Protein AF-0000000079001948 (afdb_homodimer)

Nearest PDB structures (foldseek):
  1efa-assembly1_B  TM=8.395E-01  e=2.812E-21  Escherichia coli
  3bbl-assembly1_A  TM=8.390E-01  e=3.264E-20  Chloroflexus aggregans DSM 9485
  2pe5-assembly2_C-2  TM=8.260E-01  e=2.646E-19  Escherichia coli
  7cdx-assembly1_B  TM=8.648E-01  e=1.180E-18  Agrobacterium tumefaciens A6
  3gv0-assembly1_A  TM=8.186E-01  e=1.689E-18  Agrobacterium fabrum str. C58

InterPro domains:
  IPR000843 LacI-type HTH domain [PF00356] (3-47)
  IPR000843 LacI-type HTH domain [PS50932] (1-55)
  IPR000843 LacI-type HTH domain [SM00354] (1-70)
  IPR000843 LacI-type HTH domain [cd01392] (4-54)
  IPR001761 Periplasmic binding protein/LacI sugar binding domain [PF00532] (60-313)
  IPR010982 Lambda repressor-like, DNA-binding domain superfamily [G3DSA:1.10.260.40] (1-59)
  IPR010982 Lambda repressor-like, DNA-binding domain superfamily [SSF47413] (2-57)
  IPR028082 Periplasmic binding protein-like I [SSF53822] (61-316)

Secondary structure (DSSP, 8-state):
-HHHHHHHHHT--HHHHHHHHTT-TTS-HHHHHHHHHHHHHTT----HHHHHHHHT---EEEEEEESSS-GGG-HHHHHHHHHHHHHHHTTT-EEEEEEE-TT-SS-HHHHHHHTT--SEEEE-S-BTT-HHHHHHHHTT--EEEES----SS--EEEEE-HHHHHHHHHHHHHHTT---EEEEEESS-BHHHHHHHHHHHHHHHHTT---TTEEEE-SSHHHHHHHHHHHHTSSS--SEEEESSHHHHHHHHHHHHHTT-SSSTTPPEEEEET-S-TT-S--S--EEEE---SSSHHHHHHHHHHHHHTT--GGG-EEEEPPEEE-TT------/-HHHHHHHHHT--HHHHHHHHTT-TTS-HHHHHHHHHHHHHHT----HHHHHHHHT---EEEEEEESSS-GGG-HHHHHHHHHHHHHHHTTT-EEEEEEE-TTSSS-HHHHHHHTT--SEEEE-S-BTT-HHHHHHHHTT--EEEES----SS--EEEEE-HHHHHHHHHHHHHHTT---EEEEEESS-BHHHHHHHHHHHHHHHHTT---TTEEEE-SSHHHHHHHHHHHHTSSS--SEEEESSHHHHHHHHHHHHHTT-SSSTTPPEEEEET-S-TT-S--S--EEEE---SSSHHHHHHHHHHHHHTT--GGG-EEEEPPEEE-TT------

Foldseek 3Di:
DPLVVLCVVLVHDSVLLLCLLLPPPVHDPVSSVSSVVVCVVVVNRRPVVSSCVVVVALLEEEEEDEPVVPCVVPPLVVLLVVLQQVQSVVVPHHYHYAYAYPPDPDGPVVVCVVVVNHLEYEYEQAFQARVVVAVCVVVVGAYEYADDHDDPDFFFYEYAQLLQLLLVVLLVLVVLPWQQEAEEAEQDGGRSRVSNLNSNVVSNVVVPGDHPRYDHFHQALCGLQVSLVVQVPDPDHGLEYEYSAQRSQLNVCVNCVVVVQQDDPNHRAYEHECFHDPPRPRPFWHKYWHDPSNPPSSVLVSVLSVCSSVPPDRNVNYYYHYIDIDHTDRRHRDD/DLLVVLCVVLVHDSVLLLCLLLPPPVHDPVSSVSSVVSCVVVVNRRPVVVSCVVVVALLEEEEEDEPVVPCVVPPLVVLLVVLQQVQSVVVPRHYHYAYAYPPDPDGPVVVCVVVVNHLEYEYEQAFQARVVVAVCVVVVGAYEYADDHDDPDFFFYEYAQLLQLLLVVLLVLVVLPWQQEAEEAEQDGGRSRVSNLNSNVVSNVVVPGDHPRYDHFHQALCGLQVSLVVQVPDPDHGLEYEYSAQRSQLNVLVNCVVVVQQDDPNHRAYEHECFHDPPRPRPFWHKYWHDPSNPPSSVLVSVLSVCSSVPPDRNVNYYYHYIDIDHTDRRHRDD

Organism: Cronobacter sakazakii (strain ATCC BAA-894) (NCBI:txid290339)

Structure (mmCIF, N/CA/C/O backbone):
data_AF-0000000079001948-model_v1
#
loop_
_entity.id
_entity.type
_entity.pdbx_description
1 polymer 'HTH lacI-type domain-containing protein'
#
loop_
_atom_site.group_PDB
_atom_site.id
_atom_site.type_symbol
_atom_site.label_atom_id
_atom_site.label_alt_id
_atom_site.label_comp_id
_atom_site.label_asym_id
_atom_site.label_entity_id
_atom_site.label_seq_id
_atom_site.pdbx_PDB_ins_code
_atom_site.Cartn_x
_atom_site.Cartn_y
_atom_site.Cartn_z
_atom_site.occupancy
_atom_site.B_iso_or_equiv
_atom_site.auth_seq_id
_atom_site.auth_comp_id
_atom_site.auth_asym_id
_atom_site.auth_atom_id
_atom_site.pdbx_PDB_model_num
ATOM 1 N N . MET A 1 1 ? 10.414 38.906 9.984 1 47.03 1 MET A N 1
ATOM 2 C CA . MET A 1 1 ? 11.227 39.969 9.422 1 47.03 1 MET A CA 1
ATOM 3 C C . MET A 1 1 ? 10.523 40.625 8.234 1 47.03 1 MET A C 1
ATOM 5 O O . MET A 1 1 ? 10.555 41.844 8.07 1 47.03 1 MET A O 1
ATOM 9 N N . SER A 1 2 ? 9.664 39.812 7.578 1 64.12 2 SER A N 1
ATOM 10 C CA . SER A 1 2 ? 9.281 40.281 6.246 1 64.12 2 SER A CA 1
ATOM 11 C C . SER A 1 2 ? 8.07 41.188 6.305 1 64.12 2 SER A C 1
ATOM 13 O O . SER A 1 2 ? 8.062 42.25 5.656 1 64.12 2 SER A O 1
ATOM 15 N N . LEU A 1 3 ? 7.312 41 7.289 1 71.19 3 LEU A N 1
ATOM 16 C CA . LEU A 1 3 ? 6.152 41.906 7.332 1 71.19 3 LEU A CA 1
ATOM 17 C C . LEU A 1 3 ? 6.559 43.312 7.711 1 71.19 3 LEU A C 1
ATOM 19 O O . LEU A 1 3 ? 6.055 44.281 7.145 1 71.19 3 LEU A O 1
ATOM 23 N N . LYS A 1 4 ? 7.477 43.375 8.641 1 76.62 4 LYS A N 1
ATOM 24 C CA . LYS A 1 4 ? 7.977 44.656 9.109 1 76.62 4 LYS A CA 1
ATOM 25 C C . LYS A 1 4 ? 8.672 45.438 7.988 1 76.62 4 LYS A C 1
ATOM 27 O O . LYS A 1 4 ? 8.516 46.656 7.871 1 76.62 4 LYS A O 1
ATOM 32 N N . ALA A 1 5 ? 9.398 44.625 7.238 1 79.25 5 ALA A N 1
ATOM 33 C CA . ALA A 1 5 ? 10.109 45.25 6.137 1 79.25 5 ALA A CA 1
ATOM 34 C C . ALA A 1 5 ? 9.133 45.812 5.109 1 79.25 5 ALA A C 1
ATOM 36 O O . ALA A 1 5 ? 9.336 46.938 4.582 1 79.25 5 ALA A O 1
ATOM 37 N N . ILE A 1 6 ? 8.141 45.062 4.859 1 81.81 6 ILE A N 1
ATOM 38 C CA . ILE A 1 6 ? 7.105 45.5 3.926 1 81.81 6 ILE A CA 1
ATOM 39 C C . ILE A 1 6 ? 6.391 46.719 4.484 1 81.81 6 ILE A C 1
ATOM 41 O O . ILE A 1 6 ? 6.156 47.688 3.762 1 81.81 6 ILE A O 1
ATOM 45 N N . ALA A 1 7 ? 6.184 46.688 5.703 1 83.94 7 ALA A N 1
ATOM 46 C CA . ALA A 1 7 ? 5.52 47.781 6.383 1 83.94 7 ALA A CA 1
ATOM 47 C C . ALA A 1 7 ? 6.363 49.062 6.32 1 83.94 7 ALA A C 1
ATOM 49 O O . ALA A 1 7 ? 5.855 50.156 6.008 1 83.94 7 ALA A O 1
ATOM 50 N N . ALA A 1 8 ? 7.562 48.844 6.602 1 83.94 8 ALA A N 1
ATOM 51 C CA . ALA A 1 8 ? 8.492 49.969 6.582 1 83.94 8 ALA A CA 1
ATOM 52 C C . ALA A 1 8 ? 8.594 50.594 5.188 1 83.94 8 ALA A C 1
ATOM 54 O O . ALA A 1 8 ? 8.602 51.812 5.035 1 83.94 8 ALA A O 1
ATOM 55 N N . GLN A 1 9 ? 8.617 49.719 4.238 1 84.19 9 GLN A N 1
ATOM 56 C CA . GLN A 1 9 ? 8.773 50.156 2.857 1 84.19 9 GLN A CA 1
ATOM 57 C C . GLN A 1 9 ? 7.527 50.906 2.385 1 84.19 9 GLN A C 1
ATOM 59 O O . GLN A 1 9 ? 7.629 51.875 1.622 1 84.19 9 GLN A O 1
ATOM 64 N N . LEU A 1 10 ? 6.43 50.469 2.785 1 86.25 10 LEU A N 1
ATOM 65 C CA . LEU A 1 10 ? 5.172 51 2.279 1 86.25 10 LEU A CA 1
ATOM 66 C C . LEU A 1 10 ? 4.641 52.094 3.199 1 86.25 10 LEU A C 1
ATOM 68 O O . LEU A 1 10 ? 3.633 52.75 2.889 1 86.25 10 LEU A O 1
ATOM 72 N N . GLY A 1 11 ? 5.395 52.312 4.363 1 87.75 11 GLY A N 1
ATOM 73 C CA . GLY A 1 11 ? 4.938 53.312 5.328 1 87.75 11 GLY A CA 1
ATOM 74 C C . GLY A 1 11 ? 3.635 52.938 6.004 1 87.75 11 GLY A C 1
ATOM 75 O O . GLY A 1 11 ? 2.781 53.781 6.246 1 87.75 11 GLY A O 1
ATOM 76 N N . LEU A 1 12 ? 3.428 51.719 6.047 1 84.44 12 LEU A N 1
ATOM 77 C CA . LEU A 1 12 ? 2.234 51.156 6.684 1 84.44 12 LEU A CA 1
ATOM 78 C C . LEU A 1 12 ? 2.58 50.5 8.008 1 84.44 12 LEU A C 1
ATOM 80 O O . LEU A 1 12 ? 3.742 50.156 8.258 1 84.44 12 LEU A O 1
ATOM 84 N N . SER A 1 13 ? 1.631 50.438 8.875 1 79.81 13 SER A N 1
ATOM 85 C CA . SER A 1 13 ? 1.842 49.656 10.086 1 79.81 13 SER A CA 1
ATOM 86 C C . SER A 1 13 ? 1.964 48.156 9.773 1 79.81 13 SER A C 1
ATOM 88 O O . SER A 1 13 ? 1.43 47.688 8.773 1 79.81 13 SER A O 1
ATOM 90 N N . VAL A 1 14 ? 2.703 47.469 10.609 1 78.88 14 VAL A N 1
ATOM 91 C CA . VAL A 1 14 ? 2.844 46 10.453 1 78.88 14 VAL A CA 1
ATOM 92 C C . VAL A 1 14 ? 1.467 45.344 10.484 1 78.88 14 VAL A C 1
ATOM 94 O O . VAL A 1 14 ? 1.203 44.406 9.734 1 78.88 14 VAL A O 1
ATOM 97 N N . THR A 1 15 ? 0.616 46 11.219 1 73.19 15 THR A N 1
ATOM 98 C CA . THR A 1 15 ? -0.751 45.5 11.336 1 73.19 15 THR A CA 1
ATOM 99 C C . THR A 1 15 ? -1.502 45.688 10.016 1 73.19 15 THR A C 1
ATOM 101 O O . THR A 1 15 ? -2.201 44.75 9.578 1 73.19 15 THR A O 1
ATOM 104 N N . THR A 1 16 ? -1.369 46.781 9.453 1 78.69 16 THR A N 1
ATOM 105 C CA . THR A 1 16 ? -2.045 47.062 8.188 1 78.69 16 THR A CA 1
ATOM 106 C C . THR A 1 16 ? -1.526 46.156 7.086 1 78.69 16 THR A C 1
ATOM 108 O O . THR A 1 16 ? -2.309 45.625 6.289 1 78.69 16 THR A O 1
ATOM 111 N N . VAL A 1 17 ? -0.225 45.906 7.102 1 78.62 17 VAL A N 1
ATOM 112 C CA . VAL A 1 17 ? 0.387 45.031 6.113 1 78.62 17 VAL A CA 1
ATOM 113 C C . VAL A 1 17 ? -0.095 43.594 6.332 1 78.62 17 VAL A C 1
ATOM 115 O O . VAL A 1 17 ? -0.453 42.906 5.375 1 78.62 17 VAL A O 1
ATOM 118 N N . SER A 1 18 ? -0.116 43.281 7.504 1 72 18 SER A N 1
ATOM 119 C CA . SER A 1 18 ? -0.599 41.938 7.855 1 72 18 SER A CA 1
ATOM 120 C C . SER A 1 18 ? -2.053 41.75 7.438 1 72 18 SER A C 1
ATOM 122 O O . SER A 1 18 ? -2.404 40.75 6.836 1 72 18 SER A O 1
ATOM 124 N N . ARG A 1 19 ? -2.789 42.781 7.699 1 70.94 19 ARG A N 1
ATOM 125 C CA . ARG A 1 19 ? -4.207 42.75 7.367 1 70.94 19 ARG A CA 1
ATOM 126 C C . ARG A 1 19 ? -4.418 42.781 5.859 1 70.94 19 ARG A C 1
ATOM 128 O O . ARG A 1 19 ? -5.285 42.062 5.336 1 70.94 19 ARG A O 1
ATOM 135 N N . ALA A 1 20 ? -3.637 43.438 5.203 1 75.44 20 ALA A N 1
ATOM 136 C CA . ALA A 1 20 ? -3.721 43.531 3.746 1 75.44 20 ALA A CA 1
ATOM 137 C C . ALA A 1 20 ? -3.35 42.219 3.084 1 75.44 20 ALA A C 1
ATOM 139 O O . ALA A 1 20 ? -4.016 41.781 2.141 1 75.44 20 ALA A O 1
ATOM 140 N N . LEU A 1 21 ? -2.334 41.625 3.668 1 72.38 21 LEU A N 1
ATOM 141 C CA . LEU A 1 21 ? -1.812 40.375 3.07 1 72.38 21 LEU A CA 1
ATOM 142 C C . LEU A 1 21 ? -2.689 39.188 3.428 1 72.38 21 LEU A C 1
ATOM 144 O O . LEU A 1 21 ? -2.717 38.188 2.701 1 72.38 21 LEU A O 1
ATOM 148 N N . ASN A 1 22 ? -3.404 39.5 4.449 1 64.31 22 ASN A N 1
ATOM 149 C CA . ASN A 1 22 ? -4.211 38.406 4.953 1 64.31 22 ASN A CA 1
ATOM 150 C C . ASN A 1 22 ? -5.688 38.562 4.605 1 64.31 22 ASN A C 1
ATOM 152 O O . ASN A 1 22 ? -6.547 37.906 5.188 1 64.31 22 ASN A O 1
ATOM 156 N N . GLY A 1 23 ? -5.957 39.438 3.76 1 62.16 23 GLY A N 1
ATOM 157 C CA . GLY A 1 23 ? -7.242 39.594 3.102 1 62.16 23 GLY A CA 1
ATOM 158 C C . GLY A 1 23 ? -8.289 40.25 3.984 1 62.16 23 GLY A C 1
ATOM 159 O O . GLY A 1 23 ? -9.492 40.062 3.783 1 62.16 23 GLY A O 1
ATOM 160 N N . TYR A 1 24 ? -7.938 40.938 4.953 1 61.34 24 TYR A N 1
ATOM 161 C CA . TYR A 1 24 ? -8.914 41.656 5.777 1 61.34 24 TYR A CA 1
ATOM 162 C C . TYR A 1 24 ? -9.609 42.75 4.988 1 61.34 24 TYR A C 1
ATOM 164 O O . TYR A 1 24 ? -8.969 43.438 4.199 1 61.34 24 TYR A O 1
ATOM 172 N N . ASP A 1 25 ? -10.805 42.688 5.141 1 63.34 25 ASP A N 1
ATOM 173 C CA . ASP A 1 25 ? -11.641 43.594 4.367 1 63.34 25 ASP A CA 1
ATOM 174 C C . ASP A 1 25 ? -11.453 45.062 4.828 1 63.34 25 ASP A C 1
ATOM 176 O O . ASP A 1 25 ? -11.938 45.969 4.176 1 63.34 25 ASP A O 1
ATOM 180 N N . ASP A 1 26 ? -10.805 45.312 5.816 1 70.94 26 ASP A N 1
ATOM 181 C CA . ASP A 1 26 ? -10.727 46.656 6.34 1 70.94 26 ASP A CA 1
ATOM 182 C C . ASP A 1 26 ? -9.523 47.406 5.762 1 70.94 26 ASP A C 1
ATOM 184 O O . ASP A 1 26 ? -9.211 48.5 6.191 1 70.94 26 ASP A O 1
ATOM 188 N N . VAL A 1 27 ? -8.977 46.688 4.863 1 77.56 27 VAL A N 1
ATOM 189 C CA . VAL A 1 27 ? -7.871 47.344 4.168 1 77.56 27 VAL A CA 1
ATOM 190 C C . VAL A 1 27 ? -8.305 47.719 2.752 1 77.56 27 VAL A C 1
ATOM 192 O O . VAL A 1 27 ? -8.953 46.938 2.061 1 77.56 27 VAL A O 1
ATOM 195 N N . SER A 1 28 ? -8.117 49.031 2.408 1 80.38 28 SER A N 1
ATOM 196 C CA . SER A 1 28 ? -8.531 49.5 1.094 1 80.38 28 SER A CA 1
ATOM 197 C C . SER A 1 28 ? -7.891 48.688 -0.022 1 80.38 28 SER A C 1
ATOM 199 O O . SER A 1 28 ? -6.812 48.125 0.16 1 80.38 28 SER A O 1
ATOM 201 N N . GLN A 1 29 ? -8.57 48.531 -1.124 1 80.12 29 GLN A N 1
ATOM 202 C CA . GLN A 1 29 ? -8.078 47.812 -2.281 1 80.12 29 GLN A CA 1
ATOM 203 C C . GLN A 1 29 ? -6.73 48.344 -2.748 1 80.12 29 GLN A C 1
ATOM 205 O O . GLN A 1 29 ? -5.863 47.562 -3.168 1 80.12 29 GLN A O 1
ATOM 210 N N . GLU A 1 30 ? -6.664 49.594 -2.643 1 82.38 30 GLU A N 1
ATOM 211 C CA . GLU A 1 30 ? -5.426 50.219 -3.066 1 82.38 30 GLU A CA 1
ATOM 212 C C . GLU A 1 30 ? -4.258 49.812 -2.176 1 82.38 30 GLU A C 1
ATOM 214 O O . GLU A 1 30 ? -3.188 49.438 -2.674 1 82.38 30 GLU A O 1
ATOM 219 N N . THR A 1 31 ? -4.457 49.812 -0.935 1 83.19 31 THR A N 1
ATOM 220 C CA . THR A 1 31 ? -3.426 49.438 0.026 1 83.19 31 THR A CA 1
ATOM 221 C C . THR A 1 31 ? -3.078 47.938 -0.103 1 83.19 31 THR A C 1
ATOM 223 O O . THR A 1 31 ? -1.904 47.562 -0.062 1 83.19 31 THR A O 1
ATOM 226 N N . ARG A 1 32 ? -4.047 47.125 -0.268 1 82.44 32 ARG A N 1
ATOM 227 C CA . ARG A 1 32 ? -3.852 45.688 -0.466 1 82.44 32 ARG A CA 1
ATOM 228 C C . ARG A 1 32 ? -2.971 45.438 -1.681 1 82.44 32 ARG A C 1
ATOM 230 O O . ARG A 1 32 ? -2.043 44.625 -1.613 1 82.44 32 ARG A O 1
ATOM 237 N N . ALA A 1 33 ? -3.312 46.156 -2.684 1 82.5 33 ALA A N 1
ATOM 238 C CA . ALA A 1 33 ? -2.547 45.969 -3.914 1 82.5 33 ALA A CA 1
ATOM 239 C C . ALA A 1 33 ? -1.085 46.375 -3.713 1 82.5 33 ALA A C 1
ATOM 241 O O . ALA A 1 33 ? -0.183 45.656 -4.191 1 82.5 33 ALA A O 1
ATOM 242 N N . ARG A 1 34 ? -0.872 47.469 -3.057 1 84.62 34 ARG A N 1
ATOM 243 C CA . ARG A 1 34 ? 0.483 47.938 -2.791 1 84.62 34 ARG A CA 1
ATOM 244 C C . ARG A 1 34 ? 1.251 46.938 -1.924 1 84.62 34 ARG A C 1
ATOM 246 O O . ARG A 1 34 ? 2.426 46.688 -2.176 1 84.62 34 ARG A O 1
ATOM 253 N N . VAL A 1 35 ? 0.549 46.438 -0.982 1 81.56 35 VAL A N 1
ATOM 254 C CA . VAL A 1 35 ? 1.165 45.5 -0.044 1 81.56 35 VAL A CA 1
ATOM 255 C C . VAL A 1 35 ? 1.487 44.188 -0.756 1 81.56 35 VAL A C 1
ATOM 257 O O . VAL A 1 35 ? 2.582 43.625 -0.599 1 81.56 35 VAL A O 1
ATOM 260 N N . GLU A 1 36 ? 0.526 43.781 -1.547 1 78.25 36 GLU A N 1
ATOM 261 C CA . GLU A 1 36 ? 0.722 42.531 -2.293 1 78.25 36 GLU A CA 1
ATOM 262 C C . GLU A 1 36 ? 1.86 42.656 -3.301 1 78.25 36 GLU A C 1
ATOM 264 O O . GLU A 1 36 ? 2.654 41.75 -3.477 1 78.25 36 GLU A O 1
ATOM 269 N N . ALA A 1 37 ? 1.916 43.75 -3.943 1 79.19 37 ALA A N 1
ATOM 270 C CA . ALA A 1 37 ? 2.982 44.031 -4.906 1 79.19 37 ALA A CA 1
ATOM 271 C C . ALA A 1 37 ? 4.348 44.031 -4.223 1 79.19 37 ALA A C 1
ATOM 273 O O . ALA A 1 37 ? 5.309 43.469 -4.734 1 79.19 37 ALA A O 1
ATOM 274 N N . GLU A 1 38 ? 4.398 44.656 -3.094 1 80.5 38 GLU A N 1
ATOM 275 C CA . GLU A 1 38 ? 5.664 44.719 -2.363 1 80.5 38 GLU A CA 1
ATOM 276 C C . GLU A 1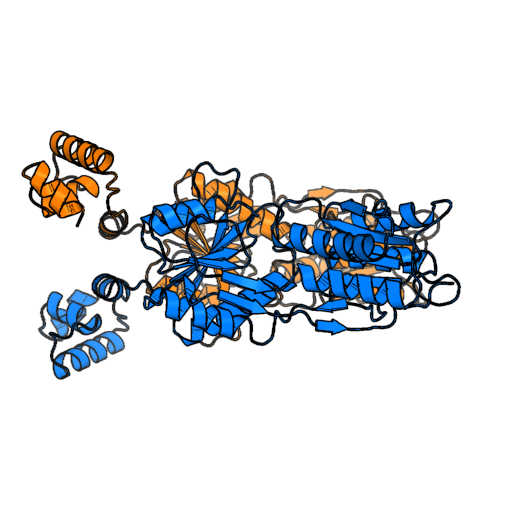 38 ? 6.031 43.344 -1.793 1 80.5 38 GLU A C 1
ATOM 278 O O . GLU A 1 38 ? 7.203 42.969 -1.797 1 80.5 38 GLU A O 1
ATOM 283 N N . ALA A 1 39 ? 5.031 42.656 -1.321 1 75.19 39 ALA A N 1
ATOM 284 C CA . ALA A 1 39 ? 5.246 41.312 -0.827 1 75.19 39 ALA A CA 1
ATOM 285 C C . ALA A 1 39 ? 5.797 40.406 -1.928 1 75.19 39 ALA A C 1
ATOM 287 O O . ALA A 1 39 ? 6.742 39.656 -1.702 1 75.19 39 ALA A O 1
ATOM 288 N N . ALA A 1 40 ? 5.164 40.562 -3.059 1 71.38 40 ALA A N 1
ATOM 289 C CA . ALA A 1 40 ? 5.617 39.812 -4.23 1 71.38 40 ALA A CA 1
ATOM 290 C C . ALA A 1 40 ? 7.047 40.188 -4.605 1 71.38 40 ALA A C 1
ATOM 292 O O . ALA A 1 40 ? 7.863 39.344 -4.922 1 71.38 40 ALA A O 1
ATOM 293 N N . ARG A 1 41 ? 7.289 41.469 -4.637 1 71.5 41 ARG A N 1
ATOM 294 C CA . ARG A 1 41 ? 8.609 42 -4.977 1 71.5 41 ARG A CA 1
ATOM 295 C C . ARG A 1 41 ? 9.672 41.438 -4.027 1 71.5 41 ARG A C 1
ATOM 297 O O . ARG A 1 41 ? 10.797 41.156 -4.449 1 71.5 41 ARG A O 1
ATOM 304 N N . ARG A 1 42 ? 9.219 41.281 -2.789 1 66.81 42 ARG A N 1
ATOM 305 C CA . ARG A 1 42 ? 10.164 40.812 -1.775 1 66.81 42 ARG A CA 1
ATOM 306 C C . ARG A 1 42 ? 10.086 39.312 -1.61 1 66.81 42 ARG A C 1
ATOM 308 O O . ARG A 1 42 ? 10.852 38.719 -0.834 1 66.81 42 ARG A O 1
ATOM 315 N N . GLY A 1 43 ? 9.156 38.844 -2.359 1 61.38 43 GLY A N 1
ATOM 316 C CA . GLY A 1 43 ? 8.953 37.406 -2.293 1 61.38 43 GLY A CA 1
ATOM 317 C C . GLY A 1 43 ? 8.266 36.969 -1.019 1 61.38 43 GLY A C 1
ATOM 318 O O . GLY A 1 43 ? 8.453 35.812 -0.566 1 61.38 43 GLY A O 1
ATOM 319 N N . TYR A 1 44 ? 7.711 38.094 -0.466 1 53.94 44 TYR A N 1
ATOM 320 C CA . TYR A 1 44 ? 7.008 37.781 0.779 1 53.94 44 TYR A CA 1
ATOM 321 C C . TYR A 1 44 ? 5.668 37.125 0.505 1 53.94 44 TYR A C 1
ATOM 323 O O . TYR A 1 44 ? 4.859 37.625 -0.278 1 53.94 44 TYR A O 1
ATOM 331 N N . ARG A 1 45 ? 5.504 36.062 0.845 1 51.16 45 ARG A N 1
ATOM 332 C CA . ARG A 1 45 ? 4.199 35.406 0.78 1 51.16 45 ARG A CA 1
ATOM 333 C C . ARG A 1 45 ? 3.473 35.5 2.117 1 51.16 45 ARG A C 1
ATOM 335 O O . ARG A 1 45 ? 4.02 35.125 3.154 1 51.16 45 ARG A O 1
ATOM 342 N N . PRO A 1 46 ? 2.445 36.312 2.127 1 45.97 46 PRO A N 1
ATOM 343 C CA . PRO A 1 46 ? 1.712 36.438 3.389 1 45.97 46 PRO A CA 1
ATOM 344 C C . PRO A 1 46 ? 1.56 35.094 4.121 1 45.97 46 PRO A C 1
ATOM 346 O O . PRO A 1 46 ? 1.521 34.062 3.486 1 45.97 46 PRO A O 1
ATOM 349 N N . ASN A 1 47 ? 2.035 35.188 5.352 1 42.97 47 ASN A N 1
ATOM 350 C CA . ASN A 1 47 ? 1.825 34 6.18 1 42.97 47 ASN A CA 1
ATOM 351 C C . ASN A 1 47 ? 0.388 33.5 6.082 1 42.97 47 ASN A C 1
ATOM 353 O O . ASN A 1 47 ? -0.545 34.188 6.496 1 42.97 47 ASN A O 1
ATOM 357 N N . THR A 1 48 ? 0.023 32.969 5.039 1 43.94 48 THR A N 1
ATOM 358 C CA . THR A 1 48 ? -1.286 32.375 4.828 1 43.94 48 THR A CA 1
ATOM 359 C C . THR A 1 48 ? -1.868 31.859 6.148 1 43.94 48 THR A C 1
ATOM 361 O O . THR A 1 48 ? -3.086 31.75 6.289 1 43.94 48 THR A O 1
ATOM 364 N N . PHE A 1 49 ? -1.01 31.625 7.148 1 41.72 49 PHE A N 1
ATOM 365 C CA . PHE A 1 49 ? -1.477 31.141 8.445 1 41.72 49 PHE A CA 1
ATOM 366 C C . PHE A 1 49 ? -2.289 32.219 9.164 1 41.72 49 PHE A C 1
ATOM 368 O O . PHE A 1 49 ? -3.338 31.922 9.742 1 41.72 49 PHE A O 1
ATOM 375 N N . ALA A 1 50 ? -1.809 33.469 9.172 1 43.41 50 ALA A N 1
ATOM 376 C CA . ALA A 1 50 ? -2.516 34.531 9.844 1 43.41 50 ALA A CA 1
ATOM 377 C C . ALA A 1 50 ? -3.879 34.781 9.203 1 43.41 50 ALA A C 1
ATOM 379 O O . ALA A 1 50 ? -4.863 35.031 9.906 1 43.41 50 ALA A O 1
ATOM 380 N N . ARG A 1 51 ? -3.873 34.719 7.988 1 42.72 51 ARG A N 1
ATOM 381 C CA . ARG A 1 51 ? -5.145 34.938 7.301 1 42.72 51 ARG A CA 1
ATOM 382 C C . ARG A 1 51 ? -6.109 33.781 7.598 1 42.72 51 ARG A C 1
ATOM 384 O O . ARG A 1 51 ? -7.297 34.031 7.836 1 42.72 51 ARG A O 1
ATOM 391 N N . ARG A 1 52 ? -5.57 32.531 7.477 1 45.28 52 ARG A N 1
ATOM 392 C CA . ARG A 1 52 ? -6.387 31.359 7.727 1 45.28 52 ARG A CA 1
ATOM 393 C C . ARG A 1 52 ? -6.875 31.328 9.172 1 45.28 52 ARG A C 1
ATOM 395 O O . ARG A 1 52 ? -8.008 30.906 9.445 1 45.28 52 ARG A O 1
ATOM 402 N N . LEU A 1 53 ? -6.109 31.844 10.047 1 43.53 53 LEU A N 1
ATOM 403 C CA . LEU A 1 53 ? -6.527 32 11.438 1 43.53 53 LEU A CA 1
ATOM 404 C C . LEU A 1 53 ? -7.719 32.938 11.555 1 43.53 53 LEU A C 1
ATOM 406 O O . LEU A 1 53 ? -8.633 32.688 12.336 1 43.53 53 LEU A O 1
ATOM 410 N N . LYS A 1 54 ? -7.652 34 10.859 1 40.72 54 LYS A N 1
ATOM 411 C CA . LYS A 1 54 ? -8.773 34.938 10.945 1 40.72 54 LYS A CA 1
ATOM 412 C C . LYS A 1 54 ? -10.016 34.375 10.273 1 40.72 54 LYS A C 1
ATOM 414 O O . LYS A 1 54 ? -11.141 34.625 10.727 1 40.72 54 LYS A O 1
ATOM 419 N N . MET A 1 55 ? -9.781 33.75 9.164 1 44 55 MET A N 1
ATOM 420 C CA . MET A 1 55 ? -10.945 33.219 8.453 1 44 55 MET A CA 1
ATOM 421 C C . MET A 1 55 ? -11.359 31.859 9.008 1 44 55 MET A C 1
ATOM 423 O O . MET A 1 55 ? -12.383 31.297 8.602 1 44 55 MET A O 1
ATOM 427 N N . GLY A 1 56 ? -10.734 31.328 9.898 1 52.47 56 GLY A N 1
ATOM 428 C CA . GLY A 1 56 ? -11.078 30.125 10.625 1 52.47 56 GLY A CA 1
ATOM 429 C C . GLY A 1 56 ? -10.93 28.859 9.789 1 52.47 56 GLY A C 1
ATOM 430 O O . GLY A 1 56 ? -11.438 27.797 10.156 1 52.47 56 GLY A O 1
ATOM 431 N N . LYS A 1 57 ? -10.469 29.109 8.477 1 61.19 57 LYS A N 1
ATOM 432 C CA . LYS A 1 57 ? -10.383 27.922 7.621 1 61.19 57 LYS A CA 1
ATOM 433 C C . LYS A 1 57 ? -8.93 27.484 7.43 1 61.19 57 LYS A C 1
ATOM 435 O O . LYS A 1 57 ? -8.047 28.312 7.238 1 61.19 57 LYS A O 1
ATOM 440 N N . ILE A 1 58 ? -8.547 26.172 7.59 1 69.88 58 ILE A N 1
ATOM 441 C CA . ILE A 1 58 ? -7.219 25.578 7.516 1 69.88 58 ILE A CA 1
ATOM 442 C C . ILE A 1 58 ? -6.934 25.125 6.082 1 69.88 58 ILE A C 1
ATOM 444 O O . ILE A 1 58 ? -5.773 25.031 5.68 1 69.88 58 ILE A O 1
ATOM 448 N N . ASP A 1 59 ? -7.984 24.984 5.246 1 80.5 59 ASP A N 1
ATOM 449 C CA . ASP A 1 59 ? -7.906 24.453 3.883 1 80.5 59 ASP A CA 1
ATOM 450 C C . ASP A 1 59 ? -7.152 23.141 3.842 1 80.5 59 ASP A C 1
ATOM 452 O O . ASP A 1 59 ? -6.281 22.938 2.992 1 80.5 59 ASP A O 1
ATOM 456 N N . ALA A 1 60 ? -7.398 22.297 4.801 1 87.19 60 ALA A N 1
ATOM 457 C CA . ALA A 1 60 ? -6.84 20.938 4.875 1 87.19 60 ALA A CA 1
ATOM 458 C C . ALA A 1 60 ? -7.871 19.953 5.414 1 87.19 60 ALA A C 1
ATOM 460 O O . ALA A 1 60 ? -8.664 20.297 6.297 1 87.19 60 ALA A O 1
ATOM 461 N N . VAL A 1 61 ? -7.848 18.797 4.789 1 92.38 61 VAL A N 1
ATOM 462 C CA . VAL A 1 61 ? -8.688 17.688 5.223 1 92.38 61 VAL A CA 1
ATOM 463 C C . VAL A 1 61 ? -7.812 16.484 5.582 1 92.38 61 VAL A C 1
ATOM 465 O O . VAL A 1 61 ? -6.844 16.188 4.879 1 92.38 61 VAL A O 1
ATOM 468 N N . GLY A 1 62 ? -8.102 15.875 6.723 1 92.5 62 GLY A N 1
ATOM 469 C CA . GLY A 1 62 ? -7.391 14.672 7.117 1 92.5 62 GLY A CA 1
ATOM 470 C C . GLY A 1 62 ? -8.094 13.391 6.695 1 92.5 62 GLY A C 1
ATOM 471 O O . GLY A 1 62 ? -9.32 13.297 6.773 1 92.5 62 GLY A O 1
ATOM 472 N N . LEU A 1 63 ? -7.332 12.492 6.16 1 92.44 63 LEU A N 1
ATOM 473 C CA . LEU A 1 63 ? -7.832 11.148 5.922 1 92.44 63 LEU A CA 1
ATOM 474 C C . LEU A 1 63 ? -7.199 10.148 6.887 1 92.44 63 LEU A C 1
ATOM 476 O O . LEU A 1 63 ? -5.984 9.93 6.848 1 92.44 63 LEU A O 1
ATOM 480 N N . VAL A 1 64 ? -8.047 9.555 7.688 1 90.31 64 VAL A N 1
ATOM 481 C CA . VAL A 1 64 ? -7.613 8.625 8.727 1 90.31 64 VAL A CA 1
ATOM 482 C C . VAL A 1 64 ? -7.797 7.188 8.25 1 90.31 64 VAL A C 1
ATOM 484 O O . VAL A 1 64 ? -8.875 6.816 7.777 1 90.31 64 VAL A O 1
ATOM 487 N N . PHE A 1 65 ? -6.66 6.449 8.352 1 83.25 65 PHE A N 1
ATOM 488 C CA . PHE A 1 65 ? -6.742 5.035 8 1 83.25 65 PHE A CA 1
ATOM 489 C C . PHE A 1 65 ? -5.961 4.188 9 1 83.25 65 PHE A C 1
ATOM 491 O O . PHE A 1 65 ? -5 4.66 9.609 1 83.25 65 PHE A O 1
ATOM 498 N N . PRO A 1 66 ? -6.418 2.959 9.141 1 76.88 66 PRO A N 1
ATOM 499 C CA . PRO A 1 66 ? -5.723 2.096 10.102 1 76.88 66 PRO A CA 1
ATOM 500 C C . PRO A 1 66 ? -4.383 1.584 9.57 1 76.88 66 PRO A C 1
ATOM 502 O O . PRO A 1 66 ? -4.254 1.301 8.383 1 76.88 66 PRO A O 1
ATOM 505 N N . VAL A 1 67 ? -3.377 1.49 10.5 1 68.31 67 VAL A N 1
ATOM 506 C CA . VAL A 1 67 ? -2.064 0.964 10.141 1 68.31 67 VAL A CA 1
ATOM 507 C C . VAL A 1 67 ? -2.127 -0.56 10.047 1 68.31 67 VAL A C 1
ATOM 509 O O . VAL A 1 67 ? -1.379 -1.174 9.281 1 68.31 67 VAL A O 1
ATOM 512 N N . HIS A 1 68 ? -2.951 -1.233 10.781 1 62.66 68 HIS A N 1
ATOM 513 C CA . HIS A 1 68 ? -3.117 -2.684 10.797 1 62.66 68 HIS A CA 1
ATOM 514 C C . HIS A 1 68 ? -4.586 -3.07 10.672 1 62.66 68 HIS A C 1
ATOM 516 O O . HIS A 1 68 ? -5.434 -2.547 11.406 1 62.66 68 HIS A O 1
ATOM 522 N N . PRO A 1 69 ? -4.922 -4.023 9.859 1 57.03 69 PRO A N 1
ATOM 523 C CA . PRO A 1 69 ? -4.062 -4.48 8.766 1 57.03 69 PRO A CA 1
ATOM 524 C C . PRO A 1 69 ? -3.746 -3.375 7.762 1 57.03 69 PRO A C 1
ATOM 526 O O . PRO A 1 69 ? -4.523 -2.428 7.613 1 57.03 69 PRO A O 1
ATOM 529 N N . VAL A 1 70 ? -2.529 -3.379 7.352 1 54.12 70 VAL A N 1
ATOM 530 C CA . VAL A 1 70 ? -2.061 -2.32 6.461 1 54.12 70 VAL A CA 1
ATOM 531 C C . VAL A 1 70 ? -2.895 -2.314 5.184 1 54.12 70 VAL A C 1
ATOM 533 O O . VAL A 1 70 ? -2.811 -3.24 4.375 1 54.12 70 VAL A O 1
ATOM 536 N N . PRO A 1 71 ? -4.051 -1.483 5.133 1 50.88 71 PRO A N 1
ATOM 537 C CA . PRO A 1 71 ? -4.863 -1.433 3.912 1 50.88 71 PRO A CA 1
ATOM 538 C C . PRO A 1 71 ? -4.051 -1.029 2.684 1 50.88 71 PRO A C 1
ATOM 540 O O . PRO A 1 71 ? -4.477 -1.277 1.552 1 50.88 71 PRO A O 1
ATOM 543 N N . LEU A 1 72 ? -2.85 -0.427 2.898 1 48.88 72 LEU A N 1
ATOM 544 C CA . LEU A 1 72 ? -2.168 0.251 1.802 1 48.88 72 LEU A CA 1
ATOM 545 C C . LEU A 1 72 ? -1.662 -0.754 0.771 1 48.88 72 LEU A C 1
ATOM 547 O O . LEU A 1 72 ? -1.298 -0.376 -0.344 1 48.88 72 LEU A O 1
ATOM 551 N N . ASN A 1 73 ? -1.86 -1.938 1.15 1 52.66 73 ASN A N 1
ATOM 552 C CA . ASN A 1 73 ? -1.537 -2.936 0.136 1 52.66 73 ASN A CA 1
ATOM 553 C C . ASN A 1 73 ? -2.701 -3.154 -0.826 1 52.66 73 ASN A C 1
ATOM 555 O O . ASN A 1 73 ? -2.646 -4.039 -1.681 1 52.66 73 ASN A O 1
ATOM 559 N N . ASN A 1 74 ? -3.561 -2.162 -0.57 1 64.19 74 ASN A N 1
ATOM 560 C CA . ASN A 1 74 ? -4.711 -2.262 -1.46 1 64.19 74 ASN A CA 1
ATOM 561 C C . ASN A 1 74 ? -4.676 -1.188 -2.543 1 64.19 74 ASN A C 1
ATOM 563 O O . ASN A 1 74 ? -4.996 -0.025 -2.283 1 64.19 74 ASN A O 1
ATOM 567 N N . SER A 1 75 ? -4.23 -1.579 -3.713 1 66.38 75 SER A N 1
ATOM 568 C CA . SER A 1 75 ? -4.09 -0.679 -4.852 1 66.38 75 SER A CA 1
ATOM 569 C C . SER A 1 75 ? -5.375 0.105 -5.102 1 66.38 75 SER A C 1
ATOM 571 O O . SER A 1 75 ? -5.328 1.282 -5.461 1 66.38 75 SER A O 1
ATOM 573 N N . VAL A 1 76 ? -6.418 -0.46 -4.773 1 72 76 VAL A N 1
ATOM 574 C CA . VAL A 1 76 ? -7.711 0.176 -5.012 1 72 76 VAL A CA 1
ATOM 575 C C . VAL A 1 76 ? -7.895 1.351 -4.055 1 72 76 VAL A C 1
ATOM 577 O O . VAL A 1 76 ? -8.344 2.426 -4.457 1 72 76 VAL A O 1
ATOM 580 N N . PHE A 1 77 ? -7.449 1.248 -2.863 1 75.81 77 PHE A N 1
ATOM 581 C CA . PHE A 1 77 ? -7.566 2.301 -1.861 1 75.81 77 PHE A CA 1
ATOM 582 C C . PHE A 1 77 ? -6.66 3.479 -2.207 1 75.81 77 PHE A C 1
ATOM 584 O O . PHE A 1 77 ? -7.078 4.637 -2.121 1 75.81 77 PHE A O 1
ATOM 591 N N . MET A 1 78 ? -5.512 3.156 -2.613 1 75.62 78 MET A N 1
ATOM 592 C CA . MET A 1 78 ? -4.562 4.219 -2.932 1 75.62 78 MET A CA 1
ATOM 593 C C . MET A 1 78 ? -4.988 4.973 -4.188 1 75.62 78 MET A C 1
ATOM 595 O O . MET A 1 78 ? -4.766 6.18 -4.297 1 75.62 78 MET A O 1
ATOM 599 N N . GLU A 1 79 ? -5.609 4.25 -5.055 1 77 79 GLU A N 1
ATOM 600 C CA . GLU A 1 79 ? -6.168 4.914 -6.23 1 77 79 GLU A CA 1
ATOM 601 C C . GLU A 1 79 ? -7.254 5.914 -5.836 1 77 79 GLU A C 1
ATOM 603 O O . GLU A 1 79 ? -7.305 7.023 -6.367 1 77 79 GLU A O 1
ATOM 608 N N . MET A 1 80 ? -8.016 5.457 -4.938 1 83 80 MET A N 1
ATOM 609 C CA . MET A 1 80 ? -9.07 6.332 -4.449 1 83 80 MET A CA 1
ATOM 610 C C . MET A 1 80 ? -8.492 7.559 -3.758 1 83 80 MET A C 1
ATOM 612 O O . MET A 1 80 ? -8.938 8.68 -3.99 1 83 80 MET A O 1
ATOM 616 N N . VAL A 1 81 ? -7.492 7.352 -2.941 1 83.06 81 VAL A N 1
ATOM 617 C CA . VAL A 1 81 ? -6.836 8.438 -2.217 1 83.06 81 VAL A CA 1
ATOM 618 C C . VAL A 1 81 ? -6.234 9.43 -3.207 1 83.06 81 VAL A C 1
ATOM 620 O O . VAL A 1 81 ? -6.348 10.641 -3.021 1 83.06 81 VAL A O 1
ATOM 623 N N . GLY A 1 82 ? -5.652 8.867 -4.25 1 81.19 82 GLY A N 1
ATOM 624 C CA . GLY A 1 82 ? -5.102 9.727 -5.285 1 81.19 82 GLY A CA 1
ATOM 625 C C . GLY A 1 82 ? -6.145 10.617 -5.941 1 81.19 82 GLY A C 1
ATOM 626 O O . GLY A 1 82 ? -5.914 11.805 -6.152 1 81.19 82 GLY A O 1
ATOM 627 N N . GLU A 1 83 ? -7.242 10.062 -6.207 1 84.25 83 GLU A N 1
ATOM 628 C CA . GLU A 1 83 ? -8.336 10.797 -6.848 1 84.25 83 GLU A CA 1
ATOM 629 C C . GLU A 1 83 ? -8.898 11.859 -5.914 1 84.25 83 GLU A C 1
ATOM 631 O O . GLU A 1 83 ? -9.188 12.977 -6.344 1 84.25 83 GLU A O 1
ATOM 636 N N . ILE A 1 84 ? -9.039 11.5 -4.691 1 88.5 84 ILE A N 1
ATOM 637 C CA . ILE A 1 84 ? -9.547 12.445 -3.701 1 88.5 84 ILE A CA 1
ATOM 638 C C . ILE A 1 84 ? -8.594 13.625 -3.578 1 88.5 84 ILE A C 1
ATOM 640 O O . ILE A 1 84 ? -9.016 14.789 -3.578 1 88.5 84 ILE A O 1
ATOM 644 N N . SER A 1 85 ? -7.363 13.297 -3.463 1 85.94 85 SER A N 1
ATOM 645 C CA . SER A 1 85 ? -6.336 14.32 -3.338 1 85.94 85 SER A CA 1
ATOM 646 C C . SER A 1 85 ? -6.363 15.281 -4.527 1 85.94 85 SER A C 1
ATOM 648 O O . SER A 1 85 ? -6.344 16.5 -4.348 1 85.94 85 SER A O 1
ATOM 650 N N . ARG A 1 86 ? -6.477 14.734 -5.695 1 84.19 86 ARG A N 1
ATOM 651 C CA . ARG A 1 86 ? -6.488 15.523 -6.926 1 84.19 86 ARG A CA 1
ATOM 652 C C . ARG A 1 86 ? -7.691 16.453 -6.969 1 84.19 86 ARG A C 1
ATOM 654 O O . ARG A 1 86 ? -7.559 17.641 -7.301 1 84.19 86 ARG A O 1
ATOM 661 N N . GLU A 1 87 ? -8.758 15.953 -6.605 1 88.56 87 GLU A N 1
ATOM 662 C CA . GLU A 1 87 ? -9.984 16.734 -6.66 1 88.56 87 GLU A CA 1
ATOM 663 C C . GLU A 1 87 ? -9.984 17.828 -5.594 1 88.56 87 GLU A C 1
ATOM 665 O O . GLU A 1 87 ? -10.414 18.953 -5.855 1 88.56 87 GLU A O 1
ATOM 670 N N . LEU A 1 88 ? -9.523 17.531 -4.414 1 88.88 88 LEU A N 1
ATOM 671 C CA . LEU A 1 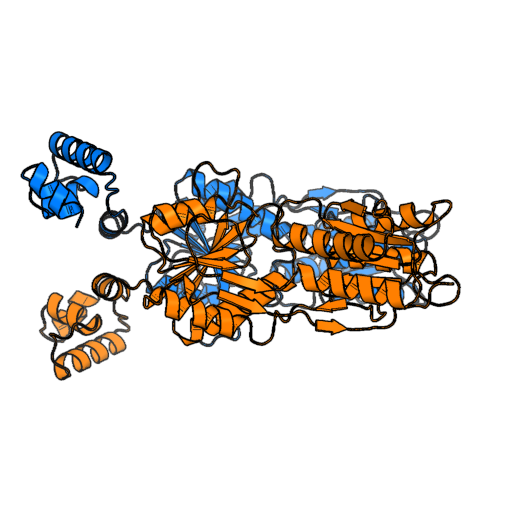88 ? -9.445 18.516 -3.344 1 88.88 88 LEU A CA 1
ATOM 672 C C . LEU A 1 88 ? -8.469 19.641 -3.701 1 88.88 88 LEU A C 1
ATOM 674 O O . LEU A 1 88 ? -8.703 20.797 -3.371 1 88.88 88 LEU A O 1
ATOM 678 N N . ALA A 1 89 ? -7.484 19.234 -4.34 1 82.88 89 ALA A N 1
ATOM 679 C CA . ALA A 1 89 ? -6.461 20.203 -4.727 1 82.88 89 ALA A CA 1
ATOM 680 C C . ALA A 1 89 ? -7.031 21.25 -5.676 1 82.88 89 ALA A C 1
ATOM 682 O O . ALA A 1 89 ? -6.613 22.422 -5.652 1 82.88 89 ALA A O 1
ATOM 683 N N . GLN A 1 90 ? -7.949 20.859 -6.488 1 83.88 90 GLN A N 1
ATOM 684 C CA . GLN A 1 90 ? -8.602 21.781 -7.406 1 83.88 90 GLN A CA 1
ATOM 685 C C . GLN A 1 90 ? -9.336 22.891 -6.648 1 83.88 90 GLN A C 1
ATOM 687 O O . GLN A 1 90 ? -9.57 23.969 -7.191 1 83.88 90 GLN A O 1
ATOM 692 N N . HIS A 1 91 ? -9.609 22.656 -5.398 1 83.25 91 HIS A N 1
ATOM 693 C CA . HIS A 1 91 ? -10.273 23.625 -4.547 1 83.25 91 HIS A CA 1
ATOM 694 C C . HIS A 1 91 ? -9.305 24.234 -3.529 1 83.25 91 HIS A C 1
ATOM 696 O O . HIS A 1 91 ? -9.727 24.812 -2.529 1 83.25 91 HIS A O 1
ATOM 702 N N . GLU A 1 92 ? -8.016 23.891 -3.729 1 79.75 92 GLU A N 1
ATOM 703 C CA . GLU A 1 92 ? -6.938 24.406 -2.893 1 79.75 92 GLU A CA 1
ATOM 704 C C . GLU A 1 92 ? -7.027 23.859 -1.472 1 79.75 92 GLU A C 1
ATOM 706 O O . GLU A 1 92 ? -6.785 24.594 -0.505 1 79.75 92 GLU A O 1
ATOM 711 N N . VAL A 1 93 ? -7.574 22.734 -1.373 1 85.25 93 VAL A N 1
ATOM 712 C CA . VAL A 1 93 ? -7.625 22.016 -0.103 1 85.25 93 VAL A CA 1
ATOM 713 C C . VAL A 1 93 ? -6.602 20.875 -0.109 1 85.25 93 VAL A C 1
ATOM 715 O O . VAL A 1 93 ? -6.555 20.078 -1.049 1 85.25 93 VAL A O 1
ATOM 718 N N . ASP A 1 94 ? -5.801 20.844 0.948 1 84.12 94 ASP A N 1
ATOM 719 C CA . ASP A 1 94 ? -4.781 19.797 1.043 1 84.12 94 ASP A CA 1
ATOM 720 C C . ASP A 1 94 ? -5.32 18.562 1.756 1 84.12 94 ASP A C 1
ATOM 722 O O . ASP A 1 94 ? -6.07 18.672 2.727 1 84.12 94 ASP A O 1
ATOM 726 N N . LEU A 1 95 ? -4.914 17.406 1.209 1 89.06 95 LEU A N 1
ATOM 727 C CA . LEU A 1 95 ? -5.246 16.156 1.872 1 89.06 95 LEU A CA 1
ATOM 728 C C . LEU A 1 95 ? -4.062 15.641 2.689 1 89.06 95 LEU A C 1
ATOM 730 O O . LEU A 1 95 ? -2.971 15.438 2.152 1 89.06 95 LEU A O 1
ATOM 734 N N . LEU A 1 96 ? -4.309 15.484 3.961 1 87.62 96 LEU A N 1
ATOM 735 C CA . LEU A 1 96 ? -3.303 14.945 4.871 1 87.62 96 LEU A CA 1
ATOM 736 C C . LEU A 1 96 ? -3.664 13.531 5.305 1 87.62 96 LEU A C 1
ATOM 738 O O . LEU A 1 96 ? -4.75 13.297 5.844 1 87.62 96 LEU A O 1
ATOM 742 N N . LEU A 1 97 ? -2.744 12.617 5.012 1 86.19 97 LEU A N 1
ATOM 743 C CA . LEU A 1 97 ? -2.998 11.25 5.434 1 86.19 97 LEU A CA 1
ATOM 744 C C . LEU A 1 97 ? -2.49 11.016 6.852 1 86.19 97 LEU A C 1
ATOM 746 O O . LEU A 1 97 ? -1.37 11.406 7.188 1 86.19 97 LEU A O 1
ATOM 750 N N . ILE A 1 98 ? -3.396 10.359 7.609 1 85.5 98 ILE A N 1
ATOM 751 C CA . ILE A 1 98 ? -3.121 10.133 9.023 1 85.5 98 ILE A CA 1
ATOM 752 C C . ILE A 1 98 ? -3.244 8.648 9.344 1 85.5 98 ILE A C 1
ATOM 754 O O . ILE A 1 98 ? -4.324 8.062 9.219 1 85.5 98 ILE A O 1
ATOM 758 N N . ALA A 1 99 ? -2.07 8.102 9.742 1 78.75 99 ALA A N 1
ATOM 759 C CA . ALA A 1 99 ? -2.098 6.703 10.156 1 78.75 99 ALA A CA 1
ATOM 760 C C . ALA A 1 99 ? -2.588 6.566 11.594 1 78.75 99 ALA A C 1
ATOM 762 O O . ALA A 1 99 ? -2.066 7.223 12.5 1 78.75 99 ALA A O 1
ATOM 763 N N . ASP A 1 100 ? -3.631 5.797 11.711 1 76.38 100 ASP A N 1
ATOM 764 C CA . ASP A 1 100 ? -4.199 5.578 13.039 1 76.38 100 ASP A CA 1
ATOM 765 C C . ASP A 1 100 ? -3.762 4.234 13.609 1 76.38 100 ASP A C 1
ATOM 767 O O . ASP A 1 100 ? -4.137 3.18 13.094 1 76.38 100 ASP A O 1
ATOM 771 N N . ASP A 1 101 ? -2.867 4.297 14.531 1 68.81 101 ASP A N 1
ATOM 772 C CA . ASP A 1 101 ? -2.416 3.082 15.211 1 68.81 101 ASP A CA 1
ATOM 773 C C . ASP A 1 101 ? -3.322 2.742 16.391 1 68.81 101 ASP A C 1
ATOM 775 O O . ASP A 1 101 ? -3.348 3.465 17.391 1 68.81 101 ASP A O 1
ATOM 779 N N . ASP A 1 102 ? -4.059 1.7 16.25 1 61.03 102 ASP A N 1
ATOM 780 C CA . ASP A 1 102 ? -5 1.286 17.281 1 61.03 102 ASP A CA 1
ATOM 781 C C . ASP A 1 102 ? -4.281 0.999 18.594 1 61.03 102 ASP A C 1
ATOM 783 O O . ASP A 1 102 ? -4.898 1.003 19.672 1 61.03 102 ASP A O 1
ATOM 787 N N . LEU A 1 103 ? -3.072 0.789 18.422 1 53.19 103 LEU A N 1
ATOM 788 C CA . LEU A 1 103 ? -2.311 0.418 19.609 1 53.19 103 LEU A CA 1
ATOM 789 C C . LEU A 1 103 ? -1.789 1.658 20.328 1 53.19 103 LEU A C 1
ATOM 791 O O . LEU A 1 103 ? -1.315 1.568 21.469 1 53.19 103 LEU A O 1
ATOM 795 N N . ALA A 1 104 ? -1.97 2.738 19.625 1 58.25 104 ALA A N 1
ATOM 796 C CA . ALA A 1 104 ? -1.422 3.941 20.25 1 58.25 104 ALA A CA 1
ATOM 797 C C . ALA A 1 104 ? -2.393 4.52 21.281 1 58.25 104 ALA A C 1
ATOM 799 O O . ALA A 1 104 ? 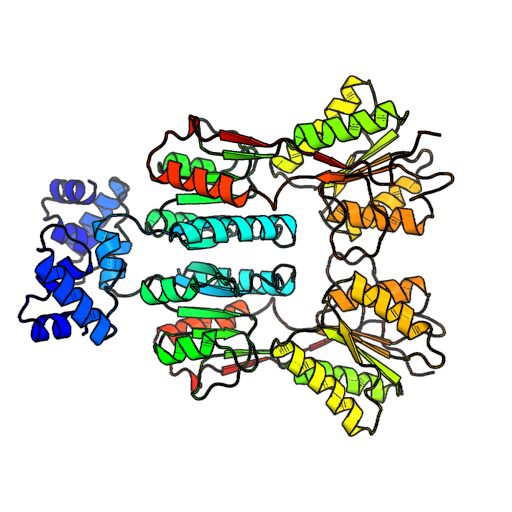-3.611 4.379 21.141 1 58.25 104 ALA A O 1
ATOM 800 N N . ASP A 1 105 ? -1.968 4.824 22.406 1 49.91 105 ASP A N 1
ATOM 801 C CA . ASP A 1 105 ? -2.766 5.418 23.484 1 49.91 105 ASP A CA 1
ATOM 802 C C . ASP A 1 105 ? -3.482 6.676 23 1 49.91 105 ASP A C 1
ATOM 804 O O . ASP A 1 105 ? -4.605 6.961 23.422 1 49.91 105 ASP A O 1
ATOM 808 N N . SER A 1 106 ? -2.83 7.406 22.297 1 55.44 106 SER A N 1
ATOM 809 C CA . SER A 1 106 ? -3.406 8.641 21.766 1 55.44 106 SER A CA 1
ATOM 810 C C . SER A 1 106 ? -3.561 8.57 20.25 1 55.44 106 SER A C 1
ATOM 812 O O . SER A 1 106 ? -2.66 8.109 19.547 1 55.44 106 SER A O 1
ATOM 814 N N . HIS A 1 107 ? -4.855 8.891 19.891 1 64.62 107 HIS A N 1
ATOM 815 C CA . HIS A 1 107 ? -5.129 8.852 18.469 1 64.62 107 HIS A CA 1
ATOM 816 C C . HIS A 1 107 ? -4.676 10.133 17.781 1 64.62 107 HIS A C 1
ATOM 818 O O . HIS A 1 107 ? -5.168 11.219 18.094 1 64.62 107 HIS A O 1
ATOM 824 N N . SER A 1 108 ? -3.73 9.945 16.875 1 72.12 108 SER A N 1
ATOM 825 C CA . SER A 1 108 ? -3.135 11.07 16.156 1 72.12 108 SER A CA 1
ATOM 826 C C . SER A 1 108 ? -4.203 11.969 15.547 1 72.12 108 SER A C 1
ATOM 828 O O . SER A 1 108 ? -4.082 13.195 15.57 1 72.12 108 SER A O 1
ATOM 830 N N . TYR A 1 109 ? -5.332 11.328 15.172 1 79.06 109 TYR A N 1
ATOM 831 C CA . TYR A 1 109 ? -6.332 12.141 14.484 1 79.06 109 TYR A CA 1
ATOM 832 C C . TYR A 1 109 ? -7.062 13.047 15.461 1 79.06 109 TYR A C 1
ATOM 834 O O . TYR A 1 109 ? -7.48 14.156 15.109 1 79.06 109 TYR A O 1
ATOM 842 N N . MET A 1 110 ? -7.148 12.648 16.703 1 80.5 110 MET A N 1
ATOM 843 C CA . MET A 1 110 ? -7.836 13.469 17.703 1 80.5 110 MET A CA 1
ATOM 844 C C . MET A 1 110 ? -6.996 14.688 18.078 1 80.5 110 MET A C 1
ATOM 846 O O . MET A 1 110 ? -7.535 15.758 18.359 1 80.5 110 MET A O 1
ATOM 850 N N . ARG A 1 111 ? -5.734 14.492 18.047 1 75.56 111 ARG A N 1
ATOM 851 C CA . ARG A 1 111 ? -4.859 15.641 18.266 1 75.56 111 ARG A CA 1
ATOM 852 C C . ARG A 1 111 ? -5.027 16.688 17.172 1 75.56 111 ARG A C 1
ATOM 854 O O . ARG A 1 111 ? -5.039 17.891 17.453 1 75.56 111 ARG A O 1
ATOM 861 N N . LEU A 1 112 ? -5.188 16.203 16 1 77.06 112 LEU A N 1
ATOM 862 C CA . LEU A 1 112 ? -5.402 17.125 14.875 1 77.06 112 LEU A CA 1
ATOM 863 C C . LEU A 1 112 ? -6.738 17.844 15.008 1 77.06 112 LEU A C 1
ATOM 865 O O . LEU A 1 112 ? -6.844 19.031 14.68 1 77.06 112 LEU A O 1
ATOM 869 N N . VAL A 1 113 ? -7.668 17.094 15.5 1 78.19 113 VAL A N 1
ATOM 870 C CA . VAL A 1 113 ? -9 17.656 15.719 1 78.19 113 VAL A CA 1
ATOM 871 C C . VAL A 1 113 ? -8.945 18.719 16.812 1 78.19 113 VAL A C 1
ATOM 873 O O . VAL A 1 113 ? -9.469 19.828 16.641 1 78.19 113 VAL A O 1
ATOM 876 N N . GLN A 1 114 ? -8.234 18.359 17.797 1 72.81 114 GLN A N 1
ATOM 877 C CA . GLN A 1 114 ? -8.164 19.25 18.953 1 72.81 114 GLN A CA 1
ATOM 878 C C . GLN A 1 114 ? -7.344 20.5 18.625 1 72.81 114 GLN A C 1
ATOM 880 O O . GLN A 1 114 ? -7.656 21.594 19.109 1 72.81 114 GLN A O 1
ATOM 885 N N . SER A 1 115 ? -6.418 20.297 17.797 1 69.06 115 SER A N 1
ATOM 886 C CA . SER A 1 115 ? -5.539 21.406 17.453 1 69.06 115 SER A CA 1
ATOM 887 C C . SER A 1 115 ? -6.055 22.156 16.219 1 69.06 115 SER A C 1
ATOM 889 O O . SER A 1 115 ? -5.438 23.125 15.773 1 69.06 115 SER A O 1
ATOM 891 N N . ARG A 1 116 ? -7.18 21.797 15.68 1 71.81 116 ARG A N 1
ATOM 892 C CA . ARG A 1 116 ? -7.84 22.391 14.523 1 71.81 116 ARG A CA 1
ATOM 893 C C . ARG A 1 116 ? -6.867 22.547 13.359 1 71.81 116 ARG A C 1
ATOM 895 O O . ARG A 1 116 ? -6.75 23.625 12.781 1 71.81 116 ARG A O 1
ATOM 902 N N . ARG A 1 117 ? -6.188 21.5 13.094 1 75.19 117 ARG A N 1
ATOM 903 C CA . ARG A 1 117 ? -5.223 21.484 11.992 1 75.19 117 ARG A CA 1
ATOM 904 C C . ARG A 1 117 ? -5.887 21.062 10.688 1 75.19 117 ARG A C 1
ATOM 906 O O . ARG A 1 117 ? -5.293 21.188 9.617 1 75.19 117 ARG A O 1
ATOM 913 N N . VAL A 1 118 ? -7.133 20.609 10.781 1 86.69 118 VAL A N 1
ATOM 914 C CA . VAL A 1 118 ? -7.91 20.219 9.602 1 86.69 118 VAL A CA 1
ATOM 915 C C . VAL A 1 118 ? -9.344 20.719 9.75 1 86.69 118 VAL A C 1
ATOM 917 O O . VAL A 1 118 ? -9.836 20.922 10.859 1 86.69 118 VAL A O 1
ATOM 920 N N . ASP A 1 119 ? -9.922 20.938 8.594 1 89.31 119 ASP A N 1
ATOM 921 C CA . ASP A 1 119 ? -11.297 21.422 8.578 1 89.31 119 ASP A CA 1
ATOM 922 C C . ASP A 1 119 ? -12.281 20.25 8.719 1 89.31 119 ASP A C 1
ATOM 924 O O . ASP A 1 119 ? -13.406 20.438 9.195 1 89.31 119 ASP A O 1
ATOM 928 N N . ALA A 1 120 ? -11.906 19.188 8.289 1 94.38 120 ALA A N 1
ATOM 929 C CA . ALA A 1 120 ? -12.727 17.969 8.344 1 94.38 120 ALA A CA 1
ATOM 930 C C . ALA A 1 120 ? -11.852 16.719 8.281 1 94.38 120 ALA A C 1
ATOM 932 O O . ALA A 1 120 ? -10.664 16.797 7.977 1 94.38 120 ALA A O 1
ATOM 933 N N . LEU A 1 121 ? -12.453 15.609 8.68 1 94.94 121 LEU A N 1
ATOM 934 C CA . LEU A 1 121 ? -11.781 14.328 8.562 1 94.94 121 LEU A CA 1
ATOM 935 C C . LEU A 1 121 ? -12.539 13.391 7.625 1 94.94 121 LEU A C 1
ATOM 937 O O . LEU A 1 121 ? -13.773 13.422 7.582 1 94.94 121 LEU A O 1
ATOM 941 N N . ILE A 1 122 ? -11.812 12.695 6.801 1 96.38 122 ILE A N 1
ATOM 942 C CA . ILE A 1 122 ? -12.305 11.508 6.109 1 96.38 122 ILE A CA 1
ATOM 943 C C . ILE A 1 122 ? -11.852 10.25 6.848 1 96.38 122 ILE A C 1
ATOM 945 O O . ILE A 1 122 ? -10.664 10.078 7.113 1 96.38 122 ILE A O 1
ATOM 949 N N . VAL A 1 123 ? -12.812 9.414 7.223 1 94.44 123 VAL A N 1
ATOM 950 C CA . VAL A 1 123 ? -12.461 8.219 7.984 1 94.44 123 VAL A CA 1
ATOM 951 C C . VAL A 1 123 ? -12.68 6.977 7.125 1 94.44 123 VAL A C 1
ATOM 953 O O . VAL A 1 123 ? -13.812 6.691 6.711 1 94.44 123 VAL A O 1
ATOM 956 N N . ALA A 1 124 ? -11.586 6.289 6.883 1 91.56 124 ALA A N 1
ATOM 957 C CA . ALA A 1 124 ? -11.641 5.117 6.012 1 91.56 124 ALA A CA 1
ATOM 958 C C . ALA A 1 124 ? -11.594 3.826 6.82 1 91.56 124 ALA A C 1
ATOM 960 O O . ALA A 1 124 ? -11.227 3.838 7.996 1 91.56 124 ALA A O 1
ATOM 961 N N . HIS A 1 125 ? -12.039 2.713 6.223 1 89.38 125 HIS A N 1
ATOM 962 C CA . HIS A 1 125 ? -12.023 1.379 6.812 1 89.38 125 HIS A CA 1
ATOM 963 C C . HIS A 1 125 ? -12.812 1.341 8.117 1 89.38 125 HIS A C 1
ATOM 965 O O . HIS A 1 125 ? -12.289 0.931 9.156 1 89.38 125 HIS A O 1
ATOM 971 N N . THR A 1 126 ? -14.031 1.687 7.938 1 92.31 126 THR A N 1
ATOM 972 C CA . THR A 1 126 ? -14.906 1.804 9.102 1 92.31 126 THR A CA 1
ATOM 973 C C . THR A 1 126 ? -15.312 0.424 9.609 1 92.31 126 THR A C 1
ATOM 975 O O . THR A 1 126 ? -15.281 -0.556 8.867 1 92.31 126 THR A O 1
ATOM 978 N N . LEU A 1 127 ? -15.586 0.401 10.898 1 91.94 127 LEU A N 1
ATOM 979 C CA . LEU A 1 127 ? -16.156 -0.77 11.562 1 91.94 127 LEU A CA 1
ATOM 980 C C . LEU A 1 127 ? -17.656 -0.641 11.695 1 91.94 127 LEU A C 1
ATOM 982 O O . LEU A 1 127 ? -18.219 0.447 11.523 1 91.94 127 LEU A O 1
ATOM 986 N N . ASP A 1 128 ? -18.281 -1.768 11.969 1 92.62 128 ASP A N 1
ATOM 987 C CA . ASP A 1 128 ? -19.734 -1.724 12.18 1 92.62 128 ASP A CA 1
ATOM 988 C C . ASP A 1 128 ? -20.094 -0.762 13.305 1 92.62 128 ASP A C 1
ATOM 990 O O . ASP A 1 128 ? -21.078 -0.019 13.203 1 92.62 128 ASP A O 1
ATOM 994 N N . ASN A 1 129 ? -19.375 -0.91 14.344 1 92.5 129 ASN A N 1
ATOM 995 C CA . ASN A 1 129 ? -19.406 0.037 15.453 1 92.5 129 ASN A CA 1
ATOM 996 C C . ASN A 1 129 ? -18.062 0.729 15.641 1 92.5 129 ASN A C 1
ATOM 998 O O . ASN A 1 129 ? -17.266 0.335 16.5 1 92.5 129 ASN A O 1
ATOM 1002 N N . ASP A 1 130 ? -17.906 1.836 14.883 1 92.12 130 ASP A N 1
ATOM 1003 C CA . ASP A 1 130 ? -16.578 2.443 14.797 1 92.12 130 ASP A CA 1
ATOM 1004 C C . ASP A 1 130 ? -16.375 3.475 15.898 1 92.12 130 ASP A C 1
ATOM 1006 O O . ASP A 1 130 ? -17.047 4.508 15.93 1 92.12 130 ASP A O 1
ATOM 1010 N N . PRO A 1 131 ? -15.453 3.223 16.766 1 90.12 131 PRO A N 1
ATOM 1011 C CA . PRO A 1 131 ? -15.234 4.156 17.875 1 90.12 131 PRO A CA 1
ATOM 1012 C C . PRO A 1 131 ? -14.727 5.52 17.422 1 90.12 131 PRO A C 1
ATOM 1014 O O . PRO A 1 131 ? -14.992 6.535 18.062 1 90.12 131 PRO A O 1
ATOM 1017 N N . ARG A 1 132 ? -14.039 5.602 16.312 1 91.62 132 ARG A N 1
ATOM 1018 C CA . ARG A 1 132 ? -13.547 6.879 15.805 1 91.62 132 ARG A CA 1
ATOM 1019 C C . ARG A 1 132 ? -14.703 7.805 15.438 1 91.62 132 ARG A C 1
ATOM 1021 O O . ARG A 1 132 ? -14.695 8.984 15.789 1 91.62 132 ARG A O 1
ATOM 1028 N N . LEU A 1 133 ? -15.664 7.191 14.789 1 94.81 133 LEU A N 1
ATOM 1029 C CA . LEU A 1 133 ? -16.812 7.977 14.359 1 94.81 133 LEU A CA 1
ATOM 1030 C C . LEU A 1 133 ? -17.641 8.445 15.555 1 94.81 133 LEU A C 1
ATOM 1032 O O . LEU A 1 133 ? -18.109 9.586 15.578 1 94.81 133 LEU A O 1
ATOM 1036 N N . GLN A 1 134 ? -17.766 7.594 16.5 1 92 134 GLN A N 1
ATOM 1037 C CA . GLN A 1 134 ? -18.484 7.945 17.719 1 92 134 GLN A CA 1
ATOM 1038 C C . GLN A 1 134 ? -17.828 9.117 18.438 1 92 134 GLN A C 1
ATOM 1040 O O . GLN A 1 134 ? -18.516 10.047 18.875 1 92 134 GLN A O 1
ATOM 1045 N N . GLN A 1 135 ? -16.531 9.062 18.5 1 88.88 135 GLN A N 1
ATOM 1046 C CA . GLN A 1 135 ? -15.773 10.125 19.141 1 88.88 135 GLN A CA 1
ATOM 1047 C C . GLN A 1 135 ? -15.922 11.445 18.406 1 88.88 135 GLN A C 1
ATOM 1049 O O . GLN A 1 135 ? -16.094 12.5 19.016 1 88.88 135 GLN A O 1
ATOM 1054 N N . LEU A 1 136 ? -15.875 11.359 17.125 1 91.44 136 LEU A N 1
ATOM 1055 C CA . LEU A 1 136 ? -15.984 12.57 16.297 1 91.44 136 LEU A CA 1
ATOM 1056 C C . LEU A 1 136 ? -17.375 13.18 16.422 1 91.44 136 LEU A C 1
ATOM 1058 O O . LEU A 1 136 ? -17.516 14.406 16.422 1 91.44 136 LEU A O 1
ATOM 1062 N N . GLN A 1 137 ? -18.406 12.367 16.547 1 90.75 137 GLN A N 1
ATOM 1063 C CA . GLN A 1 137 ? -19.75 12.867 16.781 1 90.75 137 GLN A CA 1
ATOM 1064 C C . GLN A 1 137 ? -19.859 13.562 18.125 1 90.75 137 GLN A C 1
ATOM 1066 O O . GLN A 1 137 ? -20.484 14.617 18.25 1 90.75 137 GLN A O 1
ATOM 1071 N N . THR A 1 138 ? -19.203 12.914 19.078 1 86.56 138 THR A N 1
ATOM 1072 C CA . THR A 1 138 ? -19.266 13.43 20.438 1 86.56 138 THR A CA 1
ATOM 1073 C C . THR A 1 138 ? -18.672 14.836 20.516 1 86.56 138 THR A C 1
ATOM 1075 O O . THR A 1 138 ? -19.219 15.711 21.188 1 86.56 138 THR A O 1
ATOM 1078 N N . VAL A 1 139 ? -17.625 15.102 19.797 1 84.88 139 VAL A N 1
ATOM 1079 C CA . VAL A 1 139 ? -16.953 16.406 19.875 1 84.88 139 VAL A CA 1
ATOM 1080 C C . VAL A 1 139 ? -17.469 17.312 18.766 1 84.88 139 VAL A C 1
ATOM 1082 O O . VAL A 1 139 ? -16.953 18.406 18.562 1 84.88 139 VAL A O 1
ATOM 1085 N N . ASN A 1 140 ? -18.469 16.859 18 1 87.88 140 ASN A N 1
ATOM 1086 C CA . ASN A 1 140 ? -19.141 17.609 16.938 1 87.88 140 ASN A CA 1
ATOM 1087 C C . ASN A 1 140 ? -18.141 18.125 15.898 1 87.88 140 ASN A C 1
ATOM 1089 O O . ASN A 1 140 ? -18.203 19.281 15.508 1 87.88 140 ASN A O 1
ATOM 1093 N N . PHE A 1 141 ? -17.219 17.297 15.555 1 90.31 141 PHE A N 1
ATOM 1094 C CA . PHE A 1 141 ? -16.266 17.641 14.508 1 90.31 141 PHE A CA 1
ATOM 1095 C C . PHE A 1 141 ? -16.719 17.078 13.164 1 90.31 141 PHE A C 1
ATOM 1097 O O . PHE A 1 141 ? -17.109 15.922 13.07 1 90.31 141 PHE A O 1
ATOM 1104 N N . PRO A 1 142 ? -16.672 17.875 12.047 1 94.5 142 PRO A N 1
ATOM 1105 C CA . PRO A 1 142 ? -17.125 17.422 10.734 1 94.5 142 PRO A CA 1
ATOM 1106 C C . PRO A 1 142 ? -16.312 16.25 10.203 1 94.5 142 PRO A C 1
ATOM 1108 O O . PRO A 1 142 ? -15.07 16.297 10.195 1 94.5 142 PRO A O 1
ATOM 1111 N N . PHE A 1 143 ? -17.016 15.188 9.75 1 96.56 143 PHE A N 1
ATOM 1112 C CA . PHE A 1 143 ? -16.328 14.055 9.156 1 96.56 143 PHE A CA 1
ATOM 1113 C C . PHE A 1 143 ? -17.188 13.391 8.094 1 96.56 143 PHE A C 1
ATOM 1115 O O . PHE A 1 143 ? -18.406 13.484 8.125 1 96.56 143 PHE A O 1
ATOM 1122 N N . LEU A 1 144 ? -16.531 12.844 7.109 1 98.12 144 LEU A N 1
ATOM 1123 C CA . LEU A 1 144 ? -17.109 11.961 6.102 1 98.12 144 LEU A CA 1
ATOM 1124 C C . LEU A 1 144 ? -16.578 10.539 6.254 1 98.12 144 LEU A C 1
ATOM 1126 O O . LEU A 1 144 ? -15.359 10.32 6.207 1 98.12 144 LEU A O 1
ATOM 1130 N N . ALA A 1 145 ? -17.469 9.594 6.473 1 97.44 145 ALA A N 1
ATOM 1131 C CA . ALA A 1 145 ? -17.047 8.195 6.566 1 97.44 145 ALA A CA 1
ATOM 1132 C C . ALA A 1 145 ? -16.984 7.547 5.184 1 97.44 145 ALA A C 1
ATOM 1134 O O . ALA A 1 145 ? -17.906 7.707 4.379 1 97.44 145 ALA A O 1
ATOM 1135 N N . LEU A 1 146 ? -15.898 6.949 4.902 1 94.81 146 LEU A N 1
ATOM 1136 C CA . LEU A 1 146 ? -15.859 6.004 3.793 1 94.81 146 LEU A CA 1
ATOM 1137 C C . LEU A 1 146 ? -16.281 4.613 4.25 1 94.81 146 LEU A C 1
ATOM 1139 O O . LEU A 1 146 ? -15.477 3.855 4.785 1 94.81 146 LEU A O 1
ATOM 1143 N N . GLY A 1 147 ? -17.469 4.309 3.988 1 94.81 147 GLY A N 1
ATOM 1144 C CA . GLY A 1 147 ? -18.156 3.166 4.574 1 94.81 147 GLY A CA 1
ATOM 1145 C C . GLY A 1 147 ? -19.297 3.559 5.5 1 94.81 147 GLY A C 1
ATOM 1146 O O . GLY A 1 147 ? -19.5 4.742 5.773 1 94.81 147 GLY A O 1
ATOM 1147 N N . ARG A 1 148 ? -20.062 2.535 5.934 1 95.62 148 ARG A N 1
ATOM 1148 C CA . ARG A 1 148 ? -21.203 2.766 6.805 1 95.62 148 ARG A CA 1
ATOM 1149 C C . ARG A 1 148 ? -21.031 2.064 8.148 1 95.62 148 ARG A C 1
ATOM 1151 O O . ARG A 1 148 ? -20.469 0.964 8.211 1 95.62 148 ARG A O 1
ATOM 1158 N N . SER A 1 149 ? -21.328 2.785 9.125 1 94.44 149 SER A N 1
ATOM 1159 C CA . SER A 1 149 ? -21.297 2.326 10.516 1 94.44 149 SER A CA 1
ATOM 1160 C C . SER A 1 149 ? -22.625 2.574 11.219 1 94.44 149 SER A C 1
ATOM 1162 O O . SER A 1 149 ? -23.484 3.299 10.703 1 94.44 149 SER A O 1
ATOM 1164 N N . ARG A 1 150 ? -22.812 1.87 12.352 1 91.88 150 ARG A N 1
ATOM 1165 C CA . ARG A 1 150 ? -23.984 2.119 13.188 1 91.88 150 ARG A CA 1
ATOM 1166 C C . ARG A 1 150 ? -23.703 3.209 14.219 1 91.88 150 ARG A C 1
ATOM 1168 O O . ARG A 1 150 ? -22.906 3.006 15.141 1 91.88 150 ARG A O 1
ATOM 1175 N N . LEU A 1 151 ? -24.219 4.324 13.938 1 91.31 151 LEU A N 1
ATOM 1176 C CA . LEU A 1 151 ? -24.078 5.438 14.867 1 91.31 151 LEU A CA 1
ATOM 1177 C C . LEU A 1 151 ? -25.438 5.926 15.344 1 91.31 151 LEU A C 1
ATOM 1179 O O . LEU A 1 151 ? -26.438 5.75 14.648 1 91.31 151 LEU A O 1
ATOM 1183 N N . PRO A 1 152 ? -25.469 6.547 16.516 1 88.06 152 PRO A N 1
ATOM 1184 C CA . PRO A 1 152 ? -26.75 7.031 17.062 1 88.06 152 PRO A CA 1
ATOM 1185 C C . PRO A 1 152 ? -27.312 8.203 16.266 1 88.06 152 PRO A C 1
ATOM 1187 O O . PRO A 1 152 ? -28.547 8.344 16.172 1 88.06 152 PRO A O 1
ATOM 1190 N N . GLN A 1 153 ? -26.5 9.023 15.773 1 90.38 153 GLN A N 1
ATOM 1191 C CA . GLN A 1 153 ? -26.922 10.195 15.016 1 90.38 153 GLN A CA 1
ATOM 1192 C C . GLN A 1 153 ? -26.547 10.07 13.547 1 90.38 153 GLN A C 1
ATOM 1194 O O . GLN A 1 153 ? -25.594 9.367 13.203 1 90.38 153 GLN A O 1
ATOM 1199 N N . PRO A 1 154 ? -27.344 10.836 12.789 1 93.94 154 PRO A N 1
ATOM 1200 C CA . PRO A 1 154 ? -26.969 10.836 11.375 1 93.94 154 PRO A CA 1
ATOM 1201 C C . PRO A 1 154 ? -25.578 11.414 11.133 1 93.94 154 PRO A C 1
ATOM 1203 O O . PRO A 1 154 ? -25.125 12.281 11.883 1 93.94 154 PRO A O 1
ATOM 1206 N N . TYR A 1 155 ? -24.891 10.93 10.102 1 96.5 155 TYR A N 1
ATOM 1207 C CA . TYR A 1 155 ? -23.562 11.391 9.727 1 96.5 155 TYR A CA 1
ATOM 1208 C C . TYR A 1 155 ? -23.344 11.281 8.219 1 96.5 155 TYR A C 1
ATOM 1210 O O . TYR A 1 155 ? -24.141 10.648 7.523 1 96.5 155 TYR A O 1
ATOM 1218 N N . ALA A 1 156 ? -22.406 11.977 7.699 1 98.06 156 ALA A N 1
ATOM 1219 C CA . ALA A 1 156 ? -22.062 11.938 6.281 1 98.06 156 ALA A CA 1
ATOM 1220 C C . ALA A 1 156 ? -21.266 10.68 5.941 1 98.06 156 ALA A C 1
ATOM 1222 O O . ALA A 1 156 ? -20.328 10.328 6.664 1 98.06 156 ALA A O 1
ATOM 1223 N N . TRP A 1 157 ? -21.656 9.961 4.824 1 98.06 157 TRP A N 1
ATOM 1224 C CA . TRP A 1 157 ? -20.891 8.781 4.422 1 98.06 157 TRP A CA 1
ATOM 1225 C C . TRP A 1 157 ? -21 8.547 2.922 1 98.06 157 TRP A C 1
ATOM 1227 O O . TRP A 1 157 ? -22 8.922 2.299 1 98.06 157 TRP A O 1
ATOM 1237 N N . PHE A 1 158 ? -19.953 8.125 2.377 1 97.06 158 PHE A N 1
ATOM 1238 C CA . PHE A 1 158 ? -19.891 7.539 1.044 1 97.06 158 PHE A CA 1
ATOM 1239 C C . PHE A 1 158 ? -19.547 6.055 1.125 1 97.06 158 PHE A C 1
ATOM 1241 O O . PHE A 1 158 ? -18.641 5.656 1.855 1 97.06 158 PHE A O 1
ATOM 1248 N N . ASP A 1 159 ? -20.328 5.188 0.387 1 96.19 159 ASP A N 1
ATOM 1249 C CA . ASP A 1 159 ? -20.047 3.754 0.413 1 96.19 159 ASP A CA 1
ATOM 1250 C C . ASP A 1 159 ? -20.422 3.1 -0.914 1 96.19 159 ASP A C 1
ATOM 1252 O O . ASP A 1 159 ? -21.141 3.691 -1.722 1 96.19 159 ASP A O 1
ATOM 1256 N N . PHE A 1 160 ? -19.844 1.989 -1.112 1 95 160 PHE A N 1
ATOM 1257 C CA . PHE A 1 160 ? -20.297 1.083 -2.158 1 95 160 PHE A CA 1
ATOM 1258 C C . PHE A 1 160 ? -21.266 0.045 -1.594 1 95 160 PHE A C 1
ATOM 1260 O O . PHE A 1 160 ? -21.156 -0.34 -0.428 1 95 160 PHE A O 1
ATOM 1267 N N . ASP A 1 161 ? -22.219 -0.379 -2.363 1 97.5 161 ASP A N 1
ATOM 1268 C CA . ASP A 1 161 ? -23.141 -1.416 -1.906 1 97.5 161 ASP A CA 1
ATOM 1269 C C . ASP A 1 161 ? -22.469 -2.789 -1.93 1 97.5 161 ASP A C 1
ATOM 1271 O O . ASP A 1 161 ? -22.719 -3.59 -2.834 1 97.5 161 ASP A O 1
ATOM 1275 N N . ASN A 1 162 ? -21.703 -3.025 -0.909 1 97 162 ASN A N 1
ATOM 1276 C CA . ASN A 1 162 ? -20.922 -4.25 -0.776 1 97 162 ASN A CA 1
ATOM 1277 C C . ASN A 1 162 ? -21.812 -5.48 -0.701 1 97 162 ASN A C 1
ATOM 1279 O O . ASN A 1 162 ? -21.5 -6.523 -1.281 1 97 162 ASN A O 1
ATOM 1283 N N . TYR A 1 163 ? -22.906 -5.344 -0.015 1 98.06 163 TYR A N 1
ATOM 1284 C CA . TYR A 1 163 ? -23.891 -6.422 0.084 1 98.06 163 TYR A CA 1
ATOM 1285 C C . TYR A 1 163 ? -24.422 -6.805 -1.293 1 98.06 163 TYR A C 1
ATOM 1287 O O . TYR A 1 163 ? -24.406 -7.977 -1.667 1 98.06 163 TYR A O 1
ATOM 1295 N N . ALA A 1 164 ? -24.781 -5.832 -2.055 1 98.31 164 ALA A N 1
ATOM 1296 C CA . ALA A 1 164 ? -25.328 -6.082 -3.387 1 98.31 164 ALA A CA 1
ATOM 1297 C C . ALA A 1 164 ? -24.297 -6.754 -4.285 1 98.31 164 ALA A C 1
ATOM 1299 O O . ALA A 1 164 ? -24.641 -7.598 -5.117 1 98.31 164 ALA A O 1
ATOM 1300 N N . GLY A 1 165 ? -23.047 -6.359 -4.094 1 98.12 165 GLY A N 1
ATOM 1301 C CA . GLY A 1 165 ? -21.984 -6.918 -4.91 1 98.12 165 GLY A CA 1
ATOM 1302 C C . GLY A 1 165 ? -21.891 -8.43 -4.82 1 98.12 165 GLY A C 1
ATOM 1303 O O . GLY A 1 165 ? -22 -9.125 -5.836 1 98.12 165 GLY A O 1
ATOM 1304 N N . THR A 1 166 ? -21.797 -8.922 -3.654 1 98.56 166 THR A N 1
ATOM 1305 C CA . THR A 1 166 ? -21.625 -10.359 -3.492 1 98.56 166 THR A CA 1
ATOM 1306 C C . THR A 1 166 ? -22.953 -11.094 -3.648 1 98.56 166 THR A C 1
ATOM 1308 O O . THR A 1 166 ? -22.984 -12.234 -4.113 1 98.56 166 THR A O 1
ATOM 1311 N N . HIS A 1 167 ? -24.062 -10.414 -3.27 1 98.75 167 HIS A N 1
ATOM 1312 C CA . HIS A 1 167 ? -25.375 -11.023 -3.461 1 98.75 167 HIS A CA 1
ATOM 1313 C C . HIS A 1 167 ? -25.641 -11.305 -4.934 1 98.75 167 HIS A C 1
ATOM 1315 O O . HIS A 1 167 ? -26 -12.43 -5.301 1 98.75 167 HIS A O 1
ATOM 1321 N N . GLN A 1 168 ? -25.391 -10.344 -5.754 1 98.06 168 GLN A N 1
ATOM 1322 C CA . GLN A 1 168 ? -25.625 -10.484 -7.188 1 98.06 168 GLN A CA 1
ATOM 1323 C C . GLN A 1 168 ? -24.672 -11.508 -7.805 1 98.06 168 GLN A C 1
ATOM 1325 O O . GLN A 1 168 ? -25.078 -12.297 -8.656 1 98.06 168 GLN A O 1
ATOM 1330 N N . ALA A 1 169 ? -23.438 -11.453 -7.383 1 98.62 169 ALA A N 1
ATOM 1331 C CA . ALA A 1 169 ? -22.469 -12.414 -7.883 1 98.62 169 ALA A CA 1
ATOM 1332 C C . ALA A 1 169 ? -22.891 -13.852 -7.578 1 98.62 169 ALA A C 1
ATOM 1334 O O . ALA A 1 169 ? -22.844 -14.719 -8.453 1 98.62 169 ALA A O 1
ATOM 1335 N N . THR A 1 170 ? -23.312 -14.055 -6.379 1 98.81 170 THR A N 1
ATOM 1336 C CA . THR A 1 170 ? -23.719 -15.383 -5.941 1 98.81 170 THR A CA 1
ATOM 1337 C C . THR A 1 170 ? -24.984 -15.82 -6.672 1 98.81 170 THR A C 1
ATOM 1339 O O . THR A 1 170 ? -25.094 -16.969 -7.109 1 98.81 170 THR A O 1
ATOM 1342 N N . GLU A 1 171 ? -25.906 -14.922 -6.852 1 98.69 171 GLU A N 1
ATOM 1343 C CA . GLU A 1 171 ? -27.141 -15.211 -7.59 1 98.69 171 GLU A CA 1
ATOM 1344 C C . GLU A 1 171 ? -26.828 -15.656 -9.016 1 98.69 171 GLU A C 1
ATOM 1346 O O . GLU A 1 171 ? -27.453 -16.578 -9.539 1 98.69 171 GLU A O 1
ATOM 1351 N N . ARG A 1 172 ? -25.891 -14.992 -9.602 1 98.38 172 ARG A N 1
ATOM 1352 C CA . ARG A 1 172 ? -25.5 -15.344 -10.961 1 98.38 172 ARG A CA 1
ATOM 1353 C C . ARG A 1 172 ? -24.969 -16.766 -11.023 1 98.38 172 ARG A C 1
ATOM 1355 O O . ARG A 1 172 ? -25.281 -17.516 -11.945 1 98.38 172 ARG A O 1
ATOM 1362 N N . LEU A 1 173 ? -24.172 -17.125 -10.047 1 98.69 173 LEU A N 1
ATOM 1363 C CA . LEU A 1 173 ? -23.609 -18.469 -9.984 1 98.69 173 LEU A CA 1
ATOM 1364 C C . LEU A 1 173 ? -24.719 -19.5 -9.789 1 98.69 173 LEU A C 1
ATOM 1366 O O . LEU A 1 173 ? -24.672 -20.578 -10.391 1 98.69 173 LEU A O 1
ATOM 1370 N N . ILE A 1 174 ? -25.703 -19.203 -8.977 1 98.69 174 ILE A N 1
ATOM 1371 C CA . ILE A 1 174 ? -26.828 -20.094 -8.727 1 98.69 174 ILE A CA 1
ATOM 1372 C C . ILE A 1 174 ? -27.641 -20.281 -10.008 1 98.69 174 ILE A C 1
ATOM 1374 O O . ILE A 1 174 ? -28.031 -21.406 -10.336 1 98.69 174 ILE A O 1
ATOM 1378 N N . ARG A 1 175 ? -27.797 -19.219 -10.742 1 98.06 175 ARG A N 1
ATOM 1379 C CA . ARG A 1 175 ? -28.547 -19.266 -12 1 98.06 175 ARG A CA 1
ATOM 1380 C C . ARG A 1 175 ? -27.812 -20.125 -13.031 1 98.06 175 ARG A C 1
ATOM 1382 O O . ARG A 1 175 ? -28.438 -20.719 -13.898 1 98.06 175 ARG A O 1
ATOM 1389 N N . LEU A 1 176 ? -26.531 -20.266 -12.922 1 98 176 LEU A N 1
ATOM 1390 C CA . LEU A 1 176 ? -25.719 -21.094 -13.82 1 98 176 LEU A CA 1
ATOM 1391 C C . LEU A 1 176 ? -25.766 -22.562 -13.398 1 98 176 LEU A C 1
ATOM 1393 O O . LEU A 1 176 ? -25.188 -23.422 -14.07 1 98 176 LEU A O 1
ATOM 1397 N N . GLY A 1 177 ? -26.375 -22.828 -12.242 1 98.19 177 GLY A N 1
ATOM 1398 C CA . GLY A 1 177 ? -26.594 -24.203 -11.828 1 98.19 177 GLY A CA 1
ATOM 1399 C C . GLY A 1 177 ? -25.734 -24.625 -10.656 1 98.19 177 GLY A C 1
ATOM 1400 O O . GLY A 1 177 ? -25.828 -25.766 -10.188 1 98.19 177 GLY A O 1
ATOM 1401 N N . HIS A 1 178 ? -24.906 -23.719 -10.109 1 98.5 178 HIS A N 1
ATOM 1402 C CA . HIS A 1 178 ? -24.031 -24.078 -9 1 98.5 178 HIS A CA 1
ATOM 1403 C C . HIS A 1 178 ? -24.812 -24.203 -7.699 1 98.5 178 HIS A C 1
ATOM 1405 O O . HIS A 1 178 ? -25.672 -23.375 -7.406 1 98.5 178 HIS A O 1
ATOM 1411 N N . ARG A 1 179 ? -24.469 -25.219 -6.961 1 98.06 179 ARG A N 1
ATOM 1412 C CA . ARG A 1 179 ? -25.125 -25.453 -5.684 1 98.06 179 ARG A CA 1
ATOM 1413 C C . ARG A 1 179 ? -24.125 -25.469 -4.539 1 98.06 179 ARG A C 1
ATOM 1415 O O . ARG A 1 179 ? -24.484 -25.234 -3.385 1 98.06 179 ARG A O 1
ATOM 1422 N N . ARG A 1 180 ? -22.891 -25.844 -4.855 1 98.19 180 ARG A N 1
ATOM 1423 C CA . ARG A 1 180 ? -21.781 -25.75 -3.906 1 98.19 180 ARG A CA 1
ATOM 1424 C C . ARG A 1 180 ? -20.891 -24.562 -4.223 1 98.19 180 ARG A C 1
ATOM 1426 O O . ARG A 1 180 ? -19.984 -24.656 -5.039 1 98.19 180 ARG A O 1
ATOM 1433 N N . ILE A 1 181 ? -21.219 -23.469 -3.559 1 98.69 181 ILE A N 1
ATOM 1434 C CA . ILE A 1 181 ? -20.531 -22.203 -3.814 1 98.69 181 ILE A CA 1
ATOM 1435 C C . ILE A 1 181 ? -19.766 -21.781 -2.57 1 98.69 181 ILE A C 1
ATOM 1437 O O . ILE A 1 181 ? -20.359 -21.484 -1.531 1 98.69 181 ILE A O 1
ATOM 1441 N N . ALA A 1 182 ? -18.438 -21.766 -2.66 1 98.88 182 ALA A N 1
ATOM 1442 C CA . ALA A 1 182 ? -17.594 -21.359 -1.54 1 98.88 182 ALA A CA 1
ATOM 1443 C C . ALA A 1 182 ? -17.328 -19.859 -1.585 1 98.88 182 ALA A C 1
ATOM 1445 O O . ALA A 1 182 ? -17.438 -19.234 -2.645 1 98.88 182 ALA A O 1
ATOM 1446 N N . MET A 1 183 ? -17.031 -19.297 -0.458 1 98.81 183 MET A N 1
ATOM 1447 C CA . MET A 1 183 ? -16.547 -17.922 -0.36 1 98.81 183 MET A CA 1
ATOM 1448 C C . MET A 1 183 ? -15.227 -17.875 0.407 1 98.81 183 MET A C 1
ATOM 1450 O O . MET A 1 183 ? -15.102 -18.469 1.477 1 98.81 183 MET A O 1
ATOM 1454 N N . LEU A 1 184 ? -14.266 -17.281 -0.237 1 98.69 184 LEU A N 1
ATOM 1455 C CA . LEU A 1 184 ? -13.07 -16.875 0.487 1 98.69 184 LEU A CA 1
ATOM 1456 C C . LEU A 1 184 ? -13.203 -15.43 0.973 1 98.69 184 LEU A C 1
ATOM 1458 O O . LEU A 1 184 ? -13.156 -14.492 0.172 1 98.69 184 LEU A O 1
ATOM 1462 N N . GLY A 1 185 ? -13.352 -15.25 2.279 1 97.06 185 GLY A N 1
ATOM 1463 C CA . GLY A 1 185 ? -13.562 -13.945 2.881 1 97.06 185 GLY A CA 1
ATOM 1464 C C . GLY A 1 185 ? -12.492 -13.57 3.891 1 97.06 185 GLY A C 1
ATOM 1465 O O . GLY A 1 185 ? -11.891 -14.445 4.52 1 97.06 185 GLY A O 1
ATOM 1466 N N . GLU A 1 186 ? -12.359 -12.281 4.035 1 93.25 186 GLU A N 1
ATOM 1467 C CA . GLU A 1 186 ? -11.398 -11.781 5.016 1 93.25 186 GLU A CA 1
ATOM 1468 C C . GLU A 1 186 ? -11.883 -12.031 6.441 1 93.25 186 GLU A C 1
ATOM 1470 O O . GLU A 1 186 ? -13.07 -11.875 6.727 1 93.25 186 GLU A O 1
ATOM 1475 N N . HIS A 1 187 ? -10.836 -12.344 7.203 1 90.19 187 HIS A N 1
ATOM 1476 C CA . HIS A 1 187 ? -11.133 -12.531 8.617 1 90.19 187 HIS A CA 1
ATOM 1477 C C . HIS A 1 187 ? -10.961 -11.227 9.398 1 90.19 187 HIS A C 1
ATOM 1479 O O . HIS A 1 187 ? -10.039 -11.094 10.195 1 90.19 187 HIS A O 1
ATOM 1485 N N . ASN A 1 188 ? -11.727 -10.234 9.188 1 84.38 188 ASN A N 1
ATOM 1486 C CA . ASN A 1 188 ? -11.711 -8.992 9.945 1 84.38 188 ASN A CA 1
ATOM 1487 C C . ASN A 1 188 ? -13.117 -8.422 10.109 1 84.38 188 ASN A C 1
ATOM 1489 O O . ASN A 1 188 ? -14.094 -9.008 9.633 1 84.38 188 ASN A O 1
ATOM 1493 N N . SER A 1 189 ? -13.164 -7.305 10.867 1 85.31 189 SER A N 1
ATOM 1494 C CA . SER A 1 189 ? -14.477 -6.812 11.273 1 85.31 189 SER A CA 1
ATOM 1495 C C . SER A 1 189 ? -14.805 -5.488 10.594 1 85.31 189 SER A C 1
ATOM 1497 O O . SER A 1 189 ? -15.625 -4.715 11.086 1 85.31 189 SER A O 1
ATOM 1499 N N . GLN A 1 190 ? -14.18 -5.258 9.531 1 90.25 190 GLN A N 1
ATOM 1500 C CA . GLN A 1 190 ? -14.539 -4.047 8.797 1 90.25 190 GLN A CA 1
ATOM 1501 C C . GLN A 1 190 ? -15.938 -4.16 8.195 1 90.25 190 GLN A C 1
ATOM 1503 O O . GLN A 1 190 ? -16.328 -5.23 7.738 1 90.25 190 GLN A O 1
ATOM 1508 N N . ALA A 1 191 ? -16.625 -3.076 8.125 1 93.62 191 ALA A N 1
ATOM 1509 C CA . ALA A 1 191 ? -18.031 -3.055 7.777 1 93.62 191 ALA A CA 1
ATOM 1510 C C . ALA A 1 191 ? -18.266 -3.607 6.371 1 93.62 191 ALA A C 1
ATOM 1512 O O . ALA A 1 191 ? -19.188 -4.395 6.148 1 93.62 191 ALA A O 1
ATOM 1513 N N . PHE A 1 192 ? -17.438 -3.203 5.441 1 93.31 192 PHE A N 1
ATOM 1514 C CA . PHE A 1 192 ? -17.656 -3.629 4.062 1 93.31 192 PHE A CA 1
ATOM 1515 C C . PHE A 1 192 ? -17.422 -5.129 3.92 1 93.31 192 PHE A C 1
ATOM 1517 O O . PHE A 1 192 ? -18.078 -5.781 3.1 1 93.31 192 PHE A O 1
ATOM 1524 N N . ILE A 1 193 ? -16.578 -5.73 4.738 1 94 193 ILE A N 1
ATOM 1525 C CA . ILE A 1 193 ? -16.312 -7.164 4.703 1 94 193 ILE A CA 1
ATOM 1526 C C . ILE A 1 193 ? -17.531 -7.93 5.215 1 94 193 ILE A C 1
ATOM 1528 O O . ILE A 1 193 ? -17.938 -8.938 4.625 1 94 193 ILE A O 1
ATOM 1532 N N . THR A 1 194 ? -18.062 -7.434 6.281 1 95.12 194 THR A N 1
ATOM 1533 C CA . THR A 1 194 ? -19.25 -8.047 6.836 1 95.12 194 THR A CA 1
ATOM 1534 C C . THR A 1 194 ? -20.406 -7.996 5.832 1 95.12 194 THR A C 1
ATOM 1536 O O . THR A 1 194 ? -21.125 -8.984 5.648 1 95.12 194 THR A O 1
ATOM 1539 N N . GLN A 1 195 ? -20.562 -6.902 5.215 1 97.12 195 GLN A N 1
ATOM 1540 C CA . GLN A 1 195 ? -21.625 -6.715 4.23 1 97.12 195 GLN A CA 1
ATOM 1541 C C . GLN A 1 195 ? -21.453 -7.668 3.051 1 97.12 195 GLN A C 1
ATOM 1543 O O . GLN A 1 195 ? -22.438 -8.258 2.58 1 97.12 195 GLN A O 1
ATOM 1548 N N . ARG A 1 196 ? -20.219 -7.812 2.584 1 97.75 196 ARG A N 1
ATOM 1549 C CA . ARG A 1 196 ? -19.953 -8.719 1.476 1 97.75 196 ARG A CA 1
ATOM 1550 C C . ARG A 1 196 ? -20.266 -10.164 1.867 1 97.75 196 ARG A C 1
ATOM 1552 O O . ARG A 1 196 ? -20.859 -10.906 1.09 1 97.75 196 ARG A O 1
ATOM 1559 N N . ARG A 1 197 ? -19.859 -10.516 3.039 1 98 197 ARG A N 1
ATOM 1560 C CA . ARG A 1 197 ? -20.156 -11.859 3.533 1 98 197 ARG A CA 1
ATOM 1561 C C . ARG A 1 197 ? -21.656 -12.094 3.617 1 98 197 ARG A C 1
ATOM 1563 O O . ARG A 1 197 ? -22.156 -13.156 3.23 1 98 197 ARG A O 1
ATOM 1570 N N . GLU A 1 198 ? -22.391 -11.109 4.117 1 97.81 198 GLU A N 1
ATOM 1571 C CA . GLU A 1 198 ? -23.844 -11.203 4.266 1 97.81 198 GLU A CA 1
ATOM 1572 C C . GLU A 1 198 ? -24.531 -11.336 2.912 1 97.81 198 GLU A C 1
ATOM 1574 O O . GLU A 1 198 ? -25.484 -12.094 2.77 1 97.81 198 GLU A O 1
ATOM 1579 N N . GLY A 1 199 ? -24.031 -10.578 1.965 1 98.69 199 GLY A N 1
ATOM 1580 C CA . GLY A 1 199 ? -24.578 -10.703 0.626 1 98.69 199 GLY A CA 1
ATOM 1581 C C . GLY A 1 199 ? -24.484 -12.109 0.066 1 98.69 199 GLY A C 1
ATOM 1582 O O . GLY A 1 199 ? -25.469 -12.625 -0.481 1 98.69 199 GLY A O 1
ATOM 1583 N N . TRP A 1 200 ? -23.359 -12.711 0.236 1 98.75 200 TRP A N 1
ATOM 1584 C CA . TRP A 1 200 ? -23.141 -14.086 -0.2 1 98.75 200 TRP A CA 1
ATOM 1585 C C . TRP A 1 200 ? -24.047 -15.055 0.559 1 98.75 200 TRP A C 1
ATOM 1587 O O . TRP A 1 200 ? -24.734 -15.875 -0.048 1 98.75 200 TRP A O 1
ATOM 1597 N N . ARG A 1 201 ? -24.078 -14.914 1.844 1 98.62 201 ARG A N 1
ATOM 1598 C CA . ARG A 1 201 ? -24.844 -15.805 2.705 1 98.62 201 ARG A CA 1
ATOM 1599 C C . ARG A 1 201 ? -26.344 -15.711 2.406 1 98.62 201 ARG A C 1
ATOM 1601 O O . ARG A 1 201 ? -27.031 -16.734 2.314 1 98.62 201 ARG A O 1
ATOM 1608 N N . ASP A 1 202 ? -26.812 -14.547 2.27 1 98.75 202 ASP A N 1
ATOM 1609 C CA . ASP A 1 202 ? -28.234 -14.344 2.07 1 98.75 202 ASP A CA 1
ATOM 1610 C C . ASP A 1 202 ? -28.688 -14.859 0.704 1 98.75 202 ASP A C 1
ATOM 1612 O O . ASP A 1 202 ? -29.797 -15.352 0.553 1 98.75 202 ASP A O 1
ATOM 1616 N N . ALA A 1 203 ? -27.828 -14.688 -0.282 1 98.81 203 ALA A N 1
ATOM 1617 C CA . ALA A 1 203 ? -28.141 -15.258 -1.591 1 98.81 203 ALA A CA 1
ATOM 1618 C C . ALA A 1 203 ? -28.297 -16.781 -1.503 1 98.81 203 ALA A C 1
ATOM 1620 O O . ALA A 1 203 ? -29.219 -17.344 -2.086 1 98.81 203 ALA A O 1
ATOM 1621 N N . LEU A 1 204 ? -27.375 -17.453 -0.79 1 98.81 204 LEU A N 1
ATOM 1622 C CA . LEU A 1 204 ? -27.469 -18.891 -0.604 1 98.81 204 LEU A CA 1
ATOM 1623 C C . LEU A 1 204 ? -28.734 -19.266 0.148 1 98.81 204 LEU A C 1
ATOM 1625 O O . LEU A 1 204 ? -29.469 -20.172 -0.269 1 98.81 204 LEU A O 1
ATOM 1629 N N . LYS A 1 205 ? -28.969 -18.547 1.193 1 98.44 205 LYS A N 1
ATOM 1630 C CA . LYS A 1 205 ? -30.125 -18.812 2.041 1 98.44 205 LYS A CA 1
ATOM 1631 C C . LYS A 1 205 ? -31.422 -18.703 1.248 1 98.44 205 LYS A C 1
ATOM 1633 O O . LYS A 1 205 ? -32.312 -19.531 1.408 1 98.44 205 LYS A O 1
ATOM 1638 N N . ALA A 1 206 ? -31.531 -17.734 0.457 1 98.31 206 ALA A N 1
ATOM 1639 C CA . ALA A 1 206 ? -32.719 -17.5 -0.35 1 98.31 206 ALA A CA 1
ATOM 1640 C C . ALA A 1 206 ? -33.031 -18.688 -1.257 1 98.31 206 ALA A C 1
ATOM 1642 O O . ALA A 1 206 ? -34.188 -18.891 -1.663 1 98.31 206 ALA A O 1
ATOM 1643 N N . HIS A 1 207 ? -32.094 -19.484 -1.562 1 98.38 207 HIS A N 1
ATOM 1644 C CA . HIS A 1 207 ? -32.25 -20.625 -2.447 1 98.38 207 HIS A CA 1
ATOM 1645 C C . HIS A 1 207 ? -32.094 -21.938 -1.688 1 98.38 207 HIS A C 1
ATOM 1647 O O . HIS A 1 207 ? -31.906 -23 -2.297 1 98.38 207 HIS A O 1
ATOM 1653 N N . GLN A 1 208 ? -32 -21.812 -0.398 1 98.31 208 GLN A N 1
ATOM 1654 C CA . GLN A 1 208 ? -31.922 -22.953 0.509 1 98.31 208 GLN A CA 1
ATOM 1655 C C . GLN A 1 208 ? -30.641 -23.75 0.262 1 98.31 208 GLN A C 1
ATOM 1657 O O . GLN A 1 208 ? -30.688 -24.984 0.201 1 98.31 208 GLN A O 1
ATOM 1662 N N . LEU A 1 209 ? -29.609 -23.062 0.003 1 98.31 209 LEU A N 1
ATOM 1663 C CA . LEU A 1 209 ? -28.297 -23.688 -0.194 1 98.31 209 LEU A CA 1
ATOM 1664 C C . LEU A 1 209 ? -27.438 -23.547 1.058 1 98.31 209 LEU A C 1
ATOM 1666 O O . LEU A 1 209 ? -27.672 -22.656 1.879 1 98.31 209 LEU A O 1
ATOM 1670 N N . ASP A 1 210 ? -26.453 -24.422 1.141 1 96.19 210 ASP A N 1
ATOM 1671 C CA . ASP A 1 210 ? -25.562 -24.5 2.291 1 96.19 210 ASP A CA 1
ATOM 1672 C C . ASP A 1 210 ? -24.469 -23.422 2.217 1 96.19 210 ASP A C 1
ATOM 1674 O O . ASP A 1 210 ? -23.953 -23.141 1.137 1 96.19 210 ASP A O 1
ATOM 1678 N N . ASP A 1 211 ? -24.188 -22.844 3.447 1 96.06 211 ASP A N 1
ATOM 1679 C CA . ASP A 1 211 ? -23.156 -21.812 3.477 1 96.06 211 ASP A CA 1
ATOM 1680 C C . ASP A 1 211 ? -21.906 -22.312 4.211 1 96.06 211 ASP A C 1
ATOM 1682 O O . ASP A 1 211 ? -21.125 -21.5 4.711 1 96.06 211 ASP A O 1
ATOM 1686 N N . SER A 1 212 ? -21.672 -23.594 4.293 1 95.69 212 SER A N 1
ATOM 1687 C CA . SER A 1 212 ? -20.547 -24.188 5.012 1 95.69 212 SER A CA 1
ATOM 1688 C C . SER A 1 212 ? -19.25 -23.984 4.25 1 95.69 212 SER A C 1
ATOM 1690 O O . SER A 1 212 ? -18.156 -24.219 4.789 1 95.69 212 SER A O 1
ATOM 1692 N N . GLY A 1 213 ? -19.328 -23.484 3.023 1 97.25 213 GLY A N 1
ATOM 1693 C CA . GLY A 1 213 ? -18.156 -23.281 2.189 1 97.25 213 GLY A CA 1
ATOM 1694 C C . GLY A 1 213 ? -17.422 -22 2.506 1 97.25 213 GLY A C 1
ATOM 1695 O O . GLY A 1 213 ? -16.422 -21.672 1.858 1 97.25 213 GLY A O 1
ATOM 1696 N N . LEU A 1 214 ? -17.828 -21.297 3.568 1 98.12 214 LEU A N 1
ATOM 1697 C CA . LEU A 1 214 ? -17.172 -20.062 3.961 1 98.12 214 LEU A CA 1
ATOM 1698 C C . LEU A 1 214 ? -15.82 -20.328 4.602 1 98.12 214 LEU A C 1
ATOM 1700 O O . LEU A 1 214 ? -15.711 -21.141 5.512 1 98.12 214 LEU A O 1
ATOM 1704 N N . ARG A 1 215 ? -14.758 -19.688 4.059 1 98.25 215 ARG A N 1
ATOM 1705 C CA . ARG A 1 215 ? -13.43 -19.672 4.656 1 98.25 215 ARG A CA 1
ATOM 1706 C C . ARG A 1 215 ? -13.031 -18.25 5.062 1 98.25 215 ARG A C 1
ATOM 1708 O O . ARG A 1 215 ? -13.023 -17.344 4.23 1 98.25 215 ARG A O 1
ATOM 1715 N N . MET A 1 216 ? -12.828 -18.047 6.312 1 97.19 216 MET A N 1
ATOM 1716 C CA . MET A 1 216 ? -12.328 -16.781 6.824 1 97.19 216 MET A CA 1
ATOM 1717 C C . MET A 1 216 ? -10.805 -16.766 6.871 1 97.19 216 MET A C 1
ATOM 1719 O O . MET A 1 216 ? -10.195 -17.578 7.586 1 97.19 216 MET A O 1
ATOM 1723 N N . LEU A 1 217 ? -10.227 -15.805 6.086 1 96.62 217 LEU A N 1
ATOM 1724 C CA . LEU A 1 217 ? -8.797 -15.898 5.816 1 96.62 217 LEU A CA 1
ATOM 1725 C C . LEU A 1 217 ? -8.133 -14.531 5.93 1 96.62 217 LEU A C 1
ATOM 1727 O O . LEU A 1 217 ? -8.805 -13.5 5.801 1 96.62 217 LEU A O 1
ATOM 1731 N N . PRO A 1 218 ? -6.781 -14.523 6.246 1 92.44 218 PRO A N 1
ATOM 1732 C CA . PRO A 1 218 ? -6.074 -13.266 5.984 1 92.44 218 PRO A CA 1
ATOM 1733 C C . PRO A 1 218 ? -6.141 -12.844 4.516 1 92.44 218 PRO A C 1
ATOM 1735 O O . PRO A 1 218 ? -6.16 -13.703 3.627 1 92.44 218 PRO A O 1
ATOM 1738 N N . PRO A 1 219 ? -6.191 -11.57 4.273 1 91 219 PRO A N 1
ATOM 1739 C CA . PRO A 1 219 ? -6.336 -11.086 2.9 1 91 219 PRO A CA 1
ATOM 1740 C C . PRO A 1 219 ? -5.027 -11.133 2.115 1 91 219 PRO A C 1
ATOM 1742 O O . PRO A 1 219 ? -4.516 -10.094 1.696 1 91 219 PRO A O 1
ATOM 1745 N N . THR A 1 220 ? -4.566 -12.312 1.884 1 91.69 220 THR A N 1
ATOM 1746 C CA . THR A 1 220 ? -3.295 -12.508 1.191 1 91.69 220 THR A CA 1
ATOM 1747 C C . THR A 1 220 ? -3.449 -13.5 0.046 1 91.69 220 THR A C 1
ATOM 1749 O O . THR A 1 220 ? -4.332 -14.359 0.078 1 91.69 220 THR A O 1
ATOM 1752 N N . ARG A 1 221 ? -2.586 -13.367 -0.874 1 94.62 221 ARG A N 1
ATOM 1753 C CA . ARG A 1 221 ? -2.531 -14.297 -1.997 1 94.62 221 ARG A CA 1
ATOM 1754 C C . ARG A 1 221 ? -2.297 -15.727 -1.515 1 94.62 221 ARG A C 1
ATOM 1756 O O . ARG A 1 221 ? -2.953 -16.656 -1.98 1 94.62 221 ARG A O 1
ATOM 1763 N N . ARG A 1 222 ? -1.4 -15.852 -0.552 1 95.75 222 ARG A N 1
ATOM 1764 C CA . ARG A 1 222 ? -1.045 -17.156 -0.012 1 95.75 222 ARG A CA 1
ATOM 1765 C C . ARG A 1 222 ? -2.256 -17.844 0.614 1 95.75 222 ARG A C 1
ATOM 1767 O O . ARG A 1 222 ? -2.486 -19.031 0.396 1 95.75 222 ARG A O 1
ATOM 1774 N N . ALA A 1 223 ? -2.994 -17.094 1.357 1 96.75 223 ALA A N 1
ATOM 1775 C CA . ALA A 1 223 ? -4.176 -17.656 2.012 1 96.75 223 ALA A CA 1
ATOM 1776 C C . ALA A 1 223 ? -5.207 -18.125 0.984 1 96.75 223 ALA A C 1
ATOM 1778 O O . ALA A 1 223 ? -5.789 -19.203 1.121 1 96.75 223 ALA A O 1
ATOM 1779 N N . GLY A 1 224 ? -5.391 -17.312 -0.048 1 98 224 GLY A N 1
ATOM 1780 C CA . GLY A 1 224 ? -6.305 -17.703 -1.107 1 98 224 GLY A CA 1
ATOM 1781 C C . GLY A 1 224 ? -5.855 -18.953 -1.854 1 98 224 GLY A C 1
ATOM 1782 O O . GLY A 1 224 ? -6.66 -19.844 -2.119 1 98 224 GLY A O 1
ATOM 1783 N N . TYR A 1 225 ? -4.59 -18.984 -2.125 1 98.25 225 TYR A N 1
ATOM 1784 C CA . TYR A 1 225 ? -3.998 -20.109 -2.84 1 98.25 225 TYR A CA 1
ATOM 1785 C C . TYR A 1 225 ? -4.172 -21.406 -2.057 1 98.25 225 TYR A C 1
ATOM 1787 O O . TYR A 1 225 ? -4.688 -22.391 -2.586 1 98.25 225 TYR A O 1
ATOM 1795 N N . LYS A 1 226 ? -3.814 -21.359 -0.826 1 98.25 226 LYS A N 1
ATOM 1796 C CA . LYS A 1 226 ? -3.875 -22.547 0.021 1 98.25 226 LYS A CA 1
ATOM 1797 C C . LYS A 1 226 ? -5.32 -22.984 0.255 1 98.25 226 LYS A C 1
ATOM 1799 O O . LYS A 1 226 ? -5.625 -24.188 0.234 1 98.25 226 LYS A O 1
ATOM 1804 N N . ALA A 1 227 ? -6.168 -22.047 0.459 1 98.69 227 ALA A N 1
ATOM 1805 C CA . ALA A 1 227 ? -7.574 -22.359 0.714 1 98.69 227 ALA A CA 1
ATOM 1806 C C . ALA A 1 227 ? -8.195 -23.094 -0.469 1 98.69 227 ALA A C 1
ATOM 1808 O O . ALA A 1 227 ? -8.961 -24.047 -0.286 1 98.69 227 ALA A O 1
ATOM 1809 N N . VAL A 1 228 ? -7.898 -22.672 -1.653 1 98.81 228 VAL A N 1
ATOM 1810 C CA . VAL A 1 228 ? -8.484 -23.297 -2.84 1 98.81 228 VAL A CA 1
ATOM 1811 C C . VAL A 1 228 ? -7.914 -24.703 -3.025 1 98.81 228 VAL A C 1
ATOM 1813 O O . VAL A 1 228 ? -8.648 -25.625 -3.371 1 98.81 228 VAL A O 1
ATOM 1816 N N . LEU A 1 229 ? -6.609 -24.859 -2.781 1 98.31 229 LEU A N 1
ATOM 1817 C CA . LEU A 1 229 ? -6.039 -26.188 -2.844 1 98.31 229 LEU A CA 1
ATOM 1818 C C . LEU A 1 229 ? -6.758 -27.141 -1.88 1 98.31 229 LEU A C 1
ATOM 1820 O O . LEU A 1 229 ? -7.074 -28.266 -2.236 1 98.31 229 LEU A O 1
ATOM 1824 N N . GLU A 1 230 ? -7.035 -26.609 -0.722 1 98.44 230 GLU A N 1
ATOM 1825 C CA . GLU A 1 230 ? -7.73 -27.406 0.284 1 98.44 230 GLU A CA 1
ATOM 1826 C C . GLU A 1 230 ? -9.164 -27.719 -0.149 1 98.44 230 GLU A C 1
ATOM 1828 O O . GLU A 1 230 ? -9.633 -28.844 0.003 1 98.44 230 GLU A O 1
ATOM 1833 N N . LEU A 1 231 ? -9.828 -26.75 -0.662 1 98.44 231 LEU A N 1
ATOM 1834 C CA . LEU A 1 231 ? -11.211 -26.906 -1.105 1 98.44 231 LEU A CA 1
ATOM 1835 C C . LEU A 1 231 ? -11.297 -27.938 -2.229 1 98.44 231 LEU A C 1
ATOM 1837 O O . LEU A 1 231 ? -12.219 -28.766 -2.254 1 98.44 231 LEU A O 1
ATOM 1841 N N . MET A 1 232 ? -10.336 -27.938 -3.146 1 97.94 232 MET A N 1
ATOM 1842 C CA . MET A 1 232 ? -10.367 -28.812 -4.316 1 97.94 232 MET A CA 1
ATOM 1843 C C . MET A 1 232 ? -10.047 -30.25 -3.926 1 97.94 232 MET A C 1
ATOM 1845 O O . MET A 1 232 ? -10.336 -31.188 -4.684 1 97.94 232 MET A O 1
ATOM 1849 N N . ALA A 1 233 ? -9.469 -30.406 -2.756 1 97.75 233 ALA A N 1
ATOM 1850 C CA . ALA A 1 233 ? -9.094 -31.734 -2.285 1 97.75 233 ALA A CA 1
ATOM 1851 C C . ALA A 1 233 ? -10.258 -32.406 -1.562 1 97.75 233 ALA A C 1
ATOM 1853 O O . ALA A 1 233 ? -10.195 -33.594 -1.229 1 97.75 233 ALA A O 1
ATOM 1854 N N . LEU A 1 234 ? -11.32 -31.703 -1.356 1 97.38 234 LEU A N 1
ATOM 1855 C CA . LEU A 1 234 ? -12.492 -32.25 -0.686 1 97.38 234 LEU A CA 1
ATOM 1856 C C . LEU A 1 234 ? -13.164 -33.312 -1.558 1 97.38 234 LEU A C 1
ATOM 1858 O O . LEU A 1 234 ? -13.047 -33.281 -2.783 1 97.38 234 LEU A O 1
ATOM 1862 N N . PRO A 1 235 ? -13.906 -34.25 -0.878 1 96.75 235 PRO A N 1
ATOM 1863 C CA . PRO A 1 235 ? -14.641 -35.25 -1.655 1 96.75 235 PRO A CA 1
ATOM 1864 C C . PRO A 1 235 ? -15.664 -34.625 -2.6 1 96.75 235 PRO A C 1
ATOM 1866 O O . PRO A 1 235 ? -15.852 -35.094 -3.721 1 96.75 235 PRO A O 1
ATOM 1869 N N . ALA A 1 236 ? -16.297 -33.562 -2.127 1 96 236 ALA A N 1
ATOM 1870 C CA . ALA A 1 236 ? -17.234 -32.781 -2.932 1 96 236 ALA A CA 1
ATOM 1871 C C . ALA A 1 236 ? -16.812 -31.328 -2.99 1 96 236 ALA A C 1
ATOM 1873 O O . ALA A 1 236 ? -17.391 -30.484 -2.295 1 96 236 ALA A O 1
ATOM 1874 N N . PRO A 1 237 ? -15.906 -31.016 -3.875 1 97.56 237 PRO A N 1
ATOM 1875 C CA . PRO A 1 237 ? -15.422 -29.641 -3.943 1 97.56 237 PRO A CA 1
ATOM 1876 C C . PRO A 1 237 ? -16.469 -28.672 -4.488 1 97.56 237 PRO A C 1
ATOM 1878 O O . PRO A 1 237 ? -17.375 -29.078 -5.207 1 97.56 237 PRO A O 1
ATOM 1881 N N . PRO A 1 238 ? -16.344 -27.422 -4.074 1 98.31 238 PRO A N 1
ATOM 1882 C CA . PRO A 1 238 ? -17.219 -26.438 -4.715 1 98.31 238 PRO A CA 1
ATOM 1883 C C . PRO A 1 238 ? -16.984 -26.344 -6.223 1 98.31 238 PRO A C 1
ATOM 1885 O O . PRO A 1 238 ? -15.875 -26.578 -6.699 1 98.31 238 PRO A O 1
ATOM 1888 N N . THR A 1 239 ? -18.062 -26.016 -6.891 1 98.25 239 THR A N 1
ATOM 1889 C CA . THR A 1 239 ? -17.969 -25.812 -8.328 1 98.25 239 THR A CA 1
ATOM 1890 C C . THR A 1 239 ? -17.875 -24.328 -8.672 1 98.25 239 THR A C 1
ATOM 1892 O O . THR A 1 239 ? -17.672 -23.969 -9.828 1 98.25 239 THR A O 1
ATOM 1895 N N . ALA A 1 240 ? -18.031 -23.484 -7.641 1 98.75 240 ALA A N 1
ATOM 1896 C CA . ALA A 1 240 ? -17.891 -22.047 -7.781 1 98.75 240 ALA A CA 1
ATOM 1897 C C . ALA A 1 240 ? -17.297 -21.422 -6.52 1 98.75 240 ALA A C 1
ATOM 1899 O O . ALA A 1 240 ? -17.547 -21.906 -5.41 1 98.75 240 ALA A O 1
ATOM 1900 N N . ILE A 1 241 ? -16.516 -20.391 -6.723 1 98.88 241 ILE A N 1
ATOM 1901 C CA . ILE A 1 241 ? -15.875 -19.688 -5.621 1 98.88 241 ILE A CA 1
ATOM 1902 C C . ILE A 1 241 ? -16.062 -18.172 -5.805 1 98.88 241 ILE A C 1
ATOM 1904 O O . ILE A 1 241 ? -15.852 -17.641 -6.898 1 98.88 241 ILE A O 1
ATOM 1908 N N . VAL A 1 242 ? -16.516 -17.484 -4.762 1 98.88 242 VAL A N 1
ATOM 1909 C CA . VAL A 1 242 ? -16.531 -16.031 -4.668 1 98.88 242 VAL A CA 1
ATOM 1910 C C . VAL A 1 242 ? -15.484 -15.555 -3.668 1 98.88 242 VAL A C 1
ATOM 1912 O O . VAL A 1 242 ? -15.367 -16.109 -2.574 1 98.88 242 VAL A O 1
ATOM 1915 N N . THR A 1 243 ? -14.688 -14.617 -4.102 1 98.44 243 THR A N 1
ATOM 1916 C CA . THR A 1 243 ? -13.742 -14.023 -3.158 1 98.44 243 THR A CA 1
ATOM 1917 C C . THR A 1 243 ? -14.133 -12.578 -2.842 1 98.44 243 THR A C 1
ATOM 1919 O O . THR A 1 243 ? -14.672 -11.875 -3.697 1 98.44 243 THR A O 1
ATOM 1922 N N . ASP A 1 244 ? -13.828 -12.102 -1.613 1 96.12 244 ASP A N 1
ATOM 1923 C CA . ASP A 1 244 ? -14.344 -10.789 -1.229 1 96.12 244 ASP A CA 1
ATOM 1924 C C . ASP A 1 244 ? -13.273 -9.711 -1.365 1 96.12 244 ASP A C 1
ATOM 1926 O O . ASP A 1 244 ? -13.477 -8.562 -0.965 1 96.12 244 ASP A O 1
ATOM 1930 N N . CYS A 1 245 ? -12.102 -10.117 -1.901 1 93.44 245 CYS A N 1
ATOM 1931 C CA . CYS A 1 245 ? -11.062 -9.148 -2.219 1 93.44 245 CYS A CA 1
ATOM 1932 C C . CYS A 1 245 ? -10.141 -9.664 -3.316 1 93.44 245 CYS A C 1
ATOM 1934 O O . CYS A 1 245 ? -10.164 -10.852 -3.641 1 93.44 245 CYS A O 1
ATOM 1936 N N . ASN A 1 246 ? -9.359 -8.805 -3.84 1 93.5 246 ASN A N 1
ATOM 1937 C CA . ASN A 1 246 ? -8.547 -9.133 -5.008 1 93.5 246 ASN A CA 1
ATOM 1938 C C . ASN A 1 246 ? -7.367 -10.023 -4.637 1 93.5 246 ASN A C 1
ATOM 1940 O O . ASN A 1 246 ? -6.957 -10.875 -5.43 1 93.5 246 ASN A O 1
ATOM 1944 N N . SER A 1 247 ? -6.844 -9.875 -3.385 1 92.62 247 SER A N 1
ATOM 1945 C CA . SER A 1 247 ? -5.695 -10.688 -2.986 1 92.62 247 SER A CA 1
ATOM 1946 C C . SER A 1 247 ? -6.082 -12.156 -2.834 1 92.62 247 SER A C 1
ATOM 1948 O O . SER A 1 247 ? -5.391 -13.039 -3.34 1 92.62 247 SER A O 1
ATOM 1950 N N . LEU A 1 248 ? -7.168 -12.375 -2.166 1 96.06 248 LEU A N 1
ATOM 1951 C CA . LEU A 1 248 ? -7.676 -13.742 -2.062 1 96.06 248 LEU A CA 1
ATOM 1952 C C . LEU A 1 248 ? -8.031 -14.297 -3.438 1 96.06 248 LEU A C 1
ATOM 1954 O O . LEU A 1 248 ? -7.77 -15.469 -3.727 1 96.06 248 LEU A O 1
ATOM 1958 N N . GLY A 1 249 ? -8.586 -13.398 -4.238 1 97.44 249 GLY A N 1
ATOM 1959 C CA . GLY A 1 249 ? -8.938 -13.789 -5.59 1 97.44 249 GLY A CA 1
ATOM 1960 C C . GLY A 1 249 ? -7.742 -14.195 -6.43 1 97.44 249 GLY A C 1
ATOM 1961 O O . GLY A 1 249 ? -7.805 -15.156 -7.191 1 97.44 249 GLY A O 1
ATOM 1962 N N . ASP A 1 250 ? -6.723 -13.43 -6.273 1 96.5 250 ASP A N 1
ATOM 1963 C CA . ASP A 1 250 ? -5.504 -13.734 -7.016 1 96.5 250 ASP A CA 1
ATOM 1964 C C . ASP A 1 250 ? -4.945 -15.102 -6.617 1 96.5 250 ASP A C 1
ATOM 1966 O O . ASP A 1 250 ? -4.59 -15.906 -7.477 1 96.5 250 ASP A O 1
ATOM 1970 N N . GLY A 1 251 ? -4.898 -15.352 -5.285 1 97.44 251 GLY A N 1
ATOM 1971 C CA . GLY A 1 251 ? -4.484 -16.656 -4.812 1 97.44 251 GLY A CA 1
ATOM 1972 C C . GLY A 1 251 ? -5.367 -17.781 -5.32 1 97.44 251 GLY A C 1
ATOM 1973 O O . GLY A 1 251 ? -4.871 -18.844 -5.727 1 97.44 251 GLY A O 1
ATOM 1974 N N . ALA A 1 252 ? -6.625 -17.531 -5.348 1 98.69 252 ALA A N 1
ATOM 1975 C CA . ALA A 1 252 ? -7.586 -18.531 -5.832 1 98.69 252 ALA A CA 1
ATOM 1976 C C . ALA A 1 252 ? -7.359 -18.828 -7.309 1 98.69 252 ALA A C 1
ATOM 1978 O O . ALA A 1 252 ? -7.32 -20 -7.707 1 98.69 252 ALA A O 1
ATOM 1979 N N . ALA A 1 253 ? -7.191 -17.797 -8.062 1 98.44 253 ALA A N 1
ATOM 1980 C CA . ALA A 1 253 ? -6.965 -17.953 -9.5 1 98.44 253 ALA A CA 1
ATOM 1981 C C . ALA A 1 253 ? -5.695 -18.75 -9.766 1 98.44 253 ALA A C 1
ATOM 1983 O O . ALA A 1 253 ? -5.68 -19.625 -10.633 1 98.44 253 ALA A O 1
ATOM 1984 N N . MET A 1 254 ? -4.707 -18.453 -9.055 1 97.25 254 MET A N 1
ATOM 1985 C CA . MET A 1 254 ? -3.436 -19.156 -9.227 1 97.25 254 MET A CA 1
ATOM 1986 C C . MET A 1 254 ? -3.582 -20.641 -8.898 1 97.25 254 MET A C 1
ATOM 1988 O O . MET A 1 254 ? -3.053 -21.484 -9.609 1 97.25 254 MET A O 1
ATOM 1992 N N . ALA A 1 255 ? -4.266 -20.938 -7.828 1 98 255 ALA A N 1
ATOM 1993 C CA . ALA A 1 255 ? -4.48 -22.312 -7.434 1 98 255 ALA A CA 1
ATOM 1994 C C . ALA A 1 255 ? -5.27 -23.078 -8.5 1 98 255 ALA A C 1
ATOM 1996 O O . ALA A 1 255 ? -4.898 -24.188 -8.883 1 98 255 ALA A O 1
ATOM 1997 N N . LEU A 1 256 ? -6.293 -22.469 -8.992 1 98.25 256 LEU A N 1
ATOM 1998 C CA . LEU A 1 256 ? -7.117 -23.109 -10.016 1 98.25 256 LEU A CA 1
ATOM 1999 C C . LEU A 1 256 ? -6.332 -23.297 -11.312 1 98.25 256 LEU A C 1
ATOM 2001 O O . LEU A 1 256 ? -6.504 -24.297 -12.008 1 98.25 256 LEU A O 1
ATOM 2005 N N . GLN A 1 257 ? -5.523 -22.297 -11.594 1 95.88 257 GLN A N 1
ATOM 2006 C CA . GLN A 1 257 ? -4.66 -22.422 -12.766 1 95.88 257 GLN A CA 1
ATOM 2007 C C . GLN A 1 257 ? -3.695 -23.594 -12.609 1 95.88 257 GLN A C 1
ATOM 2009 O O . GLN A 1 257 ? -3.512 -24.391 -13.547 1 95.88 257 GLN A O 1
ATOM 2014 N N . THR A 1 258 ? -3.129 -23.703 -11.461 1 93.38 258 THR A N 1
ATOM 2015 C CA . THR A 1 258 ? -2.189 -24.781 -11.148 1 93.38 258 THR A CA 1
ATOM 2016 C C . THR A 1 258 ? -2.861 -26.141 -11.289 1 93.38 258 THR A C 1
ATOM 2018 O O . THR A 1 258 ? -2.242 -27.094 -11.758 1 93.38 258 THR A O 1
ATOM 2021 N N . LEU A 1 259 ? -4.109 -26.219 -10.992 1 96.12 259 LEU A N 1
ATOM 2022 C CA . LEU A 1 259 ? -4.852 -27.469 -10.992 1 96.12 259 LEU A CA 1
ATOM 2023 C C . LEU A 1 259 ? -5.539 -27.703 -12.336 1 96.12 259 LEU A C 1
ATOM 2025 O O . LEU A 1 259 ? -6.262 -28.688 -12.508 1 96.12 259 LEU A O 1
ATOM 2029 N N . ASN A 1 260 ? -5.359 -26.797 -13.258 1 95.56 260 ASN A N 1
ATOM 2030 C CA . ASN A 1 260 ? -6.027 -26.828 -14.555 1 95.56 260 ASN A CA 1
ATOM 2031 C C . ASN A 1 260 ? -7.547 -26.859 -14.398 1 95.56 260 ASN A C 1
ATOM 2033 O O . ASN A 1 260 ? -8.227 -27.656 -15.047 1 95.56 260 ASN A O 1
ATOM 2037 N N . ARG A 1 261 ? -8 -25.953 -13.5 1 97.25 261 ARG A N 1
ATOM 2038 C CA . ARG A 1 261 ? -9.43 -25.938 -13.219 1 97.25 261 ARG A CA 1
ATOM 2039 C C . ARG A 1 261 ? -10 -24.531 -13.43 1 97.25 261 ARG A C 1
ATOM 2041 O O . ARG A 1 261 ? -11.148 -24.266 -13.055 1 97.25 261 ARG A O 1
ATOM 2048 N N . LEU A 1 262 ? -9.148 -23.641 -13.953 1 96.25 262 LEU A N 1
ATOM 2049 C CA . LEU A 1 262 ? -9.617 -22.281 -14.219 1 96.25 262 LEU A CA 1
ATOM 2050 C C . LEU A 1 262 ? -10.477 -22.25 -15.477 1 96.25 262 LEU A C 1
ATOM 2052 O O . LEU A 1 262 ? -11.336 -21.359 -15.617 1 96.25 262 LEU A O 1
ATOM 2056 N N . GLN A 1 263 ? -10.234 -23.156 -16.375 1 93.88 263 GLN A N 1
ATOM 2057 C CA . GLN A 1 263 ? -10.977 -23.281 -17.625 1 93.88 263 GLN A CA 1
ATOM 2058 C C . GLN A 1 263 ? -11.039 -24.734 -18.094 1 93.88 263 GLN A C 1
ATOM 2060 O O . GLN A 1 263 ? -10.352 -25.594 -17.547 1 93.88 263 GLN A O 1
ATOM 2065 N N . GLY A 1 264 ? -11.914 -24.984 -19.047 1 92.5 264 GLY A N 1
ATOM 2066 C CA . GLY A 1 264 ? -11.992 -26.312 -19.641 1 92.5 264 GLY A CA 1
ATOM 2067 C C . GLY A 1 264 ? -12.836 -27.281 -18.812 1 92.5 264 GLY A C 1
ATOM 2068 O O . GLY A 1 264 ? -13.781 -26.859 -18.141 1 92.5 264 GLY A O 1
ATOM 2069 N N . GLU A 1 265 ? -12.562 -28.641 -18.969 1 91.5 265 GLU A N 1
ATOM 2070 C CA . GLU A 1 265 ? -13.297 -29.672 -18.25 1 91.5 265 GLU A CA 1
ATOM 2071 C C . GLU A 1 265 ? -13.008 -29.641 -16.75 1 91.5 265 GLU A C 1
ATOM 2073 O O . GLU A 1 265 ? -11.852 -29.594 -16.344 1 91.5 265 GLU A O 1
ATOM 2078 N N . GLY A 1 266 ? -14.07 -29.531 -16.031 1 93.94 266 GLY A N 1
ATOM 2079 C CA . GLY A 1 266 ? -13.914 -29.531 -14.586 1 93.94 266 GLY A CA 1
ATOM 2080 C C . GLY A 1 266 ? -13.602 -28.156 -14.023 1 93.94 266 GLY A C 1
ATOM 2081 O O . GLY A 1 266 ? -13.242 -28.031 -12.852 1 93.94 266 GLY A O 1
ATOM 2082 N N . ALA A 1 267 ? -13.805 -27.188 -14.859 1 97.25 267 ALA A N 1
ATOM 2083 C CA . ALA A 1 267 ? -13.516 -25.812 -14.453 1 97.25 267 ALA A CA 1
ATOM 2084 C C . ALA A 1 267 ? -14.383 -25.391 -13.273 1 97.25 267 ALA A C 1
ATOM 2086 O O . ALA A 1 267 ? -15.531 -25.828 -13.148 1 97.25 267 ALA A O 1
ATOM 2087 N N . VAL A 1 268 ? -13.805 -24.641 -12.422 1 98.44 268 VAL A N 1
ATOM 2088 C CA . VAL A 1 268 ? -14.492 -24.031 -11.289 1 98.44 268 VAL A CA 1
ATOM 2089 C C . VAL A 1 268 ? -14.766 -22.562 -11.586 1 98.44 268 VAL A C 1
ATOM 2091 O O . VAL A 1 268 ? -13.859 -21.812 -11.961 1 98.44 268 VAL A O 1
ATOM 2094 N N . SER A 1 269 ? -16.047 -22.141 -11.477 1 98.75 269 SER A N 1
ATOM 2095 C CA . SER A 1 269 ? -16.344 -20.719 -11.641 1 98.75 269 SER A CA 1
ATOM 2096 C C . SER A 1 269 ? -15.703 -19.891 -10.539 1 98.75 269 SER A C 1
ATOM 2098 O O . SER A 1 269 ? -15.719 -20.266 -9.367 1 98.75 269 SER A O 1
ATOM 2100 N N . LEU A 1 270 ? -15.086 -18.75 -10.953 1 98.88 270 LEU A N 1
ATOM 2101 C CA . LEU A 1 270 ? -14.414 -17.859 -10.016 1 98.88 270 LEU A CA 1
ATOM 2102 C C . LEU A 1 270 ? -14.875 -16.422 -10.211 1 98.88 270 LEU A C 1
ATOM 2104 O O . LEU A 1 270 ? -14.812 -15.891 -11.32 1 98.88 270 LEU A O 1
ATOM 2108 N N . VAL A 1 271 ? -15.422 -15.805 -9.18 1 98.88 271 VAL A N 1
ATOM 2109 C CA . VAL A 1 271 ? -15.734 -14.375 -9.141 1 98.88 271 VAL A CA 1
ATOM 2110 C C . VAL A 1 271 ? -14.82 -13.68 -8.133 1 98.88 271 VAL A C 1
ATOM 2112 O O . VAL A 1 271 ? -14.781 -14.055 -6.957 1 98.88 271 VAL A O 1
ATOM 2115 N N . VAL A 1 272 ? -14.117 -12.695 -8.609 1 98.12 272 VAL A N 1
ATOM 2116 C CA . VAL A 1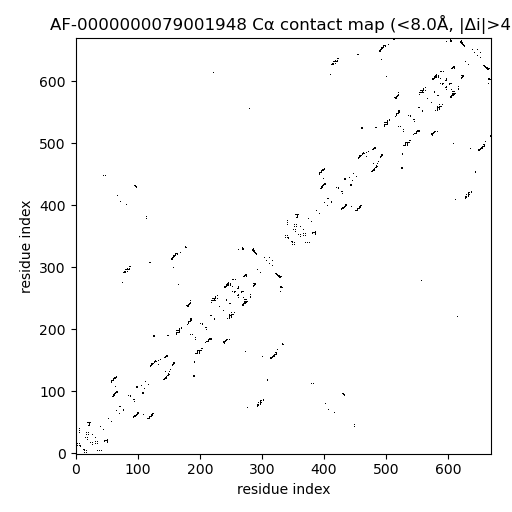 272 ? -13.164 -11.992 -7.762 1 98.12 272 VAL A CA 1
ATOM 2117 C C . VAL A 1 272 ? -13.633 -10.562 -7.516 1 98.12 272 VAL A C 1
ATOM 2119 O O . VAL A 1 272 ? -13.781 -9.781 -8.453 1 98.12 272 VAL A O 1
ATOM 2122 N N . TYR A 1 273 ? -13.914 -10.219 -6.207 1 96.12 273 TYR A N 1
ATOM 2123 C CA . TYR A 1 273 ? -14.25 -8.844 -5.871 1 96.12 273 TYR A CA 1
ATOM 2124 C C . TYR A 1 273 ? -13.102 -7.902 -6.199 1 96.12 273 TYR A C 1
ATOM 2126 O O . TYR A 1 273 ? -11.953 -8.148 -5.801 1 96.12 273 TYR A O 1
ATOM 2134 N N . ASP A 1 274 ? -13.305 -6.879 -7.027 1 92.44 274 ASP A N 1
ATOM 2135 C CA . ASP A 1 274 ? -12.367 -5.871 -7.512 1 92.44 274 ASP A CA 1
ATOM 2136 C C . ASP A 1 274 ? -11.453 -6.449 -8.586 1 92.44 274 ASP A C 1
ATOM 2138 O O . ASP A 1 274 ? -10.445 -5.832 -8.953 1 92.44 274 ASP A O 1
ATOM 2142 N N . GLY A 1 275 ? -11.656 -7.66 -9.062 1 94.31 275 GLY A N 1
ATOM 2143 C CA . GLY A 1 275 ? -10.859 -8.258 -10.117 1 94.31 275 GLY A CA 1
ATOM 2144 C C . GLY A 1 275 ? -9.453 -8.617 -9.68 1 94.31 275 GLY A C 1
ATOM 2145 O O . GLY A 1 275 ? -9.086 -8.422 -8.516 1 94.31 275 GLY A O 1
ATOM 2146 N N . LEU A 1 276 ? -8.719 -9.234 -10.617 1 94.62 276 LEU A N 1
ATOM 2147 C CA . LEU A 1 276 ? -7.328 -9.578 -10.312 1 94.62 276 LEU A CA 1
ATOM 2148 C C . LEU A 1 276 ? -6.461 -8.32 -10.242 1 94.62 276 LEU A C 1
ATOM 2150 O O . LEU A 1 276 ? -6.66 -7.383 -11.016 1 94.62 276 LEU A O 1
ATOM 2154 N N . PRO A 1 277 ? -5.551 -8.367 -9.289 1 90.81 277 PRO A N 1
ATOM 2155 C CA . PRO A 1 277 ? -4.633 -7.223 -9.25 1 90.81 277 PRO A CA 1
ATOM 2156 C C . PRO A 1 277 ? -3.787 -7.105 -10.523 1 90.81 277 PRO A C 1
ATOM 2158 O O . PRO A 1 277 ? -3.57 -8.102 -11.219 1 90.81 277 PRO A O 1
ATOM 2161 N N . PRO A 1 278 ? -3.299 -5.902 -10.75 1 86.44 278 PRO A N 1
ATOM 2162 C CA . PRO A 1 278 ? -2.543 -5.66 -11.977 1 86.44 278 PRO A CA 1
ATOM 2163 C C . PRO A 1 278 ? -1.278 -6.512 -12.07 1 86.44 278 PRO A C 1
ATOM 2165 O O . PRO A 1 278 ? -0.779 -6.766 -13.172 1 86.44 278 PRO A O 1
ATOM 2168 N N . ASP A 1 279 ? -0.8 -6.926 -10.93 1 89.62 279 ASP A N 1
ATOM 2169 C CA . ASP A 1 279 ? 0.466 -7.648 -10.945 1 89.62 279 ASP A CA 1
ATOM 2170 C C . ASP A 1 279 ? 0.235 -9.156 -10.914 1 89.62 279 ASP A C 1
ATOM 2172 O O . ASP A 1 279 ? 1.172 -9.93 -10.695 1 89.62 279 ASP A O 1
ATOM 2176 N N . SER A 1 280 ? -0.979 -9.594 -11.133 1 94.38 280 SER A N 1
ATOM 2177 C CA . SER A 1 280 ? -1.281 -11.023 -11.156 1 94.38 280 SER A CA 1
ATOM 2178 C C . SER A 1 280 ? -0.529 -11.727 -12.281 1 94.38 280 SER A C 1
ATOM 2180 O O . SER A 1 280 ? -0.396 -11.195 -13.383 1 94.38 280 SER A O 1
ATOM 2182 N N . ILE A 1 281 ? -0.105 -12.984 -12.016 1 95.62 281 ILE A N 1
ATOM 2183 C CA . ILE A 1 281 ? 0.53 -13.773 -13.062 1 95.62 281 ILE A CA 1
ATOM 2184 C C . ILE A 1 281 ? -0.538 -14.5 -13.883 1 95.62 281 ILE A C 1
ATOM 2186 O O . ILE A 1 281 ? -0.244 -15.062 -14.945 1 95.62 281 ILE A O 1
ATOM 2190 N N . VAL A 1 282 ? -1.76 -14.508 -13.336 1 96.5 282 VAL A N 1
ATOM 2191 C CA . VAL A 1 282 ? -2.885 -15.086 -14.062 1 96.5 282 VAL A CA 1
ATOM 2192 C C . VAL A 1 282 ? -3.404 -14.078 -15.094 1 96.5 282 VAL A C 1
ATOM 2194 O O . VAL A 1 282 ? -3.803 -12.969 -14.734 1 96.5 282 VAL A O 1
ATOM 2197 N N . GLU A 1 283 ? -3.379 -14.422 -16.328 1 92.56 283 GLU A N 1
ATOM 2198 C CA . GLU A 1 283 ? -3.703 -13.492 -17.406 1 92.56 283 GL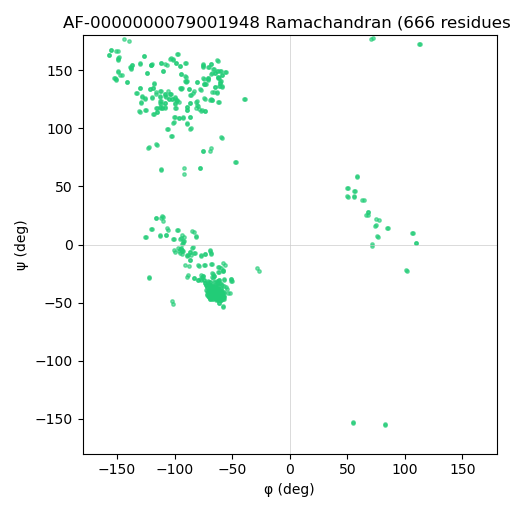U A CA 1
ATOM 2199 C C . GLU A 1 283 ? -5.16 -13.641 -17.844 1 92.56 283 GLU A C 1
ATOM 2201 O O . GLU A 1 283 ? -5.676 -12.797 -18.578 1 92.56 283 GLU A O 1
ATOM 2206 N N . MET A 1 284 ? -5.832 -14.539 -17.359 1 94.06 284 MET A N 1
ATOM 2207 C CA . MET A 1 284 ? -7.23 -14.758 -17.719 1 94.06 284 MET A CA 1
ATOM 2208 C C . MET A 1 284 ? -8.117 -13.68 -17.109 1 94.06 284 MET A C 1
ATOM 2210 O O . MET A 1 284 ? -7.93 -13.281 -15.961 1 94.06 284 MET A O 1
ATOM 2214 N N . ASP A 1 285 ? -9.047 -13.234 -17.906 1 95.06 285 ASP A N 1
ATOM 2215 C CA . ASP A 1 285 ? -10.055 -12.305 -17.391 1 95.06 285 ASP A CA 1
ATOM 2216 C C . ASP A 1 285 ? -11.055 -13.023 -16.5 1 95.06 285 ASP A C 1
ATOM 2218 O O . ASP A 1 285 ? -11.852 -13.836 -16.969 1 95.06 285 ASP A O 1
ATOM 2222 N N . VAL A 1 286 ? -11.031 -12.656 -15.297 1 97.88 286 VAL A N 1
ATOM 2223 C CA . VAL A 1 286 ? -11.922 -13.352 -14.367 1 97.88 286 VAL A CA 1
ATOM 2224 C C . VAL A 1 286 ? -13.227 -12.562 -14.219 1 97.88 286 VAL A C 1
ATOM 2226 O O . VAL A 1 286 ? -13.258 -11.359 -14.469 1 97.88 286 VAL A O 1
ATOM 2229 N N . ALA A 1 287 ? -14.312 -13.258 -13.891 1 98.5 287 ALA A N 1
ATOM 2230 C CA . ALA A 1 287 ? -15.516 -12.562 -13.453 1 98.5 287 ALA A CA 1
ATOM 2231 C C . ALA A 1 287 ? -15.25 -11.742 -12.188 1 98.5 287 ALA A C 1
ATOM 2233 O O . ALA A 1 287 ? -14.492 -12.164 -11.312 1 98.5 287 ALA A O 1
ATOM 2234 N N . ALA A 1 288 ? -15.891 -10.523 -12.18 1 97.94 288 ALA A N 1
ATOM 2235 C CA . ALA A 1 288 ? -15.5 -9.641 -11.078 1 97.94 288 ALA A CA 1
ATOM 2236 C C . ALA A 1 288 ? -16.641 -8.711 -10.695 1 97.94 288 ALA A C 1
ATOM 2238 O O . ALA A 1 288 ? -17.438 -8.312 -11.547 1 97.94 288 ALA A O 1
ATOM 2239 N N . VAL A 1 289 ? -16.766 -8.477 -9.406 1 97.31 289 VAL A N 1
ATOM 2240 C CA . VAL A 1 289 ? -17.516 -7.344 -8.898 1 97.31 289 VAL A CA 1
ATOM 2241 C C . VAL A 1 289 ? -16.625 -6.109 -8.82 1 97.31 289 VAL A C 1
ATOM 2243 O O . VAL A 1 289 ? -15.57 -6.137 -8.18 1 97.31 289 VAL A O 1
ATOM 2246 N N . ILE A 1 290 ? -16.984 -5.062 -9.477 1 93.69 290 ILE A N 1
ATOM 2247 C CA . ILE A 1 290 ? -16.109 -3.906 -9.602 1 93.69 290 ILE A CA 1
ATOM 2248 C C . ILE A 1 290 ? -16.75 -2.695 -8.922 1 93.69 290 ILE A C 1
ATOM 2250 O O . ILE A 1 290 ? -17.922 -2.416 -9.117 1 93.69 290 ILE A O 1
ATOM 2254 N N . GLN A 1 291 ? -15.852 -2.098 -8.102 1 89.25 291 GLN A N 1
ATOM 2255 C CA . GLN A 1 291 ? -16.188 -0.801 -7.52 1 89.25 291 GLN A CA 1
ATOM 2256 C C . GLN A 1 291 ? -15.562 0.336 -8.32 1 89.25 291 GLN A C 1
ATOM 2258 O O . GLN A 1 291 ? -14.375 0.3 -8.641 1 89.25 291 GLN A O 1
ATOM 2263 N N . SER A 1 292 ? -16.344 1.224 -8.773 1 81.12 292 SER A N 1
ATOM 2264 C CA . SER A 1 292 ? -15.82 2.342 -9.547 1 81.12 292 SER A CA 1
ATOM 2265 C C . SER A 1 292 ? -15.008 3.291 -8.68 1 81.12 292 SER A C 1
ATOM 2267 O O . SER A 1 292 ? -15.484 4.367 -8.312 1 81.12 292 SER A O 1
ATOM 2269 N N . THR A 1 293 ? -13.75 2.951 -8.406 1 70.38 293 THR A N 1
ATOM 2270 C CA . THR A 1 293 ? -12.914 3.738 -7.508 1 70.38 293 THR A CA 1
ATOM 2271 C C . THR A 1 293 ? -12.086 4.758 -8.281 1 70.38 293 THR A C 1
ATOM 2273 O O . THR A 1 293 ? -11.406 5.594 -7.691 1 70.38 293 THR A O 1
ATOM 2276 N N . ARG A 1 294 ? -12.031 4.781 -9.523 1 66 294 ARG A N 1
ATOM 2277 C CA . ARG A 1 294 ? -11.164 5.645 -10.312 1 66 294 ARG A CA 1
ATOM 2278 C C . ARG A 1 294 ? -11.938 6.82 -10.898 1 66 294 ARG A C 1
ATOM 2280 O O . ARG A 1 294 ? -11.484 7.965 -10.828 1 66 294 ARG A O 1
ATOM 2287 N N . GLU A 1 295 ? -12.945 6.406 -11.422 1 71.12 295 GLU A N 1
ATOM 2288 C CA . GLU A 1 295 ? -13.602 7.5 -12.133 1 71.12 295 GLU A CA 1
ATOM 2289 C C . GLU A 1 295 ? -14.773 8.062 -11.32 1 71.12 295 GLU A C 1
ATOM 2291 O O . GLU A 1 295 ? -15.711 7.34 -10.992 1 71.12 295 GLU A O 1
ATOM 2296 N N . GLY A 1 296 ? -14.539 9.25 -10.852 1 84.56 296 GLY A N 1
ATOM 2297 C CA . GLY A 1 296 ? -15.664 9.977 -10.297 1 84.56 296 GLY A CA 1
ATOM 2298 C C . GLY A 1 296 ? -15.711 9.938 -8.781 1 84.56 296 GLY A C 1
ATOM 2299 O O . GLY A 1 296 ? -16.328 10.797 -8.148 1 84.56 296 GLY A O 1
ATOM 2300 N N . VAL A 1 297 ? -15.055 8.93 -8.211 1 89.81 297 VAL A N 1
ATOM 2301 C CA . VAL A 1 297 ? -15.148 8.766 -6.766 1 89.81 297 VAL A CA 1
ATOM 2302 C C . VAL A 1 297 ? -14.477 9.953 -6.07 1 89.81 297 VAL A C 1
ATOM 2304 O O . VAL A 1 297 ? -14.984 10.453 -5.066 1 89.81 297 VAL A O 1
ATOM 2307 N N . GLY A 1 298 ? -13.383 10.375 -6.648 1 89.06 298 GLY A N 1
ATOM 2308 C CA . GLY A 1 298 ? -12.695 11.531 -6.098 1 89.06 298 GLY A CA 1
ATOM 2309 C C . GLY A 1 298 ? -13.547 12.789 -6.121 1 89.06 298 GLY A C 1
ATOM 2310 O O . GLY A 1 298 ? -13.586 13.531 -5.141 1 89.06 298 GLY A O 1
ATOM 2311 N N . ARG A 1 299 ? -14.188 12.984 -7.234 1 92.5 299 ARG A N 1
ATOM 2312 C CA . ARG A 1 299 ? -15.07 14.133 -7.379 1 92.5 299 ARG A CA 1
ATOM 2313 C C . ARG A 1 299 ? -16.219 14.07 -6.387 1 92.5 299 ARG A C 1
ATOM 2315 O O . ARG A 1 299 ? -16.547 15.07 -5.734 1 92.5 299 ARG A O 1
ATOM 2322 N N . GLN A 1 300 ? -16.797 12.898 -6.277 1 95.69 300 GLN A N 1
ATOM 2323 C CA . GLN A 1 300 ? -17.922 12.688 -5.363 1 95.69 300 GLN A CA 1
ATOM 2324 C C . GLN A 1 300 ? -17.516 12.984 -3.922 1 95.69 300 GLN A C 1
ATOM 2326 O O . GLN A 1 300 ? -18.203 13.719 -3.215 1 95.69 300 GLN A O 1
ATOM 2331 N N . ILE A 1 301 ? -16.406 12.5 -3.518 1 95.12 301 ILE A N 1
ATOM 2332 C CA . ILE A 1 301 ? -15.961 12.617 -2.131 1 95.12 301 ILE A CA 1
ATOM 2333 C C . ILE A 1 301 ? -15.547 14.062 -1.849 1 95.12 301 ILE A C 1
ATOM 2335 O O . ILE A 1 301 ? -15.906 14.625 -0.812 1 95.12 301 ILE A O 1
ATOM 2339 N N . ALA A 1 302 ? -14.828 14.648 -2.789 1 93.38 302 ALA A N 1
ATOM 2340 C CA . ALA A 1 302 ? -14.414 16.047 -2.629 1 93.38 302 ALA A CA 1
ATOM 2341 C C . ALA A 1 302 ? -15.625 16.969 -2.512 1 93.38 302 ALA A C 1
ATOM 2343 O O . ALA A 1 302 ? -15.648 17.859 -1.661 1 93.38 302 ALA A O 1
ATOM 2344 N N . ASP A 1 303 ? -16.562 16.703 -3.35 1 95.5 303 ASP A N 1
ATOM 2345 C CA . ASP A 1 303 ? -17.797 17.484 -3.307 1 95.5 303 ASP A CA 1
ATOM 2346 C C . ASP A 1 303 ? -18.484 17.344 -1.952 1 95.5 303 ASP A C 1
ATOM 2348 O O . ASP A 1 303 ? -18.891 18.344 -1.35 1 95.5 303 ASP A O 1
ATOM 2352 N N . MET A 1 304 ? -18.594 16.188 -1.465 1 97.38 304 MET A N 1
ATOM 2353 C CA . MET A 1 304 ? -19.25 15.922 -0.188 1 97.38 304 MET A CA 1
ATOM 2354 C C . MET A 1 304 ? -18.5 16.609 0.956 1 97.38 304 MET A C 1
ATOM 2356 O O . MET A 1 304 ? -19.125 17.219 1.829 1 97.38 304 MET A O 1
ATOM 2360 N N . VAL A 1 305 ? -17.188 16.531 0.916 1 95.81 305 VAL A N 1
ATOM 2361 C CA . VAL A 1 305 ? -16.375 17.125 1.966 1 95.81 305 VAL A CA 1
ATOM 2362 C C . VAL A 1 305 ? -16.547 18.641 1.96 1 95.81 305 VAL A C 1
ATOM 2364 O O . VAL A 1 305 ? -16.688 19.266 3.018 1 95.81 305 VAL A O 1
ATOM 2367 N N . GLN A 1 306 ? -16.594 19.234 0.817 1 93.25 306 GLN A N 1
ATOM 2368 C CA . GLN A 1 306 ? -16.766 20.672 0.698 1 93.25 306 GLN A CA 1
ATOM 2369 C C . GLN A 1 306 ? -18.125 21.125 1.236 1 93.25 306 GLN A C 1
ATOM 2371 O O . GLN A 1 306 ? -18.219 22.109 1.965 1 93.25 306 GLN A O 1
ATOM 2376 N N . ARG A 1 307 ? -19.078 20.406 0.906 1 96.25 307 ARG A N 1
ATOM 2377 C CA . ARG A 1 307 ? -20.422 20.703 1.383 1 96.25 307 ARG A CA 1
ATOM 2378 C C . ARG A 1 307 ? -20.516 20.531 2.895 1 96.25 307 ARG A C 1
ATOM 2380 O O . ARG A 1 307 ? -21.188 21.312 3.576 1 96.25 307 ARG A O 1
ATOM 2387 N N . LEU A 1 308 ? -19.828 19.531 3.396 1 95.62 308 LEU A N 1
ATOM 2388 C CA . LEU A 1 308 ? -19.781 19.281 4.832 1 95.62 308 LEU A CA 1
ATOM 2389 C C . LEU A 1 308 ? -19.125 20.438 5.574 1 95.62 308 LEU A C 1
ATOM 2391 O O . LEU A 1 308 ? -19.656 20.922 6.574 1 95.62 308 LEU A O 1
ATOM 2395 N N . ILE A 1 309 ? -18.047 20.859 5.039 1 90.62 309 ILE A N 1
ATOM 2396 C CA . ILE A 1 309 ? -17.297 21.969 5.637 1 90.62 309 ILE A CA 1
ATOM 2397 C C . ILE A 1 309 ? -18.125 23.25 5.57 1 90.62 309 ILE A C 1
ATOM 2399 O O . ILE A 1 309 ? -18.094 24.078 6.488 1 90.62 309 ILE A O 1
ATOM 2403 N N . ALA A 1 310 ? -18.953 23.391 4.527 1 90.19 310 ALA A N 1
ATOM 2404 C CA . ALA A 1 310 ? -19.781 24.562 4.324 1 90.19 310 ALA A CA 1
ATOM 2405 C C . ALA A 1 310 ? -21 24.531 5.238 1 90.19 310 ALA A C 1
ATOM 2407 O O . ALA A 1 310 ? -21.797 25.484 5.266 1 90.19 310 ALA A O 1
ATOM 2408 N N . GLY A 1 311 ? -21.219 23.453 5.859 1 92.12 311 GLY A N 1
ATOM 2409 C CA . GLY A 1 311 ? -22.266 23.422 6.875 1 92.12 311 GLY A CA 1
ATOM 2410 C C . GLY A 1 311 ? -23.5 22.672 6.434 1 92.12 311 GLY A C 1
ATOM 2411 O O . GLY A 1 311 ? -24.531 22.703 7.117 1 92.12 311 GLY A O 1
ATOM 2412 N N . GLU A 1 312 ? -23.422 21.984 5.316 1 94.69 312 GLU A N 1
ATOM 2413 C CA . GLU A 1 312 ? -24.547 21.141 4.914 1 94.69 312 GLU A CA 1
ATOM 2414 C C . GLU A 1 312 ? -24.828 20.062 5.945 1 94.69 312 GLU A C 1
ATOM 2416 O O . GLU A 1 312 ? -23.891 19.438 6.469 1 94.69 312 GLU A O 1
ATOM 2421 N N . PRO A 1 313 ? -26.109 19.875 6.227 1 94.44 313 PRO A N 1
ATOM 2422 C CA . PRO A 1 313 ? -26.438 18.828 7.195 1 94.44 313 PRO A CA 1
ATOM 2423 C C . PRO A 1 313 ? -25.938 17.453 6.77 1 94.44 313 PRO A C 1
ATOM 2425 O O . PRO A 1 313 ? -26.094 17.062 5.609 1 94.44 313 PRO A O 1
ATOM 2428 N N . ALA A 1 314 ? -25.359 16.734 7.719 1 94.12 314 ALA A N 1
ATOM 2429 C CA . ALA A 1 314 ? -24.688 15.461 7.445 1 94.12 314 ALA A CA 1
ATOM 2430 C C . ALA A 1 314 ? -25.672 14.445 6.871 1 94.12 314 ALA A C 1
ATOM 2432 O O . ALA A 1 314 ? -25.297 13.609 6.051 1 94.12 314 ALA A O 1
ATOM 2433 N N . GLU A 1 315 ? -26.969 14.539 7.266 1 93.62 315 GLU A N 1
ATOM 2434 C CA . GLU A 1 315 ? -27.984 13.578 6.844 1 93.62 315 GLU A CA 1
ATOM 2435 C C . GLU A 1 315 ? -28.266 13.695 5.348 1 93.62 315 GLU A C 1
ATOM 2437 O O . GLU A 1 315 ? -28.812 12.773 4.738 1 93.62 315 GLU A O 1
ATOM 2442 N N . GLN A 1 316 ? -27.859 14.797 4.777 1 96.31 316 GLN A N 1
ATOM 2443 C CA . GLN A 1 316 ? -28.078 15.016 3.352 1 96.31 316 GLN A CA 1
ATOM 2444 C C . GLN A 1 316 ? -26.875 14.562 2.531 1 96.31 316 GLN A C 1
ATOM 2446 O O . GLN A 1 316 ? -26.938 14.555 1.299 1 96.31 316 GLN A O 1
ATOM 2451 N N . LEU A 1 317 ? -25.844 14.172 3.23 1 97.88 317 LEU A N 1
ATOM 2452 C CA . LEU A 1 317 ? -24.609 13.773 2.58 1 97.88 317 LEU A CA 1
ATOM 2453 C C . LEU A 1 317 ? -24.359 12.281 2.748 1 97.88 317 LEU A C 1
ATOM 2455 O O . LEU A 1 317 ? -23.406 11.875 3.418 1 97.88 317 LEU A O 1
ATOM 2459 N N . GLN A 1 318 ? -25.234 11.547 2.166 1 98 318 GLN A N 1
ATOM 2460 C CA . GLN A 1 318 ? -25.172 10.094 2.191 1 98 318 GLN A CA 1
ATOM 2461 C C . GLN A 1 318 ? -25.328 9.508 0.789 1 98 318 GLN A C 1
ATOM 2463 O O . GLN A 1 318 ? -26.359 9.68 0.152 1 98 318 GLN A O 1
ATOM 2468 N N . VAL A 1 319 ? -24.266 8.867 0.308 1 97.5 319 VAL A N 1
ATOM 2469 C CA . VAL A 1 319 ? -24.234 8.391 -1.07 1 97.5 319 VAL A CA 1
ATOM 2470 C C . VAL A 1 319 ? -23.844 6.914 -1.099 1 97.5 319 VAL A C 1
ATOM 2472 O O . VAL A 1 319 ? -22.875 6.508 -0.463 1 97.5 319 VAL A O 1
ATOM 2475 N N . LEU A 1 320 ? -24.641 6.113 -1.749 1 97.12 320 LEU A N 1
ATOM 2476 C CA . LEU A 1 320 ? -24.391 4.691 -1.96 1 97.12 320 LEU A CA 1
ATOM 2477 C C . LEU A 1 320 ? -24.266 4.375 -3.447 1 97.12 320 LEU A C 1
ATOM 2479 O O . LEU A 1 320 ? -25.234 4.5 -4.195 1 97.12 320 LEU A O 1
ATOM 2483 N N . TRP A 1 321 ? -23.047 3.994 -3.877 1 95.88 321 TRP A N 1
ATOM 2484 C CA . TRP A 1 321 ? -22.828 3.613 -5.27 1 95.88 321 TRP A CA 1
ATOM 2485 C C . TRP A 1 321 ? -23.047 2.117 -5.465 1 95.88 321 TRP A C 1
ATOM 2487 O O . TRP A 1 321 ? -22.688 1.312 -4.602 1 95.88 321 TRP A O 1
ATOM 2497 N N . GLN A 1 322 ? -23.594 1.762 -6.59 1 96.19 322 GLN A N 1
ATOM 2498 C CA . GLN A 1 322 ? -23.828 0.363 -6.938 1 96.19 322 GLN A CA 1
ATOM 2499 C C . GLN A 1 322 ? -22.625 -0.234 -7.656 1 96.19 322 GLN A C 1
ATOM 2501 O O . GLN A 1 322 ? -21.969 0.445 -8.453 1 96.19 322 GLN A O 1
ATOM 2506 N N . PRO A 1 323 ? -22.344 -1.503 -7.312 1 95 323 PRO A N 1
ATOM 2507 C CA . PRO A 1 323 ? -21.25 -2.164 -8.016 1 95 323 PRO A CA 1
ATOM 2508 C C . PRO A 1 323 ? -21.625 -2.586 -9.43 1 95 323 PRO A C 1
ATOM 2510 O O . PRO A 1 323 ? -22.797 -2.717 -9.75 1 95 323 PRO A O 1
ATOM 2513 N N . ASP A 1 324 ? -20.578 -2.67 -10.203 1 94.94 324 ASP A N 1
ATOM 2514 C CA . ASP A 1 324 ? -20.719 -3.295 -11.516 1 94.94 324 ASP A CA 1
ATOM 2515 C C . ASP A 1 324 ? -20.25 -4.746 -11.492 1 94.94 324 ASP A C 1
ATOM 2517 O O . ASP A 1 324 ? -19.5 -5.145 -10.586 1 94.94 324 ASP A O 1
ATOM 2521 N N . PHE A 1 325 ? -20.812 -5.457 -12.461 1 97.06 325 PHE A N 1
ATOM 2522 C CA . PHE A 1 325 ? -20.375 -6.844 -12.602 1 97.06 325 PHE A CA 1
ATOM 2523 C C . PHE A 1 325 ? -19.766 -7.082 -13.984 1 97.06 325 PHE A C 1
ATOM 2525 O O . PHE A 1 325 ? -20.391 -6.77 -15 1 97.06 325 PHE A O 1
ATOM 2532 N N . LEU A 1 326 ? -18.594 -7.594 -13.953 1 97 326 LEU A N 1
ATOM 2533 C CA . LEU A 1 326 ? -17.922 -8.008 -15.18 1 97 326 LEU A CA 1
ATOM 2534 C C . LEU A 1 326 ? -17.938 -9.523 -15.328 1 97 326 LEU A C 1
ATOM 2536 O O . LEU A 1 326 ? -17.453 -10.25 -14.453 1 97 326 LEU A O 1
ATOM 2540 N N . GLU A 1 327 ? -18.406 -10.086 -16.375 1 96.25 327 GLU A N 1
ATOM 2541 C CA . GLU A 1 327 ? -18.641 -11.516 -16.531 1 96.25 327 GLU A CA 1
ATOM 2542 C C . GLU A 1 327 ? -17.312 -12.266 -16.672 1 96.25 327 GLU A C 1
ATOM 2544 O O . GLU A 1 327 ? -17.188 -13.406 -16.219 1 96.25 327 GLU A O 1
ATOM 2549 N N . GLY A 1 328 ? -16.391 -11.617 -17.312 1 96.62 328 GLY A N 1
ATOM 2550 C CA . GLY A 1 328 ? -15.109 -12.258 -17.531 1 96.62 328 GLY A CA 1
ATOM 2551 C C . GLY A 1 328 ? -15.219 -13.609 -18.219 1 96.62 328 GLY A C 1
ATOM 2552 O O . GLY A 1 328 ? -16.125 -13.836 -19.016 1 96.62 328 GLY A O 1
ATOM 2553 N N . SER A 1 329 ? -14.148 -14.531 -17.953 1 97.19 329 SER A N 1
ATOM 2554 C CA . SER A 1 329 ? -14.062 -15.82 -18.625 1 97.19 329 SER A CA 1
ATOM 2555 C C . SER A 1 329 ? -14.102 -16.969 -17.625 1 97.19 329 SER A C 1
ATOM 2557 O O . SER A 1 329 ? -13.766 -18.109 -17.969 1 97.19 329 SER A O 1
ATOM 2559 N N . THR A 1 330 ? -14.492 -16.625 -16.375 1 98 330 THR A N 1
ATOM 2560 C CA . THR A 1 330 ? -14.406 -17.656 -15.352 1 98 330 THR A CA 1
ATOM 2561 C C . THR A 1 330 ? -15.797 -18 -14.812 1 98 330 THR A C 1
ATOM 2563 O O . THR A 1 330 ? -15.93 -18.422 -13.664 1 98 330 THR A O 1
ATOM 2566 N N . LEU A 1 331 ? -16.797 -17.734 -15.555 1 97.62 331 LEU A N 1
ATOM 2567 C CA . LEU A 1 331 ? -18.141 -18.234 -15.273 1 97.62 331 LEU A CA 1
ATOM 2568 C C . LEU A 1 331 ? -18.453 -19.469 -16.125 1 97.62 331 LEU A C 1
ATOM 2570 O O . LEU A 1 331 ? -18.406 -19.391 -17.359 1 97.62 331 LEU A O 1
ATOM 2574 N N . HIS A 1 332 ? -18.672 -20.531 -15.43 1 96.75 332 HIS A N 1
ATOM 2575 C CA . HIS A 1 332 ? -18.938 -21.797 -16.094 1 96.75 332 HIS A CA 1
ATOM 2576 C C . HIS A 1 332 ? -20.266 -22.391 -15.633 1 96.75 332 HIS A C 1
ATOM 2578 O O . HIS A 1 332 ? -20.672 -22.188 -14.484 1 96.75 332 HIS A O 1
ATOM 2584 N N . PRO A 1 333 ? -20.938 -23.125 -16.594 1 94.69 333 PRO A N 1
ATOM 2585 C CA . PRO A 1 333 ? -22.094 -23.875 -16.109 1 94.69 333 PRO A CA 1
ATOM 2586 C C . PRO A 1 333 ? -21.719 -24.969 -15.117 1 94.69 333 PRO A C 1
ATOM 2588 O O . PRO A 1 333 ? -20.625 -25.547 -15.203 1 94.69 333 PRO A O 1
ATOM 2591 N N . ALA A 1 334 ? -22.672 -25.172 -14.195 1 91.88 334 ALA A N 1
ATOM 2592 C CA . ALA A 1 334 ? -22.406 -26.25 -13.242 1 91.88 334 ALA A CA 1
ATOM 2593 C C . ALA A 1 334 ? -22.438 -27.609 -13.938 1 91.88 334 ALA A C 1
ATOM 2595 O O . ALA A 1 334 ? -23.234 -27.828 -14.852 1 91.88 334 ALA A O 1
ATOM 2596 N N . ASP A 1 335 ? -21.422 -28.422 -13.859 1 75 335 ASP A N 1
ATOM 2597 C CA . ASP A 1 335 ? -21.5 -29.766 -14.43 1 75 335 ASP A CA 1
ATOM 2598 C C . ASP A 1 335 ? -22.625 -30.578 -13.781 1 75 335 ASP A C 1
ATOM 2600 O O . ASP A 1 335 ? -22.969 -30.359 -12.617 1 75 335 ASP A O 1
ATOM 2604 N N . MET B 1 1 ? -15.766 30.531 22.75 1 46.84 1 MET B N 1
ATOM 2605 C CA . MET B 1 1 ? -16.672 30.625 23.875 1 46.84 1 MET B CA 1
ATOM 2606 C C . MET B 1 1 ? -15.984 30.188 25.172 1 46.84 1 MET B C 1
ATOM 2608 O O . MET B 1 1 ? -16.188 30.797 26.219 1 46.84 1 MET B O 1
ATOM 2612 N N . SER B 1 2 ? -14.945 29.344 25.016 1 63.84 2 SER B N 1
ATOM 2613 C CA . SER B 1 2 ? -14.523 28.641 26.219 1 63.84 2 SER B CA 1
ATOM 2614 C C . SER B 1 2 ? -13.477 29.438 26.984 1 63.84 2 SER B C 1
ATOM 2616 O O . SER B 1 2 ? -13.562 29.578 28.203 1 63.84 2 SER B O 1
ATOM 2618 N N . LEU B 1 3 ? -12.773 30.188 26.266 1 71.06 3 LEU B N 1
ATOM 2619 C CA . LEU B 1 3 ? -11.758 30.938 27 1 71.06 3 LEU B CA 1
ATOM 2620 C C . LEU B 1 3 ? -12.398 32.031 27.844 1 71.06 3 LEU B C 1
ATOM 2622 O O . LEU B 1 3 ? -11.992 32.25 28.984 1 71.06 3 LEU B O 1
ATOM 2626 N N . LYS B 1 4 ? -13.391 32.656 27.25 1 76.62 4 LYS B N 1
ATOM 2627 C CA . LYS B 1 4 ? -14.102 33.75 27.922 1 76.62 4 LYS B CA 1
ATOM 2628 C C . LYS B 1 4 ? -14.812 33.219 29.188 1 76.62 4 LYS B C 1
ATOM 2630 O O . LYS B 1 4 ? -14.828 33.906 30.203 1 76.62 4 LYS B O 1
ATOM 2635 N N . ALA B 1 5 ? -15.359 32.031 28.969 1 78.88 5 ALA B N 1
ATOM 2636 C CA . ALA B 1 5 ? -16.078 31.469 30.125 1 78.88 5 ALA B CA 1
ATOM 2637 C C . ALA B 1 5 ? -15.109 31.172 31.266 1 78.88 5 ALA B C 1
ATOM 2639 O O . ALA B 1 5 ? -15.43 31.406 32.438 1 78.88 5 ALA B O 1
ATOM 2640 N N . ILE B 1 6 ? -14 30.641 30.875 1 81.5 6 ILE B N 1
ATOM 2641 C CA . ILE B 1 6 ? -12.969 30.344 31.875 1 81.5 6 ILE B CA 1
ATOM 2642 C C . ILE B 1 6 ? -12.484 31.641 32.531 1 81.5 6 ILE B C 1
ATOM 2644 O O . ILE B 1 6 ? -12.336 31.703 33.75 1 81.5 6 ILE B O 1
ATOM 2648 N N . ALA B 1 7 ? -12.375 32.594 31.75 1 83.62 7 ALA B N 1
ATOM 2649 C CA . ALA B 1 7 ? -11.93 33.906 32.219 1 83.62 7 ALA B CA 1
ATOM 2650 C C . ALA B 1 7 ? -12.945 34.5 33.188 1 83.62 7 ALA B C 1
AT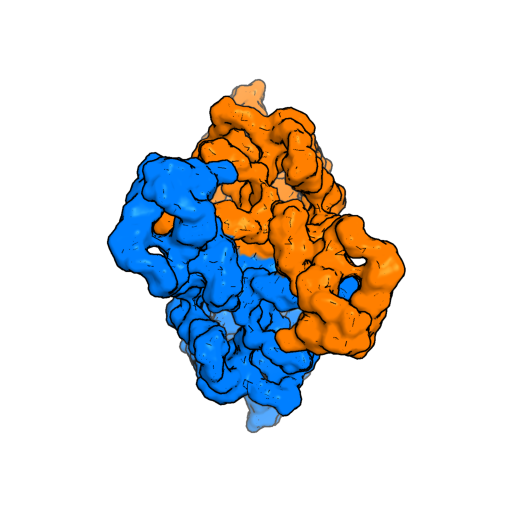OM 2652 O O . ALA B 1 7 ? -12.57 35 34.25 1 83.62 7 ALA B O 1
ATOM 2653 N N . ALA B 1 8 ? -14.109 34.406 32.781 1 83.75 8 ALA B N 1
ATOM 2654 C CA . ALA B 1 8 ? -15.195 34.938 33.625 1 83.75 8 ALA B CA 1
ATOM 2655 C C . ALA B 1 8 ? -15.266 34.219 34.969 1 83.75 8 ALA B C 1
ATOM 2657 O O . ALA B 1 8 ? -15.445 34.844 36 1 83.75 8 ALA B O 1
ATOM 2658 N N . GLN B 1 9 ? -15.094 32.938 34.875 1 83.62 9 GLN B N 1
ATOM 2659 C CA . GLN B 1 9 ? -15.203 32.125 36.062 1 83.62 9 GLN B CA 1
ATOM 2660 C C . GLN B 1 9 ? -14.047 32.406 37.031 1 83.62 9 GLN B C 1
ATOM 2662 O O . GLN B 1 9 ? -14.227 32.375 38.25 1 83.62 9 GLN B O 1
ATOM 2667 N N . LEU B 1 10 ? -12.938 32.594 36.531 1 85.88 10 LEU B N 1
ATOM 2668 C CA . LEU B 1 10 ? -11.734 32.719 37.344 1 85.88 10 LEU B CA 1
ATOM 2669 C C . LEU B 1 10 ? -11.438 34.188 37.656 1 85.88 10 LEU B C 1
ATOM 2671 O O . LEU B 1 10 ? -10.508 34.5 38.406 1 85.88 10 LEU B O 1
ATOM 2675 N N . GLY B 1 11 ? -12.305 35.125 37.031 1 87.5 11 GLY B N 1
ATOM 2676 C CA . GLY B 1 11 ? -12.078 36.562 37.25 1 87.5 11 GLY B CA 1
ATOM 2677 C C . GLY B 1 11 ? -10.789 37.031 36.594 1 87.5 11 GLY B C 1
ATOM 2678 O O . GLY B 1 11 ? -10.086 37.875 37.188 1 87.5 11 GLY B O 1
ATOM 2679 N N . LEU B 1 12 ? -10.391 36.375 35.625 1 84.19 12 LEU B N 1
ATOM 2680 C CA . LEU B 1 12 ? -9.18 36.719 34.906 1 84.19 12 LEU B CA 1
ATOM 2681 C C . LEU B 1 12 ? -9.523 37.281 33.531 1 84.19 12 LEU B C 1
ATOM 2683 O O . LEU B 1 12 ? -10.641 37.094 33.031 1 84.19 12 LEU B O 1
ATOM 2687 N N . SER B 1 13 ? -8.648 38.062 33 1 79.62 13 SER B N 1
ATOM 2688 C CA . SER B 1 13 ? -8.836 38.5 31.609 1 79.62 13 SER B CA 1
ATOM 2689 C C . SER B 1 13 ? -8.719 37.312 30.641 1 79.62 13 SER B C 1
ATOM 2691 O O . SER B 1 13 ? -8.039 36.312 30.938 1 79.62 13 SER B O 1
ATOM 2693 N N . VAL B 1 14 ? -9.414 37.406 29.516 1 78.69 14 VAL B N 1
ATOM 2694 C CA . VAL B 1 14 ? -9.328 36.375 28.469 1 78.69 14 VAL B CA 1
ATOM 2695 C C . VAL B 1 14 ? -7.879 36.219 28.031 1 78.69 14 VAL B C 1
ATOM 2697 O O . VAL B 1 14 ? -7.43 35.094 27.781 1 78.69 14 VAL B O 1
ATOM 2700 N N . THR B 1 15 ? -7.188 37.312 28.141 1 72.94 15 THR B N 1
ATOM 2701 C CA . THR B 1 15 ? -5.777 37.312 27.766 1 72.94 15 THR B CA 1
ATOM 2702 C C . THR B 1 15 ? -4.957 36.5 28.766 1 72.94 15 THR B C 1
ATOM 2704 O O . THR B 1 15 ? -4.098 35.688 28.375 1 72.94 15 THR B O 1
ATOM 2707 N N . THR B 1 16 ? -5.211 36.719 29.984 1 78.25 16 THR B N 1
ATOM 2708 C CA . THR B 1 16 ? -4.488 36.031 31.031 1 78.25 16 THR B CA 1
ATOM 2709 C C . THR B 1 16 ? -4.781 34.531 30.984 1 78.25 16 THR B C 1
ATOM 2711 O O . THR B 1 16 ? -3.871 33.688 31.109 1 78.25 16 THR B O 1
ATOM 2714 N N . VAL B 1 17 ? -6.039 34.188 30.703 1 78.44 17 VAL B N 1
ATOM 2715 C CA . VAL B 1 17 ? -6.438 32.781 30.594 1 78.44 17 VAL B CA 1
ATOM 2716 C C . VAL B 1 17 ? -5.77 32.156 29.375 1 78.44 17 VAL B C 1
ATOM 2718 O O . VAL B 1 17 ? -5.242 31.047 29.453 1 78.44 17 VAL B O 1
ATOM 2721 N N . SER B 1 18 ? -5.801 32.875 28.391 1 71.69 18 SER B N 1
ATOM 2722 C CA . SER B 1 18 ? -5.16 32.406 27.172 1 71.69 18 SER B CA 1
ATOM 2723 C C . SER B 1 18 ? -3.664 32.188 27.375 1 71.69 18 SER B C 1
ATOM 2725 O O . SER B 1 18 ? -3.123 31.156 26.984 1 71.69 18 SER B O 1
ATOM 2727 N N . ARG B 1 19 ? -3.111 33.125 28.062 1 70.5 19 ARG B N 1
ATOM 2728 C CA . ARG B 1 19 ? -1.678 33.062 28.328 1 70.5 19 ARG B CA 1
ATOM 2729 C C . ARG B 1 19 ? -1.354 31.922 29.312 1 70.5 19 ARG B C 1
ATOM 2731 O O . ARG B 1 19 ? -0.357 31.219 29.141 1 70.5 19 ARG B O 1
ATOM 2738 N N . ALA B 1 20 ? -2.172 31.703 30.188 1 75.25 20 ALA B N 1
ATOM 2739 C CA . ALA B 1 20 ? -1.989 30.641 31.172 1 75.25 20 ALA B CA 1
ATOM 2740 C C . ALA B 1 20 ? -2.113 29.266 30.531 1 75.25 20 ALA B C 1
ATOM 2742 O O . ALA B 1 20 ? -1.325 28.359 30.828 1 75.25 20 ALA B O 1
ATOM 2743 N N . LEU B 1 21 ? -3.07 29.203 29.641 1 72.19 21 LEU B N 1
ATOM 2744 C CA . LEU B 1 21 ? -3.361 27.922 29.031 1 72.19 21 LEU B CA 1
ATOM 2745 C C . LEU B 1 21 ? -2.355 27.594 27.922 1 72.19 21 LEU B C 1
ATOM 2747 O O . LEU B 1 21 ? -2.131 26.422 27.609 1 72.19 21 LEU B O 1
ATOM 2751 N N . ASN B 1 22 ? -1.772 28.672 27.578 1 63.88 22 ASN B N 1
ATOM 2752 C CA . ASN B 1 22 ? -0.861 28.516 26.438 1 63.88 22 ASN B CA 1
ATOM 2753 C C . ASN B 1 22 ? 0.598 28.578 26.891 1 63.88 22 ASN B C 1
ATOM 2755 O O . ASN B 1 22 ? 1.495 28.75 26.062 1 63.88 22 ASN B O 1
ATOM 2759 N N . GLY B 1 23 ? 0.809 28.469 28.109 1 61.78 23 GLY B N 1
ATOM 2760 C CA . GLY B 1 23 ? 2.111 28.25 28.719 1 61.78 23 GLY B CA 1
ATOM 2761 C C . GLY B 1 23 ? 2.984 29.5 28.734 1 61.78 23 GLY B C 1
ATOM 2762 O O . GLY B 1 23 ? 4.211 29.391 28.781 1 61.78 23 GLY B O 1
ATOM 2763 N N . TYR B 1 24 ? 2.461 30.609 28.656 1 61.06 24 TYR B N 1
ATOM 2764 C CA . TYR B 1 24 ? 3.258 31.828 28.734 1 61.06 24 TYR B CA 1
ATOM 2765 C C . TYR B 1 24 ? 3.84 32 30.141 1 61.06 24 TYR B C 1
ATOM 2767 O O . TYR B 1 24 ? 3.17 31.719 31.141 1 61.06 24 TYR B O 1
ATOM 2775 N N . ASP B 1 25 ? 5.031 32.25 30.094 1 62.38 25 ASP B N 1
ATOM 2776 C CA . ASP B 1 25 ? 5.785 32.344 31.344 1 62.38 25 ASP B CA 1
ATOM 2777 C C . ASP B 1 25 ? 5.363 33.562 32.156 1 62.38 25 ASP B C 1
ATOM 2779 O O . ASP B 1 25 ? 5.766 33.719 33.312 1 62.38 25 ASP B O 1
ATOM 2783 N N . ASP B 1 26 ? 4.602 34.375 31.703 1 70.44 26 ASP B N 1
ATOM 2784 C CA . ASP B 1 26 ? 4.293 35.625 32.438 1 70.44 26 ASP B CA 1
ATOM 2785 C C . ASP B 1 26 ? 3.049 35.438 33.281 1 70.44 26 ASP B C 1
ATOM 2787 O O . ASP B 1 26 ? 2.551 36.406 33.875 1 70.44 26 ASP B O 1
ATOM 2791 N N . VAL B 1 27 ? 2.668 34.219 33.281 1 77 27 VAL B N 1
ATOM 2792 C CA . VAL B 1 27 ? 1.54 33.938 34.156 1 77 27 VAL B CA 1
ATOM 2793 C C . VAL B 1 27 ? 2.025 33.125 35.375 1 77 27 VAL B C 1
ATOM 2795 O O . VAL B 1 27 ? 2.824 32.188 35.219 1 77 27 VAL B O 1
ATOM 2798 N N . SER B 1 28 ? 1.68 33.625 36.562 1 80.12 28 SER B N 1
ATOM 2799 C CA . SER B 1 28 ? 2.123 32.969 37.781 1 80.12 28 SER B CA 1
ATOM 2800 C C . SER B 1 28 ? 1.697 31.5 37.812 1 80.12 28 SER B C 1
ATOM 2802 O O . SER B 1 28 ? 0.706 31.125 37.188 1 80.12 28 SER B O 1
ATOM 2804 N N . GLN B 1 29 ? 2.475 30.672 38.438 1 79.62 29 GLN B N 1
ATOM 2805 C CA . GLN B 1 29 ? 2.189 29.234 38.562 1 79.62 29 GLN B CA 1
ATOM 2806 C C . GLN B 1 29 ? 0.815 29 39.188 1 79.62 29 GLN B C 1
ATOM 2808 O O . GLN B 1 29 ? 0.105 28.078 38.781 1 79.62 29 GLN B O 1
ATOM 2813 N N . GLU B 1 30 ? 0.555 29.844 40.062 1 82.06 30 GLU B N 1
ATOM 2814 C CA . GLU B 1 30 ? -0.729 29.719 40.75 1 82.06 30 GLU B CA 1
ATOM 2815 C C . GLU B 1 30 ? -1.89 29.984 39.812 1 82.06 30 GLU B C 1
ATOM 2817 O O . GLU B 1 30 ? -2.854 29.219 39.75 1 82.06 30 GLU B O 1
ATOM 2822 N N . THR B 1 31 ? -1.792 30.969 39.031 1 82.69 31 THR B N 1
ATOM 2823 C CA . THR B 1 31 ? -2.83 31.328 38.062 1 82.69 31 THR B CA 1
ATOM 2824 C C . THR B 1 31 ? -2.949 30.266 37 1 82.69 31 THR B C 1
ATOM 2826 O O . THR B 1 31 ? -4.055 29.891 36.594 1 82.69 31 THR B O 1
ATOM 2829 N N . ARG B 1 32 ? -1.87 29.781 36.5 1 81.88 32 ARG B N 1
ATOM 2830 C CA . ARG B 1 32 ? -1.84 28.719 35.5 1 81.88 32 ARG B CA 1
ATOM 2831 C C . ARG B 1 32 ? -2.576 27.469 36 1 81.88 32 ARG B C 1
ATOM 2833 O O . ARG B 1 32 ? -3.379 26.891 35.281 1 81.88 32 ARG B O 1
ATOM 2840 N N . ALA B 1 33 ? -2.266 27.188 37.219 1 82.31 33 ALA B N 1
ATOM 2841 C CA . ALA B 1 33 ? -2.896 26.016 37.812 1 82.31 33 ALA B CA 1
ATOM 2842 C C . ALA B 1 33 ? -4.41 26.188 37.875 1 82.31 33 ALA B C 1
ATOM 2844 O O . ALA B 1 33 ? -5.164 25.25 37.594 1 82.31 33 ALA B O 1
ATOM 2845 N N . ARG B 1 34 ? -4.836 27.328 38.312 1 84.44 34 ARG B N 1
ATOM 2846 C CA . ARG B 1 34 ? -6.262 27.625 38.438 1 84.44 34 ARG B CA 1
ATOM 2847 C C . ARG B 1 34 ? -6.941 27.578 37.062 1 84.44 34 ARG B C 1
ATOM 2849 O O . ARG B 1 34 ? -8.047 27.031 36.938 1 84.44 34 ARG B O 1
ATOM 2856 N N . VAL B 1 35 ? -6.25 28.094 36.094 1 81.38 35 VAL B N 1
ATOM 2857 C CA . VAL B 1 35 ? -6.793 28.156 34.75 1 81.38 35 VAL B CA 1
ATOM 2858 C C . VAL B 1 35 ? -6.867 26.75 34.156 1 81.38 35 VAL B C 1
ATOM 2860 O O . VAL B 1 35 ? -7.879 26.375 33.562 1 81.38 35 VAL B O 1
ATOM 2863 N N . GLU B 1 36 ? -5.797 26.031 34.406 1 78 36 GLU B N 1
ATOM 2864 C CA . GLU B 1 36 ? -5.75 24.656 33.875 1 78 36 GLU B CA 1
ATOM 2865 C C . GLU B 1 36 ? -6.816 23.797 34.562 1 78 36 GLU B C 1
ATOM 2867 O O . GLU B 1 36 ? -7.453 22.969 33.906 1 78 36 GLU B O 1
ATOM 2872 N N . ALA B 1 37 ? -6.984 23.953 35.812 1 79.12 37 ALA B N 1
ATOM 2873 C CA . ALA B 1 37 ? -8 23.203 36.531 1 79.12 37 ALA B CA 1
ATOM 2874 C C . ALA B 1 37 ? -9.398 23.547 36.031 1 79.12 37 ALA B C 1
ATOM 2876 O O . ALA B 1 37 ? -10.227 22.641 35.844 1 79.12 37 ALA B O 1
ATOM 2877 N N . GLU B 1 38 ? -9.641 24.781 35.812 1 80.38 38 GLU B N 1
ATOM 2878 C CA . GLU B 1 38 ? -10.953 25.203 35.312 1 80.38 38 GLU B CA 1
ATOM 2879 C C . GLU B 1 38 ? -11.164 24.75 33.875 1 80.38 38 GLU B C 1
ATOM 2881 O O . GLU B 1 38 ? -12.266 24.344 33.5 1 80.38 38 GLU B O 1
ATOM 2886 N N . ALA B 1 39 ? -10.109 24.844 33.094 1 74.81 39 ALA B N 1
ATOM 2887 C CA . ALA B 1 39 ? -10.164 24.359 31.734 1 74.81 39 ALA B CA 1
ATOM 2888 C C . ALA B 1 39 ? -10.484 22.859 31.688 1 74.81 39 ALA B C 1
ATOM 2890 O O . ALA B 1 39 ? -11.328 22.438 30.891 1 74.81 39 ALA B O 1
ATOM 2891 N N . ALA B 1 40 ? -9.812 22.172 32.562 1 71 40 ALA B N 1
ATOM 2892 C CA . ALA B 1 40 ? -10.055 20.734 32.688 1 71 40 ALA B CA 1
ATOM 2893 C C . ALA B 1 40 ? -11.492 20.469 33.125 1 71 40 ALA B C 1
ATOM 2895 O O . ALA B 1 40 ? -12.148 19.562 32.594 1 71 40 ALA B O 1
ATOM 2896 N N . ARG B 1 41 ? -11.914 21.203 34.094 1 71.19 41 ARG B N 1
ATOM 2897 C CA . ARG B 1 41 ? -13.266 21.047 34.625 1 71.19 41 ARG B CA 1
ATOM 2898 C C . ARG B 1 41 ? -14.305 21.281 33.531 1 71.19 41 ARG B C 1
ATOM 2900 O O . ARG B 1 41 ? -15.336 20.609 33.5 1 71.19 41 ARG B O 1
ATOM 2907 N N . ARG B 1 42 ? -13.922 22.219 32.656 1 66.62 42 ARG B N 1
ATOM 2908 C CA . ARG B 1 42 ? -14.867 22.578 31.609 1 66.62 42 ARG B CA 1
ATOM 2909 C C . ARG B 1 42 ? -14.586 21.797 30.344 1 66.62 42 ARG B C 1
ATOM 2911 O O . ARG B 1 42 ? -15.32 21.906 29.359 1 66.62 42 ARG B O 1
ATOM 2918 N N . GLY B 1 43 ? -13.547 21.094 30.516 1 61.44 43 GLY B N 1
ATOM 2919 C CA . GLY B 1 43 ? -13.141 20.281 29.359 1 61.44 43 GLY B CA 1
ATOM 2920 C C . GLY B 1 43 ? -12.5 21.109 28.266 1 61.44 43 GLY B C 1
ATOM 2921 O O . GLY B 1 43 ? -12.562 20.734 27.094 1 61.44 43 GLY B O 1
ATOM 2922 N N . TYR B 1 44 ? -12.148 22.312 28.828 1 53.53 44 TYR B N 1
ATOM 2923 C CA . TYR B 1 44 ? -11.516 23.203 27.859 1 53.53 44 TYR B CA 1
ATOM 2924 C C . TYR B 1 44 ? -10.07 22.797 27.609 1 53.53 44 TYR B C 1
ATOM 2926 O O . TYR B 1 44 ? -9.289 22.625 28.547 1 53.53 44 TYR B O 1
ATOM 2934 N N . ARG B 1 45 ? -9.773 22.422 26.547 1 51.25 45 ARG B N 1
ATOM 2935 C CA . ARG B 1 45 ? -8.383 22.188 26.172 1 51.25 45 ARG B CA 1
ATOM 2936 C C . ARG B 1 45 ? -7.797 23.391 25.438 1 51.25 45 ARG B C 1
ATOM 2938 O O . ARG B 1 45 ? -8.367 23.875 24.453 1 51.25 45 ARG B O 1
ATOM 2945 N N . PRO B 1 46 ? -6.922 24.062 26.141 1 45.97 46 PRO B N 1
ATOM 2946 C CA . PRO B 1 46 ? -6.324 25.234 25.484 1 45.97 46 PRO B CA 1
ATOM 2947 C C . PRO B 1 46 ? -6.035 25 24 1 45.97 46 PRO B C 1
ATOM 2949 O O . PRO B 1 46 ? -5.777 23.859 23.594 1 45.97 46 PRO B O 1
ATOM 2952 N N . ASN B 1 47 ? -6.613 25.922 23.266 1 43.06 47 ASN B N 1
ATOM 2953 C CA . ASN B 1 47 ? -6.312 25.859 21.844 1 43.06 47 ASN B CA 1
ATOM 2954 C C . ASN B 1 47 ? -4.816 25.672 21.594 1 43.06 47 ASN B C 1
ATOM 2956 O O . ASN B 1 47 ? -4.023 26.562 21.906 1 43.06 47 ASN B O 1
ATOM 2960 N N . THR B 1 48 ? -4.293 24.609 21.859 1 43.78 48 THR B N 1
ATOM 2961 C CA . THR B 1 48 ? -2.898 24.25 21.594 1 43.78 48 THR B CA 1
ATOM 2962 C C . THR B 1 48 ? -2.357 25.047 20.406 1 43.78 48 THR B C 1
ATOM 2964 O O . THR B 1 48 ? -1.152 25.281 20.297 1 43.78 48 THR B O 1
ATOM 2967 N N . PHE B 1 49 ? -3.256 25.531 19.547 1 41.94 49 PHE B N 1
ATOM 2968 C CA . PHE B 1 49 ? -2.83 26.297 18.375 1 41.94 49 PHE B CA 1
ATOM 2969 C C . PHE B 1 49 ? -2.24 27.625 18.797 1 41.94 49 PHE B C 1
ATOM 2971 O O . PHE B 1 49 ? -1.208 28.047 18.266 1 41.94 49 PHE B O 1
ATOM 2978 N N . ALA B 1 50 ? -2.887 28.328 19.703 1 43.66 50 ALA B N 1
ATOM 2979 C CA . ALA B 1 50 ? -2.398 29.641 20.141 1 43.66 50 ALA B CA 1
ATOM 2980 C C . ALA B 1 50 ? -1.044 29.5 20.844 1 43.66 50 ALA B C 1
ATOM 2982 O O . ALA B 1 50 ? -0.161 30.344 20.641 1 43.66 50 ALA B O 1
ATOM 2983 N N . ARG B 1 51 ? -0.952 28.531 21.562 1 42.62 51 ARG B N 1
ATOM 2984 C CA . ARG B 1 51 ? 0.325 28.312 22.234 1 42.62 51 ARG B CA 1
ATOM 2985 C C . ARG B 1 51 ? 1.424 27.984 21.234 1 42.62 51 ARG B C 1
ATOM 2987 O O . ARG B 1 51 ? 2.545 28.484 21.344 1 42.62 51 ARG B O 1
ATOM 2994 N N . ARG B 1 52 ? 1.082 27.062 20.328 1 45.03 52 ARG B N 1
ATOM 2995 C CA . ARG B 1 52 ? 2.039 26.625 19.312 1 45.03 52 ARG B CA 1
ATOM 2996 C C . ARG B 1 52 ? 2.418 27.781 18.406 1 45.03 52 ARG B C 1
ATOM 2998 O O . ARG B 1 52 ? 3.572 27.906 17.984 1 45.03 52 ARG B O 1
ATOM 3005 N N . LEU B 1 53 ? 1.518 28.672 18.203 1 43.94 53 LEU B N 1
ATOM 3006 C CA . LEU B 1 53 ? 1.806 29.891 17.453 1 43.94 53 LEU B CA 1
ATOM 3007 C C . LEU B 1 53 ? 2.84 30.734 18.188 1 43.94 53 LEU B C 1
ATOM 3009 O O . LEU B 1 53 ? 3.721 31.328 17.562 1 43.94 53 LEU B O 1
ATOM 3013 N N . LYS B 1 54 ? 2.668 30.844 19.438 1 41.16 54 LYS B N 1
ATOM 3014 C CA . LYS B 1 54 ? 3.629 31.672 20.172 1 41.16 54 LYS B CA 1
ATOM 3015 C C . LYS B 1 54 ? 4.992 30.984 20.234 1 41.16 54 LYS B C 1
ATOM 3017 O O . LYS B 1 54 ? 6.027 31.656 20.203 1 41.16 54 LYS B O 1
ATOM 3022 N N . MET B 1 55 ? 4.934 29.703 20.422 1 44.03 55 MET B N 1
ATOM 3023 C CA . MET B 1 55 ? 6.215 29 20.547 1 44.03 55 MET B CA 1
ATOM 3024 C C . MET B 1 55 ? 6.77 28.656 19.172 1 44.03 55 MET B C 1
ATOM 3026 O O . MET B 1 55 ? 7.891 28.141 19.062 1 44.03 55 MET B O 1
ATOM 3030 N N . GLY B 1 56 ? 6.164 28.906 18.172 1 52.34 56 GLY B N 1
ATOM 3031 C CA . GLY B 1 56 ? 6.617 28.75 16.797 1 52.34 56 GLY B CA 1
ATOM 3032 C C . GLY B 1 56 ? 6.715 27.312 16.344 1 52.34 56 GLY B C 1
ATOM 3033 O O . GLY B 1 56 ? 7.309 27.016 15.312 1 52.34 56 GLY B O 1
ATOM 3034 N N . LYS B 1 57 ? 6.371 26.328 17.328 1 61.12 57 LYS B N 1
ATOM 3035 C CA . LYS B 1 57 ? 6.516 24.922 16.969 1 61.12 57 LYS B CA 1
ATOM 3036 C C . LYS B 1 57 ? 5.16 24.297 16.656 1 61.12 57 LYS B C 1
ATOM 3038 O O . LYS B 1 57 ? 4.184 24.531 17.375 1 61.12 57 LYS B O 1
ATOM 3043 N N . ILE B 1 58 ? 4.93 23.594 15.523 1 68.94 58 ILE B N 1
ATOM 3044 C CA . ILE B 1 58 ? 3.713 22.969 15.023 1 68.94 58 ILE B CA 1
ATOM 3045 C C . ILE B 1 58 ? 3.592 21.562 15.586 1 68.94 58 ILE B C 1
ATOM 3047 O O . ILE B 1 58 ? 2.49 21.016 15.68 1 68.94 58 ILE B O 1
ATOM 3051 N N . ASP B 1 59 ? 4.715 20.984 16.078 1 80.5 59 ASP B N 1
ATOM 3052 C CA . ASP B 1 59 ? 4.801 19.594 16.547 1 80.5 59 ASP B CA 1
ATOM 3053 C C . ASP B 1 59 ? 4.242 18.625 15.508 1 80.5 59 ASP B C 1
ATOM 3055 O O . ASP B 1 59 ? 3.469 17.734 15.844 1 80.5 59 ASP B O 1
ATOM 3059 N N . ALA B 1 60 ? 4.539 18.875 14.273 1 87.19 60 ALA B N 1
ATOM 3060 C CA . ALA B 1 60 ? 4.172 18 13.156 1 87.19 60 ALA B CA 1
ATOM 3061 C C . ALA B 1 60 ? 5.289 17.938 12.117 1 87.19 60 ALA B C 1
ATOM 3063 O O . ALA B 1 60 ? 5.969 18.938 11.867 1 87.19 60 ALA B O 1
ATOM 3064 N N . VAL B 1 61 ? 5.465 16.734 11.633 1 92.38 61 VAL B N 1
ATOM 3065 C CA . VAL B 1 61 ? 6.418 16.484 10.555 1 92.38 61 VAL B CA 1
ATOM 3066 C C . VAL B 1 61 ? 5.695 15.883 9.359 1 92.38 61 VAL B C 1
ATOM 3068 O O . VAL B 1 61 ? 4.832 15.016 9.516 1 92.38 61 VAL B O 1
ATOM 3071 N N . GLY B 1 62 ? 5.988 16.406 8.164 1 92.5 62 GLY B N 1
ATOM 3072 C CA . GLY B 1 62 ? 5.422 15.852 6.949 1 92.5 62 GLY B CA 1
ATOM 3073 C C . GLY B 1 62 ? 6.324 14.828 6.285 1 92.5 62 GLY B C 1
ATOM 3074 O O . GLY B 1 62 ? 7.543 15 6.242 1 92.5 62 GLY B O 1
ATOM 3075 N N . LEU B 1 63 ? 5.73 13.742 5.895 1 92.5 63 LEU B N 1
ATOM 3076 C CA . LEU B 1 63 ? 6.43 12.789 5.047 1 92.5 63 LEU B CA 1
ATOM 3077 C C . LEU B 1 63 ? 5.871 12.812 3.627 1 92.5 63 LEU B C 1
ATOM 3079 O O . LEU B 1 63 ? 4.707 12.469 3.406 1 92.5 63 LEU B O 1
ATOM 3083 N N . VAL B 1 64 ? 6.742 13.172 2.711 1 90.31 64 VAL B N 1
ATOM 3084 C CA . VAL B 1 64 ? 6.367 13.328 1.309 1 90.31 64 VAL B CA 1
ATOM 3085 C C . VAL B 1 64 ? 6.781 12.078 0.525 1 90.31 64 VAL B C 1
ATOM 3087 O O . VAL B 1 64 ? 7.93 11.641 0.606 1 90.31 64 VAL B O 1
ATOM 3090 N N . PHE B 1 65 ? 5.742 11.531 -0.166 1 83.12 65 PHE B N 1
ATOM 3091 C CA . PHE B 1 65 ? 6.043 10.383 -1.019 1 83.12 65 PHE B CA 1
ATOM 3092 C C . PHE B 1 65 ? 5.32 10.5 -2.355 1 83.12 65 PHE B C 1
ATOM 3094 O O . PHE B 1 65 ? 4.266 11.133 -2.445 1 83.12 65 PHE B O 1
ATOM 3101 N N . PRO B 1 66 ? 5.945 9.906 -3.357 1 76.69 66 PRO B N 1
ATOM 3102 C CA . PRO B 1 66 ? 5.309 9.992 -4.672 1 76.69 66 PRO B CA 1
ATOM 3103 C C . PRO B 1 66 ? 4.09 9.086 -4.805 1 76.69 66 PRO B C 1
ATOM 3105 O O . PRO B 1 66 ? 4.082 7.977 -4.262 1 76.69 66 PRO B O 1
ATOM 3108 N N . VAL B 1 67 ? 3.035 9.594 -5.523 1 68.06 67 VAL B N 1
ATOM 3109 C CA . VAL B 1 67 ? 1.834 8.797 -5.766 1 68.06 67 VAL B CA 1
ATOM 3110 C C . VAL B 1 67 ? 2.1 7.789 -6.879 1 68.06 67 VAL B C 1
ATOM 3112 O O . VAL B 1 67 ? 1.498 6.711 -6.906 1 68.06 67 VAL B O 1
ATOM 3115 N N . HIS B 1 68 ? 2.949 8.047 -7.82 1 62.56 68 HIS B N 1
ATOM 3116 C CA . HIS B 1 68 ? 3.299 7.172 -8.938 1 62.56 68 HIS B CA 1
ATOM 3117 C C . HIS B 1 68 ? 4.809 7.039 -9.078 1 62.56 68 HIS B C 1
ATOM 3119 O O . HIS B 1 68 ? 5.527 8.039 -9.109 1 62.56 68 HIS B O 1
ATOM 3125 N N . PRO B 1 69 ? 5.344 5.855 -9.266 1 57.06 69 PRO B N 1
ATOM 3126 C CA . PRO B 1 69 ? 4.633 4.613 -8.961 1 57.06 69 PRO B CA 1
ATOM 3127 C C . PRO B 1 69 ? 4.25 4.504 -7.484 1 57.06 69 PRO B C 1
ATOM 3129 O O . PRO B 1 69 ? 4.902 5.102 -6.629 1 57.06 69 PRO B O 1
ATOM 3132 N N . VAL B 1 70 ? 3.082 4.031 -7.285 1 54.25 70 VAL B N 1
ATOM 3133 C CA . VAL B 1 70 ? 2.545 3.959 -5.93 1 54.25 70 VAL B CA 1
ATOM 3134 C C . VAL B 1 70 ? 3.451 3.09 -5.059 1 54.25 70 VAL B C 1
ATOM 3136 O O . VAL B 1 70 ? 3.523 1.873 -5.25 1 54.25 70 VAL B O 1
ATOM 3139 N N . PRO B 1 71 ? 4.473 3.73 -4.328 1 51.12 71 PRO B N 1
ATOM 3140 C CA . PRO B 1 71 ? 5.355 2.932 -3.475 1 51.12 71 PRO B CA 1
ATOM 3141 C C . PRO B 1 71 ? 4.594 2.139 -2.416 1 51.12 71 PRO B C 1
ATOM 3143 O O . PRO B 1 71 ? 5.137 1.19 -1.842 1 51.12 71 PRO B O 1
ATOM 3146 N N . LEU B 1 72 ? 3.326 2.504 -2.178 1 48.81 72 LEU B N 1
ATOM 3147 C CA . LEU B 1 72 ? 2.637 1.992 -1 1 48.81 72 LEU B CA 1
ATOM 3148 C C . LEU B 1 72 ? 2.355 0.5 -1.142 1 48.81 72 LEU B C 1
ATOM 3150 O O . LEU B 1 72 ? 2.01 -0.167 -0.163 1 48.81 72 LEU B O 1
ATOM 3154 N N . ASN B 1 73 ? 2.67 0.076 -2.279 1 52.69 73 ASN B N 1
ATOM 3155 C CA . ASN B 1 73 ? 2.572 -1.373 -2.424 1 52.69 73 ASN B CA 1
ATOM 3156 C C . ASN B 1 73 ? 3.82 -2.074 -1.896 1 52.69 73 ASN B C 1
ATOM 3158 O O . ASN B 1 73 ? 3.947 -3.295 -2.012 1 52.69 73 ASN B O 1
ATOM 3162 N N . ASN B 1 74 ? 4.516 -1.138 -1.247 1 64.12 74 ASN B N 1
ATOM 3163 C CA . ASN B 1 74 ? 5.727 -1.713 -0.674 1 64.12 74 ASN B CA 1
ATOM 3164 C C . ASN B 1 74 ? 5.609 -1.875 0.839 1 64.12 74 ASN B C 1
ATOM 3166 O O . ASN B 1 74 ? 5.73 -0.9 1.583 1 64.12 74 ASN B O 1
ATOM 3170 N N . SER B 1 75 ? 5.305 -3.082 1.249 1 66.5 75 SER B N 1
ATOM 3171 C CA . SER B 1 75 ? 5.117 -3.414 2.658 1 66.5 75 SER B CA 1
ATOM 3172 C C . SER B 1 75 ? 6.289 -2.928 3.502 1 66.5 75 SER B C 1
ATOM 3174 O O . SER B 1 75 ? 6.102 -2.473 4.633 1 66.5 75 SER B O 1
ATOM 3176 N N . VAL B 1 76 ? 7.379 -2.879 2.932 1 72.19 76 VAL B N 1
ATOM 3177 C CA . VAL B 1 76 ? 8.578 -2.477 3.658 1 72.19 76 VAL B CA 1
ATOM 3178 C C . VAL B 1 76 ? 8.523 -0.981 3.957 1 72.19 76 VAL B C 1
ATOM 3180 O O . VAL B 1 76 ? 8.844 -0.552 5.07 1 72.19 76 VAL B O 1
ATOM 3183 N N . PHE B 1 77 ? 8.016 -0.203 3.09 1 76 77 PHE B N 1
ATOM 3184 C CA . PHE B 1 77 ? 7.918 1.241 3.262 1 76 77 PHE B CA 1
ATOM 3185 C C . PHE B 1 77 ? 6.883 1.588 4.324 1 76 77 PHE B C 1
ATOM 3187 O O . PHE B 1 77 ? 7.129 2.438 5.184 1 76 77 PHE B O 1
ATOM 3194 N N . MET B 1 78 ? 5.82 0.914 4.27 1 75.69 78 MET B N 1
ATOM 3195 C CA . MET B 1 78 ? 4.754 1.203 5.223 1 75.69 78 MET B CA 1
ATOM 3196 C C . MET B 1 78 ? 5.156 0.778 6.633 1 75.69 78 MET B C 1
ATOM 3198 O O . MET B 1 78 ? 4.773 1.419 7.613 1 75.69 78 MET B O 1
ATOM 3202 N N . GLU B 1 79 ? 5.93 -0.251 6.668 1 77.06 79 GLU B N 1
ATOM 3203 C CA . GLU B 1 79 ? 6.465 -0.652 7.965 1 77.06 79 GLU B CA 1
ATOM 3204 C C . GLU B 1 79 ? 7.371 0.429 8.547 1 77.06 79 GLU B C 1
ATOM 3206 O O . GLU B 1 79 ? 7.305 0.726 9.742 1 77.06 79 GLU B O 1
ATOM 3211 N N . MET B 1 80 ? 8.133 0.927 7.68 1 83.31 80 MET B N 1
ATOM 3212 C CA . MET B 1 80 ? 9.031 2 8.109 1 83.31 80 MET B CA 1
ATOM 3213 C C . MET B 1 80 ? 8.234 3.219 8.562 1 83.31 80 MET B C 1
ATOM 3215 O O . MET B 1 80 ? 8.539 3.812 9.602 1 83.31 80 MET B O 1
ATOM 3219 N N . VAL B 1 81 ? 7.219 3.576 7.816 1 83.25 81 VAL B N 1
ATOM 3220 C CA . VAL B 1 81 ? 6.371 4.719 8.133 1 83.25 81 VAL B CA 1
ATOM 3221 C C . VAL B 1 81 ? 5.703 4.508 9.492 1 83.25 81 VAL B C 1
ATOM 3223 O O . VAL B 1 81 ? 5.633 5.43 10.312 1 83.25 81 VAL B O 1
ATOM 3226 N N . GLY B 1 82 ? 5.277 3.271 9.695 1 81.25 82 GLY B N 1
ATOM 3227 C CA . GLY B 1 82 ? 4.684 2.945 10.984 1 81.25 82 GLY B CA 1
ATOM 3228 C C . GLY B 1 82 ? 5.633 3.146 12.148 1 81.25 82 GLY B C 1
ATOM 3229 O O . GLY B 1 82 ? 5.254 3.705 13.18 1 81.25 82 GLY B O 1
ATOM 3230 N N . GLU B 1 83 ? 6.809 2.748 11.969 1 84.44 83 GLU B N 1
ATOM 3231 C CA . GLU B 1 83 ? 7.824 2.873 13.008 1 84.44 83 GLU B CA 1
ATOM 3232 C C . GLU B 1 83 ? 8.18 4.336 13.266 1 84.44 83 GLU B C 1
ATOM 3234 O O . GLU B 1 83 ? 8.344 4.75 14.414 1 84.44 83 GLU B O 1
ATOM 3239 N N . ILE B 1 84 ? 8.289 5.066 12.211 1 88.62 84 ILE B N 1
ATOM 3240 C CA . ILE B 1 84 ? 8.594 6.488 12.328 1 88.62 84 ILE B CA 1
ATOM 3241 C C . ILE B 1 84 ? 7.477 7.191 13.094 1 88.62 84 ILE B C 1
ATOM 3243 O O . ILE B 1 84 ? 7.738 7.98 14 1 88.62 84 ILE B O 1
ATOM 3247 N N . SER B 1 85 ? 6.305 6.902 12.695 1 86 85 SER B N 1
ATOM 3248 C CA . SER B 1 85 ? 5.137 7.5 13.328 1 86 85 SER B CA 1
ATOM 3249 C C . SER B 1 85 ? 5.105 7.195 14.828 1 86 85 SER B C 1
ATOM 3251 O O . SER B 1 85 ? 4.906 8.094 15.641 1 86 85 SER B O 1
ATOM 3253 N N . ARG B 1 86 ? 5.367 5.973 15.172 1 84.19 86 ARG B N 1
ATOM 3254 C CA . ARG B 1 86 ? 5.352 5.527 16.562 1 84.19 86 ARG B CA 1
ATOM 3255 C C . ARG B 1 86 ? 6.414 6.254 17.375 1 84.19 86 ARG B C 1
ATOM 3257 O O . ARG B 1 86 ? 6.137 6.723 18.484 1 84.19 86 ARG B O 1
ATOM 3264 N N . GLU B 1 87 ? 7.516 6.359 16.828 1 88.69 87 GLU B N 1
ATOM 3265 C CA . GLU B 1 87 ? 8.625 6.988 17.547 1 88.69 87 GLU B CA 1
ATOM 3266 C C . GLU B 1 87 ? 8.406 8.492 17.703 1 88.69 87 GLU B C 1
ATOM 3268 O O . GLU B 1 87 ? 8.68 9.062 18.75 1 88.69 87 GLU B O 1
ATOM 3273 N N . LEU B 1 88 ? 7.91 9.133 16.672 1 88.88 88 LEU B N 1
ATOM 3274 C CA . LEU B 1 88 ? 7.629 10.562 16.75 1 88.88 88 LEU B CA 1
ATOM 3275 C C . LEU B 1 88 ? 6.531 10.859 17.766 1 88.88 88 LEU B C 1
ATOM 3277 O O . LEU B 1 88 ? 6.578 11.875 18.453 1 88.88 88 LEU B O 1
ATOM 3281 N N . ALA B 1 89 ? 5.652 9.977 17.797 1 82.88 89 ALA B N 1
ATOM 3282 C CA . ALA B 1 89 ? 4.535 10.141 18.734 1 82.88 89 ALA B CA 1
ATOM 3283 C C . ALA B 1 89 ? 5.016 10.156 20.172 1 82.88 89 ALA B C 1
ATOM 3285 O O . ALA B 1 89 ? 4.441 10.844 21.016 1 82.88 89 ALA B O 1
ATOM 3286 N N . GLN B 1 90 ? 6.039 9.422 20.438 1 83.81 90 GLN B N 1
ATOM 3287 C CA . GLN B 1 90 ? 6.617 9.391 21.781 1 83.81 90 GLN B CA 1
ATOM 3288 C C . GLN B 1 90 ? 7.137 10.773 22.188 1 83.81 90 GLN B C 1
ATOM 3290 O O . GLN B 1 90 ? 7.254 11.07 23.375 1 83.81 90 GLN B O 1
ATOM 3295 N N . HIS B 1 91 ? 7.355 11.617 21.234 1 83.12 91 HIS B N 1
ATOM 3296 C CA . HIS B 1 91 ? 7.82 12.977 21.469 1 83.12 91 HIS B CA 1
ATOM 3297 C C . HIS B 1 91 ? 6.715 13.992 21.219 1 83.12 91 HIS B C 1
ATOM 3299 O O . HIS B 1 91 ? 6.984 15.18 21.047 1 83.12 91 HIS B O 1
ATOM 3305 N N . GLU B 1 92 ? 5.496 13.445 21 1 79.75 92 GLU B N 1
ATOM 3306 C CA . GLU B 1 92 ? 4.301 14.258 20.797 1 79.75 92 GLU B CA 1
ATOM 3307 C C . GLU B 1 92 ? 4.375 15.016 19.469 1 79.75 92 GLU B C 1
ATOM 3309 O O . GLU B 1 92 ? 3.969 16.172 19.391 1 79.75 92 GLU B O 1
ATOM 3314 N N . VAL B 1 93 ? 5.066 14.461 18.578 1 85.19 93 VAL B N 1
ATOM 3315 C CA . VAL B 1 93 ? 5.129 14.992 17.219 1 85.19 93 VAL B CA 1
ATOM 3316 C C . VAL B 1 93 ? 4.281 14.125 16.297 1 85.19 93 VAL B C 1
ATOM 3318 O O . VAL B 1 93 ? 4.41 12.898 16.281 1 85.19 93 VAL B O 1
ATOM 3321 N N . ASP B 1 94 ? 3.422 14.797 15.539 1 84.12 94 ASP B N 1
ATOM 3322 C CA . ASP B 1 94 ? 2.553 14.07 14.617 1 84.12 94 ASP B CA 1
ATOM 3323 C C . ASP B 1 94 ? 3.211 13.914 13.25 1 84.12 94 ASP B C 1
ATOM 3325 O O . ASP B 1 94 ? 3.873 14.836 12.758 1 84.12 94 ASP B O 1
ATOM 3329 N N . LEU B 1 95 ? 3.008 12.719 12.68 1 89.06 95 LEU B N 1
ATOM 3330 C CA . LEU B 1 95 ? 3.463 12.477 11.312 1 89.06 95 LEU B CA 1
ATOM 3331 C C . LEU B 1 95 ? 2.309 12.609 10.32 1 89.06 95 LEU B C 1
ATOM 3333 O O . LEU B 1 95 ? 1.297 11.922 10.445 1 89.06 95 LEU B O 1
ATOM 3337 N N . LEU B 1 96 ? 2.48 13.516 9.406 1 87.56 96 LEU B N 1
ATOM 3338 C CA . LEU B 1 96 ? 1.497 13.734 8.352 1 87.56 96 LEU B CA 1
ATOM 3339 C C . LEU B 1 96 ? 2.02 13.227 7.008 1 87.56 96 LEU B C 1
ATOM 3341 O O . LEU B 1 96 ? 3.09 13.641 6.559 1 87.56 96 LEU B O 1
ATOM 3345 N N . LEU B 1 97 ? 1.257 12.305 6.449 1 86.25 97 LEU B N 1
ATOM 3346 C CA . LEU B 1 97 ? 1.668 11.805 5.141 1 86.25 97 LEU B CA 1
ATOM 3347 C C . LEU B 1 97 ? 1.102 12.672 4.023 1 86.25 97 LEU B C 1
ATOM 3349 O O . LEU B 1 97 ? -0.081 13.016 4.039 1 86.25 97 LEU B O 1
ATOM 3353 N N . ILE B 1 98 ? 2.039 12.969 3.102 1 85.31 98 ILE B N 1
ATOM 3354 C CA . ILE B 1 98 ? 1.702 13.867 2.006 1 85.31 98 ILE B CA 1
ATOM 3355 C C . ILE B 1 98 ? 2.002 13.195 0.669 1 85.31 98 ILE B C 1
ATOM 3357 O O . ILE B 1 98 ? 3.156 12.867 0.375 1 85.31 98 ILE B O 1
ATOM 3361 N N . ALA B 1 99 ? 0.896 12.992 -0.06 1 78.44 99 ALA B N 1
ATOM 3362 C CA . ALA B 1 99 ? 1.086 12.43 -1.396 1 78.44 99 ALA B CA 1
ATOM 3363 C C . ALA B 1 99 ? 1.495 13.516 -2.391 1 78.44 99 ALA B C 1
ATOM 3365 O O . ALA B 1 99 ? 0.836 14.547 -2.496 1 78.44 99 ALA B O 1
ATOM 3366 N N . ASP B 1 100 ? 2.627 13.273 -3.014 1 76 100 ASP B N 1
ATOM 3367 C CA . ASP B 1 100 ? 3.133 14.227 -3.996 1 76 100 ASP B CA 1
ATOM 3368 C C . ASP B 1 100 ? 2.844 13.758 -5.418 1 76 100 ASP B C 1
ATOM 3370 O O . ASP B 1 100 ? 3.391 12.75 -5.867 1 76 100 ASP B O 1
ATOM 3374 N N . ASP B 1 101 ? 1.869 14.375 -6.02 1 67.94 101 ASP B N 1
ATOM 3375 C CA . ASP B 1 101 ? 1.546 14.055 -7.406 1 67.94 101 ASP B CA 1
ATOM 3376 C C . ASP B 1 101 ? 2.4 14.875 -8.367 1 67.94 101 ASP B C 1
ATOM 3378 O O . ASP B 1 101 ? 2.258 16.094 -8.445 1 67.94 101 ASP B O 1
ATOM 3382 N N . ASP B 1 102 ? 3.291 14.211 -9.016 1 60.81 102 ASP B N 1
ATOM 3383 C CA . ASP B 1 102 ? 4.195 14.883 -9.945 1 60.81 102 ASP B CA 1
ATOM 3384 C C . ASP B 1 102 ? 3.42 15.609 -11.039 1 60.81 102 ASP B C 1
ATOM 3386 O O . ASP B 1 102 ? 3.943 16.531 -11.672 1 60.81 102 ASP B O 1
ATOM 3390 N N . LEU B 1 103 ? 2.275 15.141 -11.172 1 52.84 103 LEU B N 1
ATOM 3391 C CA . LEU B 1 103 ? 1.482 15.711 -12.25 1 52.84 103 LEU B CA 1
ATOM 3392 C C . LEU B 1 103 ? 0.756 16.969 -11.789 1 52.84 103 LEU B C 1
ATOM 3394 O O . LEU B 1 103 ? 0.223 17.719 -12.609 1 52.84 103 LEU B O 1
ATOM 3398 N N . ALA B 1 104 ? 0.838 17.156 -10.508 1 57.78 104 ALA B N 1
ATOM 3399 C CA . ALA B 1 104 ? 0.095 18.312 -10.016 1 57.78 104 ALA B CA 1
ATOM 3400 C C . ALA B 1 104 ? 0.914 19.594 -10.164 1 57.78 104 ALA B C 1
ATOM 3402 O O . ALA B 1 104 ? 2.145 19.562 -10.109 1 57.78 104 ALA B O 1
ATOM 3403 N N . ASP B 1 105 ? 0.392 20.609 -10.711 1 49.41 105 ASP B N 1
ATOM 3404 C CA . ASP B 1 105 ? 1.034 21.906 -10.898 1 49.41 105 ASP B CA 1
ATOM 3405 C C . ASP B 1 105 ? 1.617 22.422 -9.586 1 49.41 105 ASP B C 1
ATOM 3407 O O . ASP B 1 105 ? 2.66 23.078 -9.578 1 49.41 105 ASP B O 1
ATOM 3411 N N . SER B 1 106 ? 0.918 22.266 -8.609 1 55.31 106 SER B N 1
ATOM 3412 C CA . SER B 1 106 ? 1.368 22.719 -7.301 1 55.31 106 SER B CA 1
ATOM 3413 C C . SER B 1 106 ? 1.636 21.547 -6.363 1 55.31 106 SER B C 1
ATOM 3415 O O . SER B 1 106 ? 0.846 20.609 -6.297 1 55.31 106 SER B O 1
ATOM 3417 N N . HIS B 1 107 ? 2.924 21.641 -5.836 1 64.06 107 HIS B N 1
ATOM 3418 C CA . HIS B 1 107 ? 3.301 20.562 -4.93 1 64.06 107 HIS B CA 1
ATOM 3419 C C . HIS B 1 107 ? 2.703 20.766 -3.541 1 64.06 107 HIS B C 1
ATOM 3421 O O . HIS B 1 107 ? 3 21.766 -2.881 1 64.06 107 HIS B O 1
ATOM 3427 N N . SER B 1 108 ? 1.841 19.828 -3.17 1 72.06 108 SER B N 1
ATOM 3428 C CA . SER B 1 108 ? 1.134 19.891 -1.896 1 72.06 108 SER B CA 1
ATOM 3429 C C . SER B 1 108 ? 2.098 20.141 -0.741 1 72.06 108 SER B C 1
ATOM 3431 O O . SER B 1 108 ? 1.792 20.922 0.172 1 72.06 108 SER B O 1
ATOM 3433 N N . TYR B 1 109 ? 3.336 19.625 -0.908 1 78.88 109 TYR B N 1
ATOM 3434 C CA . TYR B 1 109 ? 4.25 19.75 0.221 1 78.88 109 TYR B CA 1
ATOM 3435 C C . TYR B 1 109 ? 4.773 21.172 0.34 1 78.88 109 TYR B C 1
ATOM 3437 O O . TYR B 1 109 ? 5.051 21.656 1.443 1 78.88 109 TYR B O 1
ATOM 3445 N N . MET B 1 110 ? 4.828 21.891 -0.76 1 79.81 110 MET B N 1
ATOM 3446 C CA . MET B 1 110 ? 5.324 23.266 -0.72 1 79.81 110 MET B CA 1
ATOM 3447 C C . MET B 1 110 ? 4.297 24.188 -0.082 1 79.81 110 MET B C 1
ATOM 3449 O O . MET B 1 110 ? 4.66 25.156 0.588 1 79.81 110 MET B O 1
ATOM 3453 N N . ARG B 1 111 ? 3.086 23.875 -0.289 1 75.38 111 ARG B N 1
ATOM 3454 C CA . ARG B 1 111 ? 2.047 24.641 0.385 1 75.38 111 ARG B CA 1
ATOM 3455 C C . ARG B 1 111 ? 2.141 24.484 1.898 1 75.38 111 ARG B C 1
ATOM 3457 O O . ARG B 1 111 ? 1.968 25.453 2.643 1 75.38 111 ARG B O 1
ATOM 3464 N N . LEU B 1 112 ? 2.439 23.312 2.295 1 77 112 LEU B N 1
ATOM 3465 C CA . LEU B 1 112 ? 2.598 23.062 3.721 1 77 112 LEU B CA 1
ATOM 3466 C C . LEU B 1 112 ? 3.809 23.812 4.277 1 77 112 LEU B C 1
ATOM 3468 O O . LEU B 1 112 ? 3.768 24.312 5.398 1 77 112 LEU B O 1
ATOM 3472 N N . VAL B 1 113 ? 4.801 23.844 3.455 1 77.94 113 VAL B N 1
ATOM 3473 C CA . VAL B 1 113 ? 6.023 24.547 3.828 1 77.94 113 VAL B CA 1
ATOM 3474 C C . VAL B 1 113 ? 5.746 26.031 3.945 1 77.94 113 VAL B C 1
ATOM 3476 O O . VAL B 1 113 ? 6.129 26.672 4.934 1 77.94 113 VAL B O 1
ATOM 3479 N N . GLN B 1 114 ? 5.039 26.469 2.992 1 72.56 114 GLN B N 1
ATOM 3480 C CA . GLN B 1 114 ? 4.77 27.906 2.932 1 72.56 114 GLN B CA 1
ATOM 3481 C C . GLN B 1 114 ? 3.805 28.328 4.031 1 72.56 114 GLN B C 1
ATOM 3483 O O . GLN B 1 114 ? 3.926 29.422 4.578 1 72.56 114 GLN B O 1
ATOM 3488 N N . SER B 1 115 ? 2.975 27.438 4.352 1 69.06 115 SER B N 1
ATOM 3489 C CA . SER B 1 115 ? 1.975 27.75 5.371 1 69.06 115 SER B CA 1
ATOM 3490 C C . SER B 1 115 ? 2.459 27.344 6.762 1 69.06 115 SER B C 1
ATOM 3492 O O . SER B 1 115 ? 1.746 27.531 7.75 1 69.06 115 SER B O 1
ATOM 3494 N N . ARG B 1 116 ? 3.66 26.844 6.898 1 71.75 116 ARG B N 1
ATOM 3495 C CA . ARG B 1 116 ? 4.305 26.438 8.141 1 71.75 116 ARG B CA 1
ATOM 3496 C C . ARG B 1 116 ? 3.402 25.516 8.945 1 71.75 116 ARG B C 1
ATOM 3498 O O . ARG B 1 116 ? 3.172 25.734 10.133 1 71.75 116 ARG B O 1
ATOM 3505 N N . ARG B 1 117 ? 2.896 24.562 8.273 1 75.12 117 ARG B N 1
ATOM 3506 C CA . ARG B 1 117 ? 2.02 23.578 8.898 1 75.12 117 ARG B CA 1
ATOM 3507 C C . ARG B 1 117 ? 2.818 22.406 9.461 1 75.12 117 ARG B C 1
ATOM 3509 O O . ARG B 1 117 ? 2.279 21.578 10.195 1 75.12 117 ARG B O 1
ATOM 3516 N N . VAL B 1 118 ? 4.102 22.359 9.133 1 86.56 118 VAL B N 1
ATOM 3517 C CA . VAL B 1 118 ? 5 21.328 9.641 1 86.56 118 VAL B CA 1
ATOM 3518 C C . VAL B 1 118 ? 6.336 21.953 10.031 1 86.56 118 VAL B C 1
ATOM 3520 O O . VAL B 1 118 ? 6.723 23 9.5 1 86.56 118 VAL B O 1
ATOM 3523 N N . ASP B 1 119 ? 6.957 21.297 10.969 1 89.25 119 ASP B N 1
ATOM 3524 C CA . ASP B 1 119 ? 8.25 21.766 11.438 1 89.25 119 ASP B CA 1
ATOM 3525 C C . ASP B 1 119 ? 9.375 21.281 10.523 1 89.25 119 ASP B C 1
ATOM 3527 O O . ASP B 1 119 ? 10.43 21.922 10.438 1 89.25 119 ASP B O 1
ATOM 3531 N N . ALA B 1 120 ? 9.18 20.234 9.953 1 94.31 120 ALA B N 1
ATOM 3532 C CA . ALA B 1 120 ? 10.156 19.625 9.039 1 94.31 120 ALA B CA 1
ATOM 3533 C C . ALA B 1 120 ? 9.477 18.672 8.07 1 94.31 120 ALA B C 1
ATOM 3535 O O . ALA B 1 120 ? 8.305 18.312 8.25 1 94.31 120 ALA B O 1
ATOM 3536 N N . LEU B 1 121 ? 10.195 18.359 7.004 1 94.81 121 LEU B N 1
ATOM 3537 C CA . LEU B 1 121 ? 9.711 17.359 6.051 1 94.81 121 LEU B CA 1
ATOM 3538 C C . LEU B 1 121 ? 10.656 16.172 5.992 1 94.81 121 LEU B C 1
ATOM 3540 O O . LEU B 1 121 ? 11.875 16.328 6.117 1 94.81 121 LEU B O 1
ATOM 3544 N N . ILE B 1 122 ? 10.086 15 5.934 1 96.38 122 ILE B N 1
ATOM 3545 C CA . ILE B 1 122 ? 10.789 13.789 5.504 1 96.38 122 ILE B CA 1
ATOM 3546 C C . ILE B 1 122 ? 10.461 13.508 4.039 1 96.38 122 ILE B C 1
ATOM 3548 O O . ILE B 1 122 ? 9.289 13.43 3.658 1 96.38 122 ILE B O 1
ATOM 3552 N N . VAL B 1 123 ? 11.5 13.406 3.217 1 94.38 123 VAL B N 1
ATOM 3553 C CA . VAL B 1 123 ? 11.266 13.188 1.793 1 94.38 123 VAL B CA 1
ATOM 3554 C C . VAL B 1 123 ? 11.711 11.781 1.407 1 94.38 123 VAL B C 1
ATOM 3556 O O . VAL B 1 123 ? 12.898 11.445 1.521 1 94.38 123 VAL B O 1
ATOM 3559 N N . ALA B 1 124 ? 10.742 11 0.962 1 91.62 124 ALA B N 1
ATOM 3560 C CA . ALA B 1 124 ? 11.016 9.609 0.63 1 91.62 124 ALA B CA 1
ATOM 3561 C C . ALA B 1 124 ? 11.102 9.406 -0.881 1 91.62 124 ALA B C 1
ATOM 3563 O O . ALA B 1 124 ? 10.664 10.266 -1.651 1 91.62 124 ALA B O 1
ATOM 3564 N N . HIS B 1 125 ? 11.734 8.305 -1.322 1 89.38 125 HIS B N 1
ATOM 3565 C CA . HIS B 1 125 ? 11.859 7.918 -2.723 1 89.38 125 HIS B CA 1
ATOM 3566 C C . HIS B 1 125 ? 12.562 9 -3.535 1 89.38 125 HIS B C 1
ATOM 3568 O O . HIS B 1 125 ? 12.023 9.469 -4.547 1 89.38 125 HIS B O 1
ATOM 3574 N N . THR B 1 126 ? 13.719 9.258 -3.086 1 92.25 126 THR B N 1
ATOM 3575 C CA . THR B 1 126 ? 14.484 10.344 -3.686 1 92.25 126 THR B CA 1
ATOM 3576 C C . THR B 1 126 ? 15.047 9.93 -5.043 1 92.25 126 THR B C 1
ATOM 3578 O O . THR B 1 126 ? 15.195 8.734 -5.316 1 92.25 126 THR B O 1
ATOM 3581 N N . LEU B 1 127 ? 15.242 10.938 -5.855 1 91.88 127 LEU B N 1
ATOM 3582 C CA . LEU B 1 127 ? 15.922 10.789 -7.137 1 91.88 127 LEU B CA 1
ATOM 3583 C C . LEU B 1 127 ? 17.391 11.188 -7.023 1 91.88 127 LEU B C 1
ATOM 3585 O O . LEU B 1 127 ? 17.797 11.812 -6.043 1 91.88 127 LEU B O 1
ATOM 3589 N N . ASP B 1 128 ? 18.141 10.781 -8.023 1 92.56 128 ASP B N 1
ATOM 3590 C CA . ASP B 1 128 ? 19.562 11.164 -8.023 1 92.56 128 ASP B CA 1
ATOM 3591 C C . ASP B 1 128 ? 19.703 12.688 -7.988 1 92.56 128 ASP B C 1
ATOM 3593 O O . ASP B 1 128 ? 20.578 13.211 -7.289 1 92.56 128 ASP B O 1
ATOM 3597 N N . ASN B 1 129 ? 18.953 13.281 -8.82 1 92.44 129 ASN B N 1
ATOM 3598 C CA . ASN B 1 129 ? 18.781 14.727 -8.812 1 92.44 129 ASN B CA 1
ATOM 3599 C C . ASN B 1 129 ? 17.344 15.117 -8.484 1 92.44 129 ASN B C 1
ATOM 3601 O O . ASN B 1 129 ? 16.562 15.406 -9.391 1 92.44 129 ASN B O 1
ATOM 3605 N N . ASP B 1 130 ? 17.078 15.203 -7.16 1 92.12 130 ASP B N 1
ATOM 3606 C CA . ASP B 1 130 ? 15.695 15.336 -6.723 1 92.12 130 ASP B CA 1
ATOM 3607 C C . ASP B 1 130 ? 15.281 16.812 -6.656 1 92.12 130 ASP B C 1
ATOM 3609 O O . ASP B 1 130 ? 15.805 17.562 -5.836 1 92.12 130 ASP B O 1
ATOM 3613 N N . PRO B 1 131 ? 14.344 17.188 -7.473 1 90 131 PRO B N 1
ATOM 3614 C CA . PRO B 1 131 ? 13.93 18.594 -7.48 1 90 131 PRO B CA 1
ATOM 3615 C C . PRO B 1 131 ? 13.266 19.016 -6.172 1 90 131 PRO B C 1
ATOM 3617 O O . PRO B 1 131 ? 13.352 20.188 -5.789 1 90 131 PRO B O 1
ATOM 3620 N N . ARG B 1 132 ? 12.648 18.125 -5.449 1 91.38 132 ARG B N 1
ATOM 3621 C CA . ARG B 1 132 ? 12.016 18.469 -4.18 1 91.38 132 ARG B CA 1
ATOM 3622 C C . ARG B 1 132 ? 13.047 18.938 -3.156 1 91.38 132 ARG B C 1
ATOM 3624 O O . ARG B 1 132 ? 12.852 19.938 -2.473 1 91.38 132 ARG B O 1
ATOM 3631 N N . LEU B 1 133 ? 14.133 18.188 -3.148 1 94.75 133 LEU B N 1
ATOM 3632 C CA . LEU B 1 133 ? 15.188 18.516 -2.193 1 94.75 133 LEU B CA 1
ATOM 3633 C C . LEU B 1 133 ? 15.852 19.844 -2.541 1 94.75 133 LEU B C 1
ATOM 3635 O O . LEU B 1 133 ? 16.172 20.625 -1.652 1 94.75 133 LEU B O 1
ATOM 3639 N N . GLN B 1 134 ? 16.031 20.047 -3.795 1 91.94 134 GLN B N 1
ATOM 3640 C CA . GLN B 1 134 ? 16.625 21.297 -4.254 1 91.94 134 GLN B CA 1
ATOM 3641 C C . GLN B 1 134 ? 15.758 22.484 -3.857 1 91.94 134 GLN B C 1
ATOM 3643 O O . GLN B 1 134 ? 16.266 23.5 -3.385 1 91.94 134 GLN B O 1
ATOM 3648 N N . GLN B 1 135 ? 14.484 22.328 -4.023 1 88.81 135 GLN B N 1
ATOM 3649 C CA . GLN B 1 135 ? 13.539 23.391 -3.678 1 88.81 135 GLN B CA 1
ATOM 3650 C C . GLN B 1 135 ? 13.547 23.656 -2.178 1 88.81 135 GLN B C 1
ATOM 3652 O O . GLN B 1 135 ? 13.531 24.812 -1.754 1 88.81 135 GLN B O 1
ATOM 3657 N N . LEU B 1 136 ? 13.602 22.625 -1.431 1 91.31 136 LEU B N 1
ATOM 3658 C CA . LEU B 1 136 ? 13.594 22.781 0.021 1 91.31 136 LEU B CA 1
ATOM 3659 C C . LEU B 1 136 ? 14.867 23.453 0.505 1 91.31 136 LEU B C 1
ATOM 3661 O O . LEU B 1 136 ? 14.844 24.234 1.452 1 91.31 136 LEU B O 1
ATOM 3665 N N . GLN B 1 137 ? 15.992 23.172 -0.13 1 90.69 137 GLN B N 1
ATOM 3666 C CA . GLN B 1 137 ? 17.25 23.844 0.195 1 90.69 137 GLN B CA 1
ATOM 3667 C C . GLN B 1 137 ? 17.172 25.328 -0.139 1 90.69 137 GLN B C 1
ATOM 3669 O O . GLN B 1 137 ? 17.641 26.172 0.633 1 90.69 137 GLN B O 1
ATOM 3674 N N . THR B 1 138 ? 16.562 25.562 -1.278 1 86.56 138 THR B N 1
ATOM 3675 C CA . THR B 1 138 ? 16.453 26.938 -1.754 1 86.56 138 THR B CA 1
ATOM 3676 C C . THR B 1 138 ? 15.664 27.781 -0.767 1 86.56 138 THR B C 1
ATOM 3678 O O . THR B 1 138 ? 16.031 28.938 -0.501 1 86.56 138 THR B O 1
ATOM 3681 N N . VAL B 1 139 ? 14.625 27.266 -0.172 1 84.81 139 VAL B N 1
ATOM 3682 C CA . VAL B 1 139 ? 13.789 28.047 0.726 1 84.81 139 VAL B CA 1
ATOM 3683 C C . VAL B 1 139 ? 14.242 27.844 2.17 1 84.81 139 VAL B C 1
ATOM 3685 O O . VAL B 1 139 ? 13.586 28.312 3.104 1 84.81 139 VAL B O 1
ATOM 3688 N N . ASN B 1 140 ? 15.336 27.125 2.385 1 87.81 140 ASN B N 1
ATOM 3689 C CA . ASN B 1 140 ? 15.969 26.875 3.678 1 87.81 140 ASN B CA 1
ATOM 3690 C C . ASN B 1 140 ? 14.984 26.25 4.672 1 87.81 140 ASN B C 1
ATOM 3692 O O . ASN B 1 140 ? 14.898 26.703 5.82 1 87.81 140 ASN B O 1
ATOM 3696 N N . PHE B 1 141 ? 14.195 25.344 4.207 1 90.19 141 PHE B N 1
ATOM 3697 C CA . PHE B 1 141 ? 13.273 24.609 5.074 1 90.19 141 PHE B CA 1
ATOM 3698 C C . PHE B 1 141 ? 13.898 23.297 5.539 1 90.19 141 PHE B C 1
ATOM 3700 O O . PHE B 1 141 ? 14.461 22.562 4.734 1 90.19 141 PHE B O 1
ATOM 3707 N N . PRO B 1 142 ? 13.812 22.953 6.855 1 94.44 142 PRO B N 1
ATOM 3708 C CA . PRO B 1 142 ? 14.422 21.719 7.375 1 94.44 142 PRO B CA 1
ATOM 3709 C C . PRO B 1 142 ? 13.812 20.453 6.766 1 94.44 142 PRO B C 1
ATOM 3711 O O . PRO B 1 142 ? 12.586 20.312 6.73 1 94.44 142 PRO B O 1
ATOM 3714 N N . PHE B 1 143 ? 14.688 19.547 6.297 1 96.44 143 PHE B N 1
ATOM 3715 C CA . PHE B 1 143 ? 14.203 18.281 5.766 1 96.44 143 PHE B CA 1
ATOM 3716 C C . PHE B 1 143 ? 15.219 17.172 5.992 1 96.44 143 PHE B C 1
ATOM 3718 O O . PHE B 1 143 ? 16.406 17.438 6.121 1 96.44 143 PHE B O 1
ATOM 3725 N N . LEU B 1 144 ? 14.703 15.977 6.152 1 98.12 144 LEU B N 1
ATOM 3726 C CA . LEU B 1 144 ? 15.461 14.734 6.16 1 98.12 144 LEU B CA 1
ATOM 3727 C C . LEU B 1 144 ? 15.117 13.883 4.941 1 98.12 144 LEU B C 1
ATOM 3729 O O . LEU B 1 144 ? 13.953 13.547 4.723 1 98.12 144 LEU B O 1
ATOM 3733 N N . ALA B 1 145 ? 16.109 13.57 4.141 1 97.44 145 ALA B N 1
ATOM 3734 C CA . ALA B 1 145 ? 15.891 12.711 2.986 1 97.44 145 ALA B CA 1
ATOM 3735 C C . ALA B 1 145 ? 16.016 11.234 3.369 1 97.44 145 ALA B C 1
ATOM 3737 O O . ALA B 1 145 ? 16.953 10.844 4.062 1 97.44 145 ALA B O 1
ATOM 3738 N N . LEU B 1 146 ? 15.039 10.492 3.018 1 94.81 146 LEU B N 1
ATOM 3739 C CA . LEU B 1 146 ? 15.203 9.047 2.998 1 94.81 146 LEU B CA 1
ATOM 3740 C C . LEU B 1 146 ? 15.789 8.586 1.666 1 94.81 146 LEU B C 1
ATOM 3742 O O . LEU B 1 146 ? 15.055 8.414 0.689 1 94.81 146 LEU B O 1
ATOM 3746 N N . GLY B 1 147 ? 17.016 8.344 1.682 1 94.81 147 GLY B N 1
ATOM 3747 C CA . GLY B 1 147 ? 17.812 8.172 0.475 1 94.81 147 GLY B CA 1
ATOM 3748 C C . GLY B 1 147 ? 18.828 9.281 0.258 1 94.81 147 GLY B C 1
ATOM 3749 O O . GLY B 1 147 ? 18.844 10.258 1.01 1 94.81 147 GLY B O 1
ATOM 3750 N N . ARG B 1 148 ? 19.688 9.086 -0.758 1 95.62 148 ARG B N 1
ATOM 3751 C CA . ARG B 1 148 ? 20.734 10.055 -1.065 1 95.62 148 ARG B CA 1
ATOM 3752 C C . ARG B 1 148 ? 20.562 10.625 -2.471 1 95.62 148 ARG B C 1
ATOM 3754 O O . ARG B 1 148 ? 20.156 9.906 -3.389 1 95.62 148 ARG B O 1
ATOM 3761 N N . SER B 1 149 ? 20.703 11.859 -2.518 1 94.38 149 SER B N 1
ATOM 3762 C CA . SER B 1 149 ? 20.641 12.633 -3.756 1 94.38 149 SER B CA 1
ATOM 3763 C C . SER B 1 149 ? 21.875 13.516 -3.932 1 94.38 149 SER B C 1
ATOM 3765 O O . SER B 1 149 ? 22.641 13.703 -2.99 1 94.38 149 SER B O 1
ATOM 3767 N N . ARG B 1 150 ? 22.078 13.969 -5.188 1 91.94 150 ARG B N 1
ATOM 3768 C CA . ARG B 1 150 ? 23.141 14.93 -5.457 1 91.94 150 ARG B CA 1
ATOM 3769 C C . ARG B 1 150 ? 22.641 16.359 -5.297 1 91.94 150 ARG B C 1
ATOM 3771 O O . ARG B 1 150 ? 21.828 16.828 -6.094 1 91.94 150 ARG B O 1
ATOM 3778 N N . LEU B 1 151 ? 23.031 16.922 -4.227 1 91.38 151 LEU B N 1
ATOM 3779 C CA . LEU B 1 151 ? 22.672 18.312 -3.977 1 91.38 151 LEU B CA 1
ATOM 3780 C C . LEU B 1 151 ? 23.922 19.172 -3.82 1 91.38 151 LEU B C 1
ATOM 3782 O O . LEU B 1 151 ? 24.984 18.672 -3.445 1 91.38 151 LEU B O 1
ATOM 3786 N N . PRO B 1 152 ? 23.797 20.469 -4.105 1 88.06 152 PRO B N 1
ATOM 3787 C CA . PRO B 1 152 ? 24.953 21.375 -4 1 88.06 152 PRO B CA 1
ATOM 3788 C C . PRO B 1 152 ? 25.406 21.578 -2.561 1 88.06 152 PRO B C 1
ATOM 3790 O O . PRO B 1 152 ? 26.609 21.766 -2.309 1 88.06 152 PRO B O 1
ATOM 3793 N N . GLN B 1 153 ? 24.531 21.594 -1.655 1 90.31 153 GLN B N 1
ATOM 3794 C CA . GLN B 1 153 ? 24.828 21.812 -0.244 1 90.31 153 GLN B CA 1
ATOM 3795 C C . GLN B 1 153 ? 24.578 20.547 0.574 1 90.31 153 GLN B C 1
ATOM 3797 O O . GLN B 1 153 ? 23.75 19.703 0.192 1 90.31 153 GLN B O 1
ATOM 3802 N N . PRO B 1 154 ? 25.297 20.562 1.691 1 94 154 PRO B N 1
ATOM 3803 C CA . PRO B 1 154 ? 25.016 19.422 2.57 1 94 154 PRO B CA 1
ATOM 3804 C C . PRO B 1 154 ? 23.578 19.406 3.082 1 94 154 PRO B C 1
ATOM 3806 O O . PRO B 1 154 ? 22.969 20.469 3.238 1 94 154 PRO B O 1
ATOM 3809 N N . TYR B 1 155 ? 23.031 18.219 3.316 1 96.56 155 TYR B N 1
ATOM 3810 C CA . TYR B 1 155 ? 21.672 18.031 3.826 1 96.56 155 TYR B CA 1
ATOM 3811 C C . TYR B 1 155 ? 21.594 16.781 4.691 1 96.56 155 TYR B C 1
ATOM 3813 O O . TYR B 1 155 ? 22.516 15.969 4.707 1 96.56 155 TYR B O 1
ATOM 3821 N N . ALA B 1 156 ? 20.594 16.688 5.492 1 98.12 156 ALA B N 1
ATOM 3822 C CA . ALA B 1 156 ? 20.359 15.531 6.348 1 98.12 156 ALA B CA 1
ATOM 3823 C C . ALA B 1 156 ? 19.766 14.375 5.555 1 98.12 156 ALA B C 1
ATOM 3825 O O . ALA B 1 156 ? 18.844 14.57 4.762 1 98.12 156 ALA B O 1
ATOM 3826 N N . TRP B 1 157 ? 20.312 13.117 5.742 1 98.06 157 TRP B N 1
ATOM 3827 C CA . TRP B 1 157 ? 19.75 11.969 5.047 1 98.06 157 TRP B CA 1
ATOM 3828 C C . TRP B 1 157 ? 20 10.68 5.832 1 98.06 157 TRP B C 1
ATOM 3830 O O . TRP B 1 157 ? 20.969 10.586 6.582 1 98.06 157 TRP B O 1
ATOM 3840 N N . PHE B 1 158 ? 19.062 9.852 5.781 1 97.06 158 PHE B N 1
ATOM 3841 C CA . PHE B 1 158 ? 19.156 8.453 6.18 1 97.06 158 PHE B CA 1
ATOM 3842 C C . PHE B 1 158 ? 19.031 7.535 4.969 1 97.06 158 PHE B C 1
ATOM 3844 O O . PHE B 1 158 ? 18.125 7.719 4.141 1 97.06 158 PHE B O 1
ATOM 3851 N N . ASP B 1 159 ? 19.953 6.539 4.828 1 96.25 159 ASP B N 1
ATOM 3852 C CA . ASP B 1 159 ? 19.875 5.621 3.697 1 96.25 159 ASP B CA 1
ATOM 3853 C C . ASP B 1 159 ? 20.422 4.246 4.07 1 96.25 159 ASP B C 1
ATOM 3855 O O . ASP B 1 159 ? 21.109 4.098 5.086 1 96.25 159 ASP B O 1
ATOM 3859 N N . PHE B 1 160 ? 20.016 3.312 3.318 1 94.94 160 PHE B N 1
ATOM 3860 C CA . PHE B 1 160 ? 20.656 2.006 3.322 1 94.94 160 PHE B CA 1
ATOM 3861 C C . PHE B 1 160 ? 21.719 1.92 2.227 1 94.94 160 PHE B C 1
ATOM 3863 O O . PHE B 1 160 ? 21.578 2.559 1.18 1 94.94 160 PHE B O 1
ATOM 3870 N N . ASP B 1 161 ? 22.781 1.202 2.451 1 97.5 161 ASP B N 1
ATOM 3871 C CA . ASP B 1 161 ? 23.797 1.029 1.423 1 97.5 161 ASP B CA 1
ATOM 3872 C C . ASP B 1 161 ? 23.328 0.058 0.341 1 97.5 161 ASP B C 1
ATOM 3874 O O . ASP B 1 161 ? 23.75 -1.102 0.319 1 97.5 161 ASP B O 1
ATOM 3878 N N . ASN B 1 162 ? 22.531 0.582 -0.541 1 96.94 162 ASN B N 1
ATOM 3879 C CA . ASN B 1 162 ? 21.922 -0.192 -1.616 1 96.94 162 ASN B CA 1
ATOM 3880 C C . ASN B 1 162 ? 22.969 -0.783 -2.551 1 96.94 162 ASN B C 1
ATOM 3882 O O . ASN B 1 162 ? 22.828 -1.923 -3 1 96.94 162 ASN B O 1
ATOM 3886 N N . TYR B 1 163 ? 24 -0.013 -2.811 1 98.06 163 TYR B N 1
ATOM 3887 C CA . TYR B 1 163 ? 25.109 -0.479 -3.637 1 98.06 163 TYR B CA 1
ATOM 3888 C C . TYR B 1 163 ? 25.766 -1.7 -3.016 1 98.06 163 TYR B C 1
ATOM 3890 O O . TYR B 1 163 ? 25.938 -2.725 -3.678 1 98.06 163 TYR B O 1
ATOM 3898 N N . ALA B 1 164 ? 26.047 -1.625 -1.754 1 98.25 164 ALA B N 1
ATOM 3899 C CA . ALA B 1 164 ? 26.703 -2.727 -1.06 1 98.25 164 ALA B CA 1
ATOM 3900 C C . ALA B 1 164 ? 25.844 -3.982 -1.068 1 98.25 164 ALA B C 1
ATOM 3902 O O . ALA B 1 164 ? 26.359 -5.098 -1.16 1 98.25 164 ALA B O 1
ATOM 3903 N N . GLY B 1 165 ? 24.547 -3.766 -0.97 1 98.12 165 GLY B N 1
ATOM 3904 C CA . GLY B 1 165 ? 23.625 -4.891 -0.943 1 98.12 165 GLY B CA 1
ATOM 3905 C C . GLY B 1 165 ? 23.734 -5.785 -2.164 1 98.12 165 GLY B C 1
ATOM 3906 O O . GLY B 1 165 ? 24 -6.984 -2.041 1 98.12 165 GLY B O 1
ATOM 3907 N N . THR B 1 166 ? 23.641 -5.211 -3.297 1 98.56 166 THR B N 1
ATOM 3908 C CA . THR B 1 166 ? 23.656 -6.016 -4.512 1 98.56 166 THR B CA 1
ATOM 3909 C C . THR B 1 166 ? 25.078 -6.406 -4.887 1 98.56 166 THR B C 1
ATOM 3911 O O . THR B 1 166 ? 25.297 -7.469 -5.465 1 98.56 166 THR B O 1
ATOM 3914 N N . HIS B 1 167 ? 26.062 -5.531 -4.535 1 98.75 167 HIS B N 1
ATOM 3915 C CA . HIS B 1 167 ? 27.453 -5.875 -4.793 1 98.75 167 HIS B CA 1
ATOM 3916 C C . HIS B 1 167 ? 27.859 -7.145 -4.051 1 98.75 167 HIS B C 1
ATOM 3918 O O . HIS B 1 167 ? 28.391 -8.078 -4.652 1 98.75 167 HIS B O 1
ATOM 3924 N N . GLN B 1 168 ? 27.531 -7.199 -2.807 1 98.06 168 GLN B N 1
ATOM 3925 C CA . GLN B 1 168 ? 27.875 -8.352 -1.979 1 98.06 168 GLN B CA 1
ATOM 3926 C C . GLN B 1 168 ? 27.109 -9.602 -2.434 1 98.06 168 GLN B C 1
ATOM 3928 O O . GLN B 1 168 ? 27.688 -10.695 -2.467 1 98.06 168 GLN B O 1
ATOM 3933 N N . ALA B 1 169 ? 25.859 -9.422 -2.742 1 98.62 169 ALA B N 1
ATOM 3934 C CA . ALA B 1 169 ? 25.062 -10.547 -3.223 1 98.62 169 ALA B CA 1
ATOM 3935 C C . ALA B 1 169 ? 25.672 -11.148 -4.488 1 98.62 169 ALA B C 1
ATOM 3937 O O . ALA B 1 169 ? 25.812 -12.367 -4.598 1 98.62 169 ALA B O 1
ATOM 3938 N N . THR B 1 170 ? 26.031 -10.289 -5.387 1 98.81 170 THR B N 1
ATOM 3939 C CA . THR B 1 170 ? 26.594 -10.727 -6.656 1 98.81 170 THR B CA 1
ATOM 3940 C C . THR B 1 170 ? 27.969 -11.391 -6.449 1 98.81 170 THR B C 1
ATOM 3942 O O . THR B 1 170 ? 28.25 -12.43 -7.043 1 98.81 170 THR B O 1
ATOM 3945 N N . GLU B 1 171 ? 28.75 -10.836 -5.582 1 98.69 171 GLU B N 1
ATOM 3946 C CA . GLU B 1 171 ? 30.047 -11.414 -5.25 1 98.69 171 GLU B CA 1
ATOM 3947 C C . GLU B 1 171 ? 29.906 -12.828 -4.699 1 98.69 171 GLU B C 1
ATOM 3949 O O . GLU B 1 171 ? 30.688 -13.719 -5.027 1 98.69 171 GLU B O 1
ATOM 3954 N N . ARG B 1 172 ? 28.938 -12.992 -3.879 1 98.38 172 ARG B N 1
ATOM 3955 C CA . ARG B 1 172 ? 28.672 -14.312 -3.307 1 98.38 172 ARG B CA 1
ATOM 3956 C C . ARG B 1 172 ? 28.344 -15.328 -4.395 1 98.38 172 ARG B C 1
ATOM 3958 O O . ARG B 1 172 ? 28.828 -16.469 -4.355 1 98.38 172 ARG B O 1
ATOM 3965 N N . LEU B 1 173 ? 27.547 -14.914 -5.34 1 98.69 173 LEU B N 1
ATOM 3966 C CA . LEU B 1 173 ? 27.172 -15.789 -6.445 1 98.69 173 LEU B CA 1
ATOM 3967 C C . LEU B 1 173 ? 28.391 -16.141 -7.297 1 98.69 173 LEU B C 1
ATOM 3969 O O . LEU B 1 173 ? 28.547 -17.281 -7.73 1 98.69 173 LEU B O 1
ATOM 3973 N N . ILE B 1 174 ? 29.297 -15.172 -7.516 1 98.69 174 ILE B N 1
ATOM 3974 C CA . ILE B 1 174 ? 30.5 -15.391 -8.289 1 98.69 174 ILE B CA 1
ATOM 3975 C C . ILE B 1 174 ? 31.422 -16.375 -7.566 1 98.69 174 ILE B C 1
ATOM 3977 O O . ILE B 1 174 ? 31.984 -17.281 -8.188 1 98.69 174 ILE B O 1
ATOM 3981 N N . ARG B 1 175 ? 31.469 -16.25 -6.266 1 98.06 175 ARG B N 1
ATOM 3982 C CA . ARG B 1 175 ? 32.312 -17.141 -5.457 1 98.06 175 ARG B CA 1
ATOM 3983 C C . ARG B 1 175 ? 31.766 -18.562 -5.5 1 98.06 175 ARG B C 1
ATOM 3985 O O . ARG B 1 175 ? 32.531 -19.531 -5.367 1 98.06 175 ARG B O 1
ATOM 3992 N N . LEU B 1 176 ? 30.516 -18.75 -5.762 1 98 176 LEU B N 1
ATOM 3993 C CA . LEU B 1 176 ? 29.891 -20.062 -5.867 1 98 176 LEU B CA 1
ATOM 3994 C C . LEU B 1 176 ? 30.109 -20.656 -7.258 1 98 176 LEU B C 1
ATOM 3996 O O . LEU B 1 176 ? 29.703 -21.797 -7.523 1 98 176 LEU B O 1
ATOM 4000 N N . GLY B 1 177 ? 30.672 -19.859 -8.164 1 98.19 177 GLY B N 1
ATOM 4001 C CA . GLY B 1 177 ? 31.062 -20.375 -9.469 1 98.19 177 GLY B CA 1
ATOM 4002 C C . GLY B 1 177 ? 30.188 -19.859 -10.602 1 98.19 177 GLY B C 1
ATOM 4003 O O . GLY B 1 177 ? 30.406 -20.203 -11.766 1 98.19 177 GLY B O 1
ATOM 4004 N N . HIS B 1 178 ? 29.203 -19 -10.305 1 98.5 178 HIS B N 1
ATOM 4005 C CA . HIS B 1 178 ? 28.312 -18.484 -11.344 1 98.5 178 HIS B CA 1
ATOM 4006 C C . HIS B 1 178 ? 29.016 -17.453 -12.227 1 98.5 178 HIS B C 1
ATOM 4008 O O . HIS B 1 178 ? 29.734 -16.594 -11.719 1 98.5 178 HIS B O 1
ATOM 4014 N N . ARG B 1 179 ? 28.75 -17.578 -13.5 1 98.12 179 ARG B N 1
ATOM 4015 C CA . ARG B 1 179 ? 29.359 -16.656 -14.453 1 98.12 179 ARG B CA 1
ATOM 4016 C C . ARG B 1 179 ? 28.281 -15.93 -15.258 1 98.12 179 ARG B C 1
ATOM 4018 O O . ARG B 1 179 ? 28.531 -14.836 -15.781 1 98.12 179 ARG B O 1
ATOM 4025 N N . ARG B 1 180 ? 27.156 -16.594 -15.43 1 98.19 180 ARG B N 1
ATOM 4026 C CA . ARG B 1 180 ? 25.984 -15.961 -16.031 1 98.19 180 ARG B CA 1
ATOM 4027 C C . ARG B 1 180 ? 24.953 -15.57 -14.969 1 98.19 180 ARG B C 1
ATOM 4029 O O . ARG B 1 180 ? 24.109 -16.391 -14.586 1 98.19 180 ARG B O 1
ATOM 4036 N N . ILE B 1 181 ? 25.078 -14.328 -14.539 1 98.69 181 ILE B N 1
ATOM 4037 C CA . ILE B 1 181 ? 24.25 -13.836 -13.453 1 98.69 181 ILE B CA 1
ATOM 4038 C C . ILE B 1 181 ? 23.328 -12.719 -13.969 1 98.69 181 ILE B C 1
ATOM 4040 O O . ILE B 1 181 ? 23.812 -11.656 -14.375 1 98.69 181 ILE B O 1
ATOM 4044 N N . ALA B 1 182 ? 22.031 -12.961 -13.984 1 98.88 182 ALA B N 1
ATOM 4045 C CA . ALA B 1 182 ? 21.078 -11.961 -14.438 1 98.88 182 ALA B CA 1
ATOM 4046 C C . ALA B 1 182 ? 20.594 -11.094 -13.273 1 98.88 182 ALA B C 1
ATOM 4048 O O . ALA B 1 182 ? 20.688 -11.5 -12.109 1 98.88 182 ALA B O 1
ATOM 4049 N N . MET B 1 183 ? 20.156 -9.938 -13.578 1 98.81 183 MET B N 1
ATOM 4050 C CA . MET B 1 183 ? 19.469 -9.07 -12.625 1 98.81 183 MET B CA 1
ATOM 4051 C C . MET B 1 183 ? 18.109 -8.633 -13.164 1 98.81 183 MET B C 1
ATOM 4053 O O . MET B 1 183 ? 18 -8.211 -14.312 1 98.81 183 MET B O 1
ATOM 4057 N N . LEU B 1 184 ? 17.125 -8.891 -12.367 1 98.69 184 LEU B N 1
ATOM 4058 C CA . LEU B 1 184 ? 15.828 -8.242 -12.586 1 98.69 184 LEU B CA 1
ATOM 4059 C C . LEU B 1 184 ? 15.727 -6.953 -11.781 1 98.69 184 LEU B C 1
ATOM 4061 O O . LEU B 1 184 ? 15.602 -6.984 -10.555 1 98.69 184 LEU B O 1
ATOM 4065 N N . GLY B 1 185 ? 15.773 -5.82 -12.477 1 97 185 GLY B N 1
ATOM 4066 C CA . GLY B 1 185 ? 15.758 -4.512 -11.844 1 97 185 GLY B CA 1
ATOM 4067 C C . GLY B 1 185 ? 14.586 -3.65 -12.273 1 97 185 GLY B C 1
ATOM 4068 O O . GLY B 1 185 ? 14.086 -3.791 -13.391 1 97 185 GLY B O 1
ATOM 4069 N N . GLU B 1 186 ? 14.258 -2.752 -11.383 1 93.19 186 GLU B N 1
ATOM 4070 C CA . GLU B 1 186 ? 13.18 -1.819 -11.688 1 93.19 186 GLU B CA 1
ATOM 4071 C C . GLU B 1 186 ? 13.602 -0.812 -12.75 1 93.19 186 GLU B C 1
ATOM 4073 O O . GLU B 1 186 ? 14.742 -0.34 -12.75 1 93.19 186 GLU B O 1
ATOM 4078 N N . HIS B 1 187 ? 12.562 -0.558 -13.547 1 89.81 187 HIS B N 1
ATOM 4079 C CA . HIS B 1 187 ? 12.789 0.446 -14.586 1 89.81 187 HIS B CA 1
ATOM 4080 C C . HIS B 1 187 ? 12.406 1.838 -14.094 1 89.81 187 HIS B C 1
ATOM 4082 O O . HIS B 1 187 ? 11.43 2.424 -14.578 1 89.81 187 HIS B O 1
ATOM 4088 N N . ASN B 1 188 ? 12.992 2.359 -13.094 1 84.44 188 ASN B N 1
ATOM 4089 C CA . ASN B 1 188 ? 12.75 3.717 -12.617 1 84.44 188 ASN B CA 1
ATOM 4090 C C . ASN B 1 188 ? 14.047 4.406 -12.203 1 84.44 188 ASN B C 1
ATOM 4092 O O . ASN B 1 188 ? 15.125 3.811 -12.289 1 84.44 188 ASN B O 1
ATOM 4096 N N . SER B 1 189 ? 13.867 5.695 -11.852 1 85.12 189 SER B N 1
ATOM 4097 C CA . SER B 1 189 ? 15.062 6.512 -11.68 1 85.12 189 SER B CA 1
ATOM 4098 C C . SER B 1 189 ? 15.281 6.867 -10.211 1 85.12 189 SER B C 1
ATOM 4100 O O . SER B 1 189 ? 15.961 7.844 -9.898 1 85.12 189 SER B O 1
ATOM 4102 N N . GLN B 1 190 ? 14.695 6.125 -9.375 1 90.19 190 GLN B N 1
ATOM 4103 C CA . GLN B 1 190 ? 14.945 6.383 -7.965 1 90.19 190 GLN B CA 1
ATOM 4104 C C . GLN B 1 190 ? 16.391 6.047 -7.59 1 90.19 190 GLN B C 1
ATOM 4106 O O . GLN B 1 190 ? 16.953 5.078 -8.094 1 90.19 190 GLN B O 1
ATOM 4111 N N . ALA B 1 191 ? 16.922 6.766 -6.672 1 93.56 191 ALA B N 1
ATOM 4112 C CA . ALA B 1 191 ? 18.344 6.703 -6.348 1 93.56 191 ALA B CA 1
ATOM 4113 C C . ALA B 1 191 ? 18.734 5.312 -5.855 1 93.56 191 ALA B C 1
ATOM 4115 O O . ALA B 1 191 ? 19.766 4.773 -6.254 1 93.56 191 ALA B O 1
ATOM 4116 N N . PHE B 1 192 ? 17.922 4.734 -5.008 1 93.31 192 PHE B N 1
ATOM 4117 C CA . PHE B 1 192 ? 18.281 3.441 -4.438 1 93.31 192 PHE B CA 1
ATOM 4118 C C . PHE B 1 192 ? 18.281 2.359 -5.512 1 93.31 192 PHE B C 1
ATOM 4120 O O . PHE B 1 192 ? 19.078 1.418 -5.445 1 93.31 192 PHE B O 1
ATOM 4127 N N . ILE B 1 193 ? 17.484 2.486 -6.543 1 93.94 193 ILE B N 1
ATOM 4128 C CA . ILE B 1 193 ? 17.406 1.523 -7.637 1 93.94 193 ILE B CA 1
ATOM 4129 C C . ILE B 1 193 ? 18.688 1.602 -8.469 1 93.94 193 ILE B C 1
ATOM 4131 O O . ILE B 1 193 ? 19.266 0.574 -8.836 1 93.94 193 ILE B O 1
ATOM 4135 N N . THR B 1 194 ? 19.062 2.814 -8.734 1 95.06 194 THR B N 1
ATOM 4136 C CA . THR B 1 194 ? 20.297 3.021 -9.484 1 95.06 194 THR B CA 1
ATOM 4137 C C . THR B 1 194 ? 21.5 2.447 -8.727 1 95.06 194 THR B C 1
ATOM 4139 O O . THR B 1 194 ? 22.359 1.788 -9.32 1 95.06 194 THR B O 1
ATOM 4142 N N . GLN B 1 195 ? 21.531 2.682 -7.484 1 97.12 195 GLN B N 1
ATOM 4143 C CA . GLN B 1 195 ? 22.625 2.199 -6.645 1 97.12 195 GLN B CA 1
ATOM 4144 C C . GLN B 1 195 ? 22.672 0.674 -6.625 1 97.12 195 GLN B C 1
ATOM 4146 O O . GLN B 1 195 ? 23.75 0.08 -6.719 1 97.12 195 GLN B O 1
ATOM 4151 N N . ARG B 1 196 ? 21.5 0.051 -6.52 1 97.62 196 ARG B N 1
ATOM 4152 C CA . ARG B 1 196 ? 21.453 -1.407 -6.523 1 97.62 196 ARG B CA 1
ATOM 4153 C C . ARG B 1 196 ? 21.922 -1.969 -7.859 1 97.62 196 ARG B C 1
ATOM 4155 O O . ARG B 1 196 ? 22.672 -2.947 -7.895 1 97.62 196 ARG B O 1
ATOM 4162 N N . ARG B 1 197 ? 21.484 -1.347 -8.906 1 97.94 197 ARG B N 1
ATOM 4163 C CA . ARG B 1 197 ? 21.938 -1.77 -10.234 1 97.94 197 ARG B CA 1
ATOM 4164 C C . ARG B 1 197 ? 23.453 -1.64 -10.367 1 97.94 197 ARG B C 1
ATOM 4166 O O . ARG B 1 197 ? 24.109 -2.533 -10.906 1 97.94 197 ARG B O 1
ATOM 4173 N N . GLU B 1 198 ? 24 -0.539 -9.898 1 97.75 198 GLU B N 1
ATOM 4174 C CA . GLU B 1 198 ? 25.438 -0.282 -9.977 1 97.75 198 GLU B CA 1
ATOM 4175 C C . GLU B 1 198 ? 26.219 -1.305 -9.164 1 97.75 198 GLU B C 1
ATOM 4177 O O . GLU B 1 198 ? 27.281 -1.753 -9.594 1 97.75 198 GLU B O 1
ATOM 4182 N N . GLY B 1 199 ? 25.688 -1.619 -8.016 1 98.69 199 GLY B N 1
ATOM 4183 C CA . GLY B 1 199 ? 26.344 -2.641 -7.215 1 98.69 199 GLY B CA 1
ATOM 4184 C C . GLY B 1 199 ? 26.484 -3.967 -7.941 1 98.69 199 GLY B C 1
ATOM 4185 O O . GLY B 1 199 ? 27.562 -4.574 -7.926 1 98.69 199 GLY B O 1
ATOM 4186 N N . TRP B 1 200 ? 25.422 -4.379 -8.586 1 98.75 200 TRP B N 1
ATOM 4187 C CA . TRP B 1 200 ? 25.438 -5.605 -9.375 1 98.75 200 TRP B CA 1
ATOM 4188 C C . TRP B 1 200 ? 26.406 -5.5 -10.539 1 98.75 200 TRP B C 1
ATOM 4190 O O . TRP B 1 200 ? 27.25 -6.387 -10.734 1 98.75 200 TRP B O 1
ATOM 4200 N N . ARG B 1 201 ? 26.359 -4.426 -11.25 1 98.62 201 ARG B N 1
ATOM 4201 C CA . ARG B 1 201 ? 27.172 -4.219 -12.438 1 98.62 201 ARG B CA 1
ATOM 4202 C C . ARG B 1 201 ? 28.656 -4.18 -12.078 1 98.62 201 ARG B C 1
ATOM 4204 O O . ARG B 1 201 ? 29.484 -4.793 -12.758 1 98.62 201 ARG B O 1
ATOM 4211 N N . ASP B 1 202 ? 28.969 -3.484 -11.07 1 98.75 202 ASP B N 1
ATOM 4212 C CA . ASP B 1 202 ? 30.359 -3.307 -10.695 1 98.75 202 ASP B CA 1
ATOM 4213 C C . ASP B 1 202 ? 30.969 -4.617 -10.188 1 98.75 202 ASP B C 1
ATOM 4215 O O . ASP B 1 202 ? 32.156 -4.883 -10.398 1 98.75 202 ASP B O 1
ATOM 4219 N N . ALA B 1 203 ? 30.172 -5.391 -9.484 1 98.81 203 ALA B N 1
ATOM 4220 C CA . ALA B 1 203 ? 30.641 -6.707 -9.07 1 98.81 203 ALA B CA 1
ATOM 4221 C C . ALA B 1 203 ? 31 -7.57 -10.281 1 98.81 203 ALA B C 1
ATOM 4223 O O . ALA B 1 203 ? 32.031 -8.242 -10.281 1 98.81 203 ALA B O 1
ATOM 4224 N N . LEU B 1 204 ? 30.141 -7.574 -11.305 1 98.81 204 LEU B N 1
ATOM 4225 C CA . LEU B 1 204 ? 30.406 -8.328 -12.523 1 98.81 204 LEU B CA 1
ATOM 4226 C C . LEU B 1 204 ? 31.672 -7.805 -13.211 1 98.81 204 LEU B C 1
ATOM 4228 O O . LEU B 1 204 ? 32.531 -8.586 -13.594 1 98.81 204 LEU B O 1
ATOM 4232 N N . LYS B 1 205 ? 31.719 -6.516 -13.32 1 98.44 205 LYS B N 1
ATOM 4233 C CA . LYS B 1 205 ? 32.844 -5.875 -13.992 1 98.44 205 LYS B CA 1
ATOM 4234 C C . LYS B 1 205 ? 34.156 -6.227 -13.32 1 98.44 205 LYS B C 1
ATOM 4236 O O . LYS B 1 205 ? 35.156 -6.492 -13.992 1 98.44 205 LYS B O 1
ATOM 4241 N N . ALA B 1 206 ? 34.188 -6.211 -12.055 1 98.31 206 ALA B N 1
ATOM 4242 C CA . ALA B 1 206 ? 35.375 -6.508 -11.281 1 98.31 206 ALA B CA 1
ATOM 4243 C C . ALA B 1 206 ? 35.906 -7.906 -11.594 1 98.31 206 ALA B C 1
ATOM 4245 O O . ALA B 1 206 ? 37.094 -8.188 -11.414 1 98.31 206 ALA B O 1
ATOM 4246 N N . HIS B 1 207 ? 35.125 -8.773 -12.07 1 98.38 207 HIS B N 1
ATOM 4247 C CA . HIS B 1 207 ? 35.5 -10.141 -12.375 1 98.38 207 HIS B CA 1
ATOM 4248 C C . HIS B 1 207 ? 35.469 -10.406 -13.875 1 98.38 207 HIS B C 1
ATOM 4250 O O . HIS B 1 207 ? 35.469 -11.562 -14.312 1 98.38 207 HIS B O 1
ATOM 4256 N N . GLN B 1 208 ? 35.281 -9.344 -14.602 1 98.25 208 GLN B N 1
ATOM 4257 C CA . GLN B 1 208 ? 35.281 -9.383 -16.062 1 98.25 208 GLN B CA 1
ATOM 4258 C C . GLN B 1 208 ? 34.156 -10.258 -16.609 1 98.25 208 GLN B C 1
ATOM 4260 O O . GLN B 1 208 ? 34.375 -11.062 -17.5 1 98.25 208 GLN B O 1
ATOM 4265 N N . LEU B 1 209 ? 33.062 -10.156 -15.953 1 98.31 209 LEU B N 1
ATOM 4266 C CA . LEU B 1 209 ? 31.875 -10.891 -16.391 1 98.31 209 LEU B CA 1
ATOM 4267 C C . LEU B 1 209 ? 30.922 -9.969 -17.141 1 98.31 209 LEU B C 1
ATOM 4269 O O . LEU B 1 209 ? 30.969 -8.75 -16.969 1 98.31 209 LEU B O 1
ATOM 4273 N N . ASP B 1 210 ? 30.062 -10.594 -17.922 1 96.19 210 ASP B N 1
ATOM 4274 C CA . ASP B 1 210 ? 29.109 -9.891 -18.781 1 96.19 210 ASP B CA 1
ATOM 4275 C C . ASP B 1 210 ? 27.891 -9.438 -17.984 1 96.19 210 ASP B C 1
ATOM 4277 O O . ASP B 1 210 ? 27.422 -10.156 -17.109 1 96.19 210 ASP B O 1
ATOM 4281 N N . ASP B 1 211 ? 27.453 -8.172 -18.344 1 96.06 211 ASP B N 1
ATOM 4282 C CA . ASP B 1 211 ? 26.281 -7.652 -17.625 1 96.06 211 ASP B CA 1
ATOM 4283 C C . ASP B 1 211 ? 25.078 -7.57 -18.547 1 96.06 211 ASP B C 1
ATOM 4285 O O . ASP B 1 211 ? 24.141 -6.793 -18.312 1 96.06 211 ASP B O 1
ATOM 4289 N N . SER B 1 212 ? 25.016 -8.359 -19.625 1 95.69 212 SER B N 1
ATOM 4290 C CA . SER B 1 212 ? 23.938 -8.328 -20.594 1 95.69 212 SER B CA 1
ATOM 4291 C C . SER B 1 212 ? 22.672 -8.969 -20.031 1 95.69 212 SER B C 1
ATOM 4293 O O . SER B 1 212 ? 21.594 -8.859 -20.641 1 95.69 212 SER B O 1
ATOM 4295 N N . GLY B 1 213 ? 22.766 -9.586 -18.859 1 97.19 213 GLY B N 1
ATOM 4296 C CA . GLY B 1 213 ? 21.641 -10.258 -18.25 1 97.19 213 GLY B CA 1
ATOM 4297 C C . GLY B 1 213 ? 20.703 -9.312 -17.516 1 97.19 213 GLY B C 1
ATOM 4298 O O . GLY B 1 213 ? 19.719 -9.75 -16.922 1 97.19 213 GLY B O 1
ATOM 4299 N N . LEU B 1 214 ? 20.938 -8 -17.641 1 98.06 214 LEU B N 1
ATOM 4300 C CA . LEU B 1 214 ? 20.094 -7.008 -16.969 1 98.06 214 LEU B CA 1
ATOM 4301 C C . LEU B 1 214 ? 18.75 -6.879 -17.672 1 98.06 214 LEU B C 1
ATOM 4303 O O . LEU B 1 214 ? 18.688 -6.711 -18.906 1 98.06 214 LEU B O 1
ATOM 4307 N N . ARG B 1 215 ? 17.656 -7.039 -16.922 1 98.25 215 ARG B N 1
ATOM 4308 C CA . ARG B 1 215 ? 16.297 -6.754 -17.375 1 98.25 215 ARG B CA 1
ATOM 4309 C C . ARG B 1 215 ? 15.688 -5.609 -16.578 1 98.25 215 ARG B C 1
ATOM 4311 O O . ARG B 1 215 ? 15.609 -5.672 -15.344 1 98.25 215 ARG B O 1
ATOM 4318 N N . MET B 1 216 ? 15.375 -4.555 -17.219 1 97.12 216 MET B N 1
ATOM 4319 C CA . MET B 1 216 ? 14.664 -3.434 -16.609 1 97.12 216 MET B CA 1
ATOM 4320 C C . MET B 1 216 ? 13.156 -3.607 -16.734 1 97.12 216 MET B C 1
ATOM 4322 O O . MET B 1 216 ? 12.617 -3.641 -17.844 1 97.12 216 MET B O 1
ATOM 4326 N N . LEU B 1 217 ? 12.516 -3.688 -15.531 1 96.62 217 LEU B N 1
ATOM 4327 C CA . LEU B 1 217 ? 11.133 -4.152 -15.531 1 96.62 217 LEU B CA 1
ATOM 4328 C C . LEU B 1 217 ? 10.273 -3.303 -14.594 1 96.62 217 LEU B C 1
ATOM 4330 O O . LEU B 1 217 ? 10.797 -2.662 -13.68 1 96.62 217 LEU B O 1
ATOM 4334 N N . PRO B 1 218 ? 8.914 -3.246 -14.875 1 92.38 218 PRO B N 1
ATOM 4335 C CA . PRO B 1 218 ? 8.055 -2.76 -13.797 1 92.38 218 PRO B CA 1
ATOM 4336 C C . PRO B 1 218 ? 8.164 -3.609 -12.531 1 92.38 218 PRO B C 1
ATOM 4338 O O . PRO B 1 218 ? 8.352 -4.824 -12.617 1 92.38 218 PRO B O 1
ATOM 4341 N N . PRO B 1 219 ? 8.055 -2.988 -11.391 1 90.94 219 PRO B N 1
ATOM 4342 C CA . PRO B 1 219 ? 8.219 -3.717 -10.133 1 90.94 219 PRO B CA 1
ATOM 4343 C C . PRO B 1 219 ? 6.988 -4.531 -9.75 1 90.94 219 PRO B C 1
ATOM 4345 O O . PRO B 1 219 ? 6.367 -4.273 -8.719 1 90.94 219 PRO B O 1
ATOM 4348 N N . THR B 1 220 ? 6.707 -5.508 -10.539 1 91.69 220 THR B N 1
ATOM 4349 C CA . THR B 1 220 ? 5.527 -6.336 -10.32 1 91.69 220 THR B CA 1
ATOM 4350 C C . THR B 1 220 ? 5.895 -7.82 -10.344 1 91.69 220 THR B C 1
ATOM 4352 O O . THR B 1 220 ? 6.883 -8.211 -10.969 1 91.69 220 THR B O 1
ATOM 4355 N N . ARG B 1 221 ? 5.082 -8.57 -9.703 1 94.62 221 ARG B N 1
ATOM 4356 C CA . ARG B 1 221 ? 5.23 -10.016 -9.703 1 94.62 221 ARG B CA 1
ATOM 4357 C C . ARG B 1 221 ? 5.16 -10.578 -11.117 1 94.62 221 ARG B C 1
ATOM 4359 O O . ARG B 1 221 ? 5.969 -11.43 -11.492 1 94.62 221 ARG B O 1
ATOM 4366 N N . ARG B 1 222 ? 4.234 -10.039 -11.891 1 95.75 222 ARG B N 1
ATOM 4367 C CA . ARG B 1 222 ? 4.031 -10.492 -13.258 1 95.75 222 ARG B CA 1
ATOM 4368 C C . ARG B 1 222 ? 5.281 -10.273 -14.102 1 95.75 222 ARG B C 1
ATOM 4370 O O . ARG B 1 222 ? 5.691 -11.164 -14.859 1 95.75 222 ARG B O 1
ATOM 4377 N N . ALA B 1 223 ? 5.859 -9.133 -13.969 1 96.75 223 ALA B N 1
ATOM 4378 C CA . ALA B 1 223 ? 7.062 -8.82 -14.734 1 96.75 223 ALA B CA 1
ATOM 4379 C C . ALA B 1 223 ? 8.211 -9.75 -14.367 1 96.75 223 ALA B C 1
ATOM 4381 O O . ALA B 1 223 ? 8.93 -10.242 -15.242 1 96.75 223 ALA B O 1
ATOM 4382 N N . GLY B 1 224 ? 8.344 -10.016 -13.07 1 98 224 GLY B N 1
ATOM 4383 C CA . GLY B 1 224 ? 9.375 -10.945 -12.641 1 98 224 GLY B CA 1
ATOM 4384 C C . GLY B 1 224 ? 9.156 -12.359 -13.141 1 98 224 GLY B C 1
ATOM 4385 O O . GLY B 1 224 ? 10.094 -13.008 -13.602 1 98 224 GLY B O 1
ATOM 4386 N N . TYR B 1 225 ? 7.934 -12.766 -13.086 1 98.25 225 TYR B N 1
ATOM 4387 C CA . TYR B 1 225 ? 7.555 -14.102 -13.531 1 98.25 225 TYR B CA 1
ATOM 4388 C C . TYR B 1 225 ? 7.852 -14.289 -15.008 1 98.25 225 TYR B C 1
ATOM 4390 O O . TYR B 1 225 ? 8.539 -15.242 -15.398 1 98.25 225 TYR B O 1
ATOM 4398 N N . LYS B 1 226 ? 7.406 -13.375 -15.781 1 98.19 226 LYS B N 1
ATOM 4399 C CA . LYS B 1 226 ? 7.574 -13.461 -17.234 1 98.19 226 LYS B CA 1
ATOM 4400 C C . LYS B 1 226 ? 9.047 -13.359 -17.625 1 98.19 226 LYS B C 1
ATOM 4402 O O . LYS B 1 226 ? 9.516 -14.078 -18.5 1 98.19 226 LYS B O 1
ATOM 4407 N N . ALA B 1 227 ? 9.742 -12.484 -16.969 1 98.69 227 ALA B N 1
ATOM 4408 C CA . ALA B 1 227 ? 11.156 -12.281 -17.281 1 98.69 227 ALA B CA 1
ATOM 4409 C C . ALA B 1 227 ? 11.953 -13.562 -17.047 1 98.69 227 ALA B C 1
ATOM 4411 O O . ALA B 1 227 ? 12.828 -13.906 -17.844 1 98.69 227 ALA B O 1
ATOM 4412 N N . VAL B 1 228 ? 11.672 -14.25 -16 1 98.81 228 VAL B N 1
ATOM 4413 C CA . VAL B 1 228 ? 12.422 -15.461 -15.672 1 98.81 228 VAL B CA 1
ATOM 4414 C C . VAL B 1 228 ? 12.07 -16.562 -16.672 1 98.81 228 VAL B C 1
ATOM 4416 O O . VAL B 1 228 ? 12.945 -17.312 -17.109 1 98.81 228 VAL B O 1
ATOM 4419 N N . LEU B 1 229 ? 10.781 -16.672 -17.031 1 98.31 229 LEU B N 1
ATOM 4420 C CA . LEU B 1 229 ? 10.414 -17.641 -18.047 1 98.31 229 LEU B CA 1
ATOM 4421 C C . LEU B 1 229 ? 11.188 -17.391 -19.344 1 98.31 229 LEU B C 1
ATOM 4423 O O . LEU B 1 229 ? 11.68 -18.328 -19.969 1 98.31 229 LEU B O 1
ATOM 4427 N N . GLU B 1 230 ? 11.312 -16.141 -19.672 1 98.44 230 GLU B N 1
ATOM 4428 C CA . GLU B 1 230 ? 12.047 -15.766 -20.875 1 98.44 230 GLU B CA 1
ATOM 4429 C C . GLU B 1 230 ? 13.531 -16.078 -20.734 1 98.44 230 GLU B C 1
ATOM 4431 O O . GLU B 1 230 ? 14.148 -16.609 -21.672 1 98.44 230 GLU B O 1
ATOM 4436 N N . LEU B 1 231 ? 14.078 -15.773 -19.625 1 98.44 231 LEU B N 1
ATOM 4437 C CA . LEU B 1 231 ? 15.5 -16.031 -19.375 1 98.44 231 LEU B CA 1
ATOM 4438 C C . LEU B 1 231 ? 15.805 -17.516 -19.438 1 98.44 231 LEU B C 1
ATOM 4440 O O . LEU B 1 231 ? 16.828 -17.922 -19.984 1 98.44 231 LEU B O 1
ATOM 4444 N N . MET B 1 232 ? 14.922 -18.359 -18.906 1 97.94 232 MET B N 1
ATOM 4445 C CA . MET B 1 232 ? 15.156 -19.797 -18.828 1 97.94 232 MET B CA 1
ATOM 4446 C C . MET B 1 232 ? 15.016 -20.453 -20.203 1 97.94 232 MET B C 1
ATOM 4448 O O . MET B 1 232 ? 15.477 -21.578 -20.422 1 97.94 232 MET B O 1
ATOM 4452 N N . ALA B 1 233 ? 14.375 -19.719 -21.109 1 97.75 233 ALA B N 1
ATOM 4453 C CA . ALA B 1 233 ? 14.164 -20.25 -22.453 1 97.75 233 ALA B CA 1
ATOM 4454 C C . ALA B 1 233 ? 15.359 -19.953 -23.344 1 97.75 233 ALA B C 1
ATOM 4456 O O . ALA B 1 233 ? 15.438 -20.453 -24.469 1 97.75 233 ALA B O 1
ATOM 4457 N N . LEU B 1 234 ? 16.297 -19.203 -22.875 1 97.38 234 LEU B N 1
ATOM 4458 C CA . LEU B 1 234 ? 17.484 -18.875 -23.656 1 97.38 234 LEU B CA 1
ATOM 4459 C C . LEU B 1 234 ? 18.359 -20.109 -23.859 1 97.38 234 LEU B C 1
ATOM 4461 O O . LEU B 1 234 ? 18.312 -21.047 -23.047 1 97.38 234 LEU B O 1
ATOM 4465 N N . PRO B 1 235 ? 19.172 -20.078 -24.969 1 96.69 235 PRO B N 1
ATOM 4466 C CA . PRO B 1 235 ? 20.094 -21.203 -25.188 1 96.69 235 PRO B CA 1
ATOM 4467 C C . PRO B 1 235 ? 21.078 -21.391 -24.031 1 96.69 235 PRO B C 1
ATOM 4469 O O . PRO B 1 235 ? 21.406 -22.516 -23.672 1 96.69 235 PRO B O 1
ATOM 4472 N N . ALA B 1 236 ? 21.531 -20.281 -23.5 1 96 236 ALA B N 1
ATOM 4473 C CA . ALA B 1 236 ? 22.406 -20.281 -22.328 1 96 236 ALA B CA 1
ATOM 4474 C C . ALA B 1 236 ? 21.781 -19.453 -21.188 1 96 236 ALA B C 1
ATOM 4476 O O . ALA B 1 236 ? 22.188 -18.312 -20.953 1 96 236 ALA B O 1
ATOM 4477 N N . PRO B 1 237 ? 20.906 -20.078 -20.438 1 97.5 237 PRO B N 1
ATOM 4478 C CA . PRO B 1 237 ? 20.234 -19.328 -19.375 1 97.5 237 PRO B CA 1
ATOM 4479 C C . PRO B 1 237 ? 21.172 -18.984 -18.219 1 97.5 237 PRO B C 1
ATOM 4481 O O . PRO B 1 237 ? 22.172 -19.672 -18.016 1 97.5 237 PRO B O 1
ATOM 4484 N N . PRO B 1 238 ? 20.844 -17.891 -17.531 1 98.31 238 PRO B N 1
ATOM 4485 C CA . PRO B 1 238 ? 21.609 -17.641 -16.312 1 98.31 238 PRO B CA 1
ATOM 4486 C C . PRO B 1 238 ? 21.484 -18.766 -15.289 1 98.31 238 PRO B C 1
ATOM 4488 O O . PRO B 1 238 ? 20.438 -19.438 -15.234 1 98.31 238 PRO B O 1
ATOM 4491 N N . THR B 1 239 ? 22.531 -18.922 -14.539 1 98.25 239 THR B N 1
ATOM 4492 C CA . THR B 1 239 ? 22.5 -19.922 -13.477 1 98.25 239 THR B CA 1
ATOM 4493 C C . THR B 1 239 ? 22.234 -19.266 -12.125 1 98.25 239 THR B C 1
ATOM 4495 O O . THR B 1 239 ? 22.062 -19.953 -11.117 1 98.25 239 THR B O 1
ATOM 4498 N N . ALA B 1 240 ? 22.188 -17.922 -12.141 1 98.75 240 ALA B N 1
ATOM 4499 C CA . ALA B 1 240 ? 21.859 -17.141 -10.953 1 98.75 240 ALA B CA 1
ATOM 4500 C C . ALA B 1 240 ? 21.109 -15.867 -11.32 1 98.75 240 ALA B C 1
ATOM 4502 O O . ALA B 1 240 ? 21.344 -15.281 -12.383 1 98.75 240 ALA B O 1
ATOM 4503 N N . ILE B 1 241 ? 20.219 -15.484 -10.453 1 98.88 241 ILE B N 1
ATOM 4504 C CA . ILE B 1 241 ? 19.422 -14.289 -10.648 1 98.88 241 ILE B CA 1
ATOM 4505 C C . ILE B 1 241 ? 19.406 -13.453 -9.367 1 98.88 241 ILE B C 1
ATOM 4507 O O . ILE B 1 241 ? 19.188 -13.992 -8.281 1 98.88 241 ILE B O 1
ATOM 4511 N N . VAL B 1 242 ? 19.688 -12.156 -9.477 1 98.88 242 VAL B N 1
ATOM 4512 C CA . VAL B 1 242 ? 19.5 -11.164 -8.422 1 98.88 242 VAL B CA 1
ATOM 4513 C C . VAL B 1 242 ? 18.328 -10.258 -8.773 1 98.88 242 VAL B C 1
ATOM 4515 O O . VAL B 1 242 ? 18.203 -9.797 -9.906 1 98.88 242 VAL B O 1
ATOM 4518 N N . THR B 1 243 ? 17.438 -10.117 -7.824 1 98.44 243 THR B N 1
ATOM 4519 C CA . THR B 1 243 ? 16.359 -9.148 -8.031 1 98.44 243 THR B CA 1
ATOM 4520 C C . THR B 1 243 ? 16.516 -7.949 -7.105 1 98.44 243 THR B C 1
ATOM 4522 O O . THR B 1 243 ? 17.016 -8.086 -5.988 1 98.44 243 THR B O 1
ATOM 4525 N N . ASP B 1 244 ? 16.062 -6.746 -7.543 1 96.06 244 ASP B N 1
ATOM 4526 C CA . ASP B 1 244 ? 16.375 -5.555 -6.754 1 96.06 244 ASP B CA 1
ATOM 4527 C C . ASP B 1 244 ? 15.164 -5.137 -5.91 1 96.06 244 ASP B C 1
ATOM 4529 O O . ASP B 1 244 ? 15.188 -4.082 -5.27 1 96.06 244 ASP B O 1
ATOM 4533 N N . CYS B 1 245 ? 14.094 -5.977 -5.957 1 93.38 245 CYS B N 1
ATOM 4534 C CA . CYS B 1 245 ? 12.953 -5.754 -5.074 1 93.38 245 CYS B CA 1
ATOM 4535 C C . CYS B 1 245 ? 12.195 -7.051 -4.828 1 93.38 245 CYS B C 1
ATOM 4537 O O . CYS B 1 245 ? 12.398 -8.039 -5.535 1 93.38 245 CYS B O 1
ATOM 4539 N N . ASN B 1 246 ? 11.336 -7.016 -3.881 1 93.44 246 ASN B N 1
ATOM 4540 C CA . ASN B 1 246 ? 10.664 -8.234 -3.439 1 93.44 246 ASN B CA 1
ATOM 4541 C C . ASN B 1 246 ? 9.594 -8.68 -4.434 1 93.44 246 ASN B C 1
ATOM 4543 O O . ASN B 1 246 ? 9.367 -9.875 -4.613 1 93.44 246 ASN B O 1
ATOM 4547 N N . SER B 1 247 ? 8.969 -7.695 -5.152 1 92.56 247 SER B N 1
ATOM 4548 C CA . SER B 1 247 ? 7.926 -8.062 -6.098 1 92.56 247 SER B CA 1
ATOM 4549 C C . SER B 1 247 ? 8.5 -8.812 -7.297 1 92.56 247 SER B C 1
ATOM 4551 O O . SER B 1 247 ? 7.969 -9.852 -7.703 1 92.56 247 SER B O 1
ATOM 4553 N N . LEU B 1 248 ? 9.562 -8.281 -7.828 1 96 248 LEU B N 1
ATOM 4554 C CA . LEU B 1 248 ? 10.242 -8.984 -8.906 1 96 248 LEU B CA 1
ATOM 4555 C C . LEU B 1 248 ? 10.766 -10.336 -8.43 1 96 248 LEU B C 1
ATOM 4557 O O . LEU B 1 248 ? 10.688 -11.328 -9.156 1 96 248 LEU B O 1
ATOM 4561 N N . GLY B 1 249 ? 11.234 -10.312 -7.188 1 97.44 249 GLY B N 1
ATOM 4562 C CA . GLY B 1 249 ? 11.734 -11.547 -6.605 1 97.44 249 GLY B CA 1
ATOM 4563 C C . GLY B 1 249 ? 10.664 -12.609 -6.453 1 97.44 249 GLY B C 1
ATOM 4564 O O . GLY B 1 249 ? 10.914 -13.789 -6.703 1 97.44 249 GLY B O 1
ATOM 4565 N N . ASP B 1 250 ? 9.547 -12.164 -6.035 1 96.5 250 ASP B N 1
ATOM 4566 C CA . ASP B 1 250 ? 8.438 -13.094 -5.871 1 96.5 250 ASP B CA 1
ATOM 4567 C C . ASP B 1 250 ? 8.047 -13.719 -7.207 1 96.5 250 ASP B C 1
ATOM 4569 O O . ASP B 1 250 ? 7.867 -14.938 -7.297 1 96.5 250 ASP B O 1
ATOM 4573 N N . GLY B 1 251 ? 7.938 -12.867 -8.25 1 97.5 251 GLY B N 1
ATOM 4574 C CA . GLY B 1 251 ? 7.68 -13.383 -9.586 1 97.5 251 GLY B CA 1
ATOM 4575 C C . GLY B 1 251 ? 8.742 -14.352 -10.07 1 97.5 251 GLY B C 1
ATOM 4576 O O . GLY B 1 251 ? 8.422 -15.391 -10.648 1 97.5 251 GLY B O 1
ATOM 4577 N N . ALA B 1 252 ? 9.953 -14.031 -9.773 1 98.69 252 ALA B N 1
ATOM 4578 C CA . ALA B 1 252 ? 11.078 -14.891 -10.164 1 98.69 252 ALA B CA 1
ATOM 4579 C C . ALA B 1 252 ? 10.992 -16.25 -9.469 1 98.69 252 ALA B C 1
ATOM 4581 O O . ALA B 1 252 ? 11.141 -17.281 -10.109 1 98.69 252 ALA B O 1
ATOM 4582 N N . ALA B 1 253 ? 10.734 -16.203 -8.211 1 98.44 253 ALA B N 1
ATOM 4583 C CA . ALA B 1 253 ? 10.625 -17.422 -7.426 1 98.44 253 ALA B CA 1
ATOM 4584 C C . ALA B 1 253 ? 9.5 -18.312 -7.949 1 98.44 253 ALA B C 1
ATOM 4586 O O . ALA B 1 253 ? 9.664 -19.531 -8.07 1 98.44 253 ALA B O 1
ATOM 4587 N N . MET B 1 254 ? 8.438 -17.734 -8.242 1 97.31 254 MET B N 1
ATOM 4588 C CA . MET B 1 254 ? 7.285 -18.469 -8.75 1 97.31 254 MET B CA 1
ATOM 4589 C C . MET B 1 254 ? 7.617 -19.141 -10.086 1 97.31 254 MET B C 1
ATOM 4591 O O . MET B 1 254 ? 7.258 -20.297 -10.312 1 97.31 254 MET B O 1
ATOM 4595 N N . ALA B 1 255 ? 8.266 -18.391 -10.945 1 98 255 ALA B N 1
ATOM 4596 C CA . ALA B 1 255 ? 8.641 -18.938 -12.25 1 98 255 ALA B CA 1
ATOM 4597 C C . ALA B 1 255 ? 9.594 -20.109 -12.102 1 98 255 ALA B C 1
ATOM 4599 O O . ALA B 1 255 ? 9.414 -21.156 -12.734 1 98 255 ALA B O 1
ATOM 4600 N N . LEU B 1 256 ? 10.562 -19.969 -11.242 1 98.25 256 LEU B N 1
ATOM 4601 C CA . LEU B 1 256 ? 11.531 -21.047 -11.031 1 98.25 256 LEU B CA 1
ATOM 4602 C C . LEU B 1 256 ? 10.867 -22.25 -10.391 1 98.25 256 LEU B C 1
ATOM 4604 O O . LEU B 1 256 ? 11.219 -23.391 -10.703 1 98.25 256 LEU B O 1
ATOM 4608 N N . GLN B 1 257 ? 9.945 -21.969 -9.5 1 95.88 257 GLN B N 1
ATOM 4609 C CA . GLN B 1 257 ? 9.188 -23.062 -8.906 1 95.88 257 GLN B CA 1
ATOM 4610 C C . GLN B 1 257 ? 8.391 -23.812 -9.961 1 95.88 257 GLN B C 1
ATOM 4612 O O . GLN B 1 257 ? 8.375 -25.047 -9.977 1 95.88 257 GLN B O 1
ATOM 4617 N N . THR B 1 258 ? 7.77 -23.078 -10.812 1 93.31 258 THR B N 1
ATOM 4618 C CA . THR B 1 258 ? 6.969 -23.641 -11.898 1 93.31 258 THR B CA 1
ATOM 4619 C C . THR B 1 258 ? 7.832 -24.516 -12.805 1 93.31 258 THR B C 1
ATOM 4621 O O . THR B 1 258 ? 7.383 -25.562 -13.281 1 93.31 258 THR B O 1
ATOM 4624 N N . LEU B 1 259 ? 9.055 -24.156 -12.984 1 96.12 259 LEU B N 1
ATOM 4625 C CA . LEU B 1 259 ? 9.961 -24.844 -13.906 1 96.12 259 LEU B CA 1
ATOM 4626 C C . LEU B 1 259 ? 10.758 -25.922 -13.172 1 96.12 259 LEU B C 1
ATOM 4628 O O . LEU B 1 259 ? 11.617 -26.578 -13.773 1 96.12 259 LEU B O 1
ATOM 4632 N N . ASN B 1 260 ? 10.516 -26.094 -11.898 1 95.56 260 ASN B N 1
ATOM 4633 C CA . ASN B 1 260 ? 11.273 -27 -11.047 1 95.56 260 ASN B CA 1
ATOM 4634 C C . ASN B 1 260 ? 12.766 -26.688 -11.07 1 95.56 260 ASN B C 1
ATOM 4636 O O . ASN B 1 260 ? 13.594 -27.594 -11.219 1 95.56 260 ASN B O 1
ATOM 4640 N N . ARG B 1 261 ? 13.031 -25.375 -10.93 1 97.19 261 ARG B N 1
ATOM 4641 C CA . ARG B 1 261 ? 14.422 -24.938 -11 1 97.19 261 ARG B CA 1
ATOM 4642 C C . ARG B 1 261 ? 14.805 -24.141 -9.758 1 97.19 261 ARG B C 1
ATOM 4644 O O . ARG B 1 261 ? 15.867 -23.516 -9.719 1 97.19 261 ARG B O 1
ATOM 4651 N N . LEU B 1 262 ? 13.875 -24.109 -8.797 1 96.19 262 LEU B N 1
ATOM 4652 C CA . LEU B 1 262 ? 14.164 -23.391 -7.555 1 96.19 262 LEU B CA 1
ATOM 4653 C C . LEU B 1 262 ? 15.094 -24.203 -6.66 1 96.19 262 LEU B C 1
ATOM 4655 O O . LEU B 1 262 ? 15.836 -23.641 -5.852 1 96.19 262 LEU B O 1
ATOM 4659 N N . GLN B 1 263 ? 15.07 -25.5 -6.809 1 93.75 263 GLN B N 1
ATOM 4660 C CA . GLN B 1 263 ? 15.898 -26.422 -6.051 1 93.75 263 GLN B CA 1
ATOM 4661 C C . GLN B 1 263 ? 16.188 -27.688 -6.859 1 93.75 263 GLN B C 1
ATOM 4663 O O . GLN B 1 263 ? 15.594 -27.906 -7.91 1 93.75 263 GLN B O 1
ATOM 4668 N N . GLY B 1 264 ? 17.156 -28.469 -6.375 1 92.5 264 GLY B N 1
ATOM 4669 C CA . GLY B 1 264 ? 17.453 -29.734 -7.012 1 92.5 264 GLY B CA 1
ATOM 4670 C C . GLY B 1 264 ? 18.359 -29.609 -8.219 1 92.5 264 GLY B C 1
ATOM 4671 O O . GLY B 1 264 ? 19.188 -28.688 -8.281 1 92.5 264 GLY B O 1
ATOM 4672 N N . GLU B 1 265 ? 18.281 -30.594 -9.188 1 91.44 265 GLU B N 1
ATOM 4673 C CA . GLU B 1 265 ? 19.109 -30.609 -10.391 1 91.44 265 GLU B CA 1
ATOM 4674 C C . GLU B 1 265 ? 18.719 -29.469 -11.336 1 91.44 265 GLU B C 1
ATOM 4676 O O . GLU B 1 265 ? 17.531 -29.297 -11.641 1 91.44 265 GLU B O 1
ATOM 4681 N N . GLY B 1 266 ? 19.703 -28.703 -11.648 1 93.94 266 GLY B N 1
ATOM 4682 C CA . GLY B 1 266 ? 19.453 -27.625 -12.586 1 93.94 266 GLY B CA 1
ATOM 4683 C C . GLY B 1 266 ? 18.906 -26.375 -11.914 1 93.94 266 GLY B C 1
ATOM 4684 O O . GLY B 1 266 ? 18.453 -25.453 -12.594 1 93.94 266 GLY B O 1
ATOM 4685 N N . ALA B 1 267 ? 19.031 -26.359 -10.625 1 97.19 267 ALA B N 1
ATOM 4686 C CA . ALA B 1 267 ? 18.531 -25.234 -9.852 1 97.19 267 ALA B CA 1
ATOM 4687 C C . ALA B 1 267 ? 19.25 -23.938 -10.234 1 97.19 267 ALA B C 1
ATOM 4689 O O . ALA B 1 267 ? 20.422 -23.969 -10.578 1 97.19 267 ALA B O 1
ATOM 4690 N N . VAL B 1 268 ? 18.516 -22.891 -10.234 1 98.44 268 VAL B N 1
ATOM 4691 C CA . VAL B 1 268 ? 19.031 -21.547 -10.445 1 98.44 268 VAL B CA 1
ATOM 4692 C C . VAL B 1 268 ? 19.125 -20.812 -9.117 1 98.44 268 VAL B C 1
ATOM 4694 O O . VAL B 1 268 ? 18.141 -20.75 -8.359 1 98.44 268 VAL B O 1
ATOM 4697 N N . SER B 1 269 ? 20.312 -20.281 -8.781 1 98.75 269 SER B N 1
ATOM 4698 C CA . SER B 1 269 ? 20.422 -19.484 -7.57 1 98.75 269 SER B CA 1
ATOM 4699 C C . SER B 1 269 ? 19.594 -18.203 -7.676 1 98.75 269 SER B C 1
ATOM 4701 O O . SER B 1 269 ? 19.594 -17.547 -8.719 1 98.75 269 SER B O 1
ATOM 4703 N N . LEU B 1 270 ? 18.859 -17.906 -6.582 1 98.88 270 LEU B N 1
ATOM 4704 C CA . LEU B 1 270 ? 18.016 -16.719 -6.543 1 98.88 270 LEU B CA 1
ATOM 4705 C C . LEU B 1 270 ? 18.281 -15.906 -5.285 1 98.88 270 LEU B C 1
ATOM 4707 O O . LEU B 1 270 ? 18.219 -16.422 -4.172 1 98.88 270 LEU B O 1
ATOM 4711 N N . VAL B 1 271 ? 18.656 -14.641 -5.438 1 98.88 271 VAL B N 1
ATOM 4712 C CA . VAL B 1 271 ? 18.766 -13.68 -4.352 1 98.88 271 VAL B CA 1
ATOM 4713 C C . VAL B 1 271 ? 17.703 -12.594 -4.516 1 98.88 271 VAL B C 1
ATOM 4715 O O . VAL B 1 271 ? 17.641 -11.93 -5.555 1 98.88 271 VAL B O 1
ATOM 4718 N N . VAL B 1 272 ? 16.906 -12.438 -3.496 1 98.06 272 VAL B N 1
ATOM 4719 C CA . VAL B 1 272 ? 15.805 -11.484 -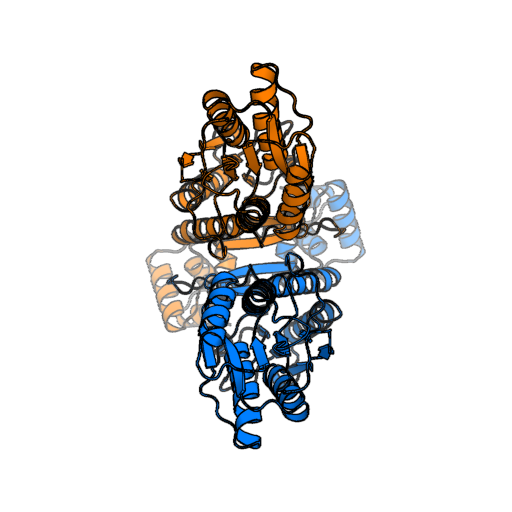3.564 1 98.06 272 VAL B CA 1
ATOM 4720 C C . VAL B 1 272 ? 16.062 -10.336 -2.596 1 98.06 272 VAL B C 1
ATOM 4722 O O . VAL B 1 272 ? 16.156 -10.539 -1.384 1 98.06 272 VAL B O 1
ATOM 4725 N N . TYR B 1 273 ? 16.188 -9.078 -3.152 1 96.06 273 TYR B N 1
ATOM 4726 C CA . TYR B 1 273 ? 16.312 -7.91 -2.289 1 96.06 273 TYR B CA 1
ATOM 4727 C C . TYR B 1 273 ? 15.07 -7.73 -1.433 1 96.06 273 TYR B C 1
ATOM 4729 O O . TYR B 1 273 ? 13.945 -7.742 -1.947 1 96.06 273 TYR B O 1
ATOM 4737 N N . ASP B 1 274 ? 15.195 -7.699 -0.108 1 92.38 274 ASP B N 1
ATOM 4738 C CA . ASP B 1 274 ? 14.164 -7.57 0.918 1 92.38 274 ASP B CA 1
ATOM 4739 C C . ASP B 1 274 ? 13.414 -8.883 1.107 1 92.38 274 ASP B C 1
ATOM 4741 O O . ASP B 1 274 ? 12.359 -8.914 1.748 1 92.38 274 ASP B O 1
ATOM 4745 N N . GLY B 1 275 ? 13.797 -9.977 0.492 1 94.25 275 GLY B N 1
ATOM 4746 C CA . GLY B 1 275 ? 13.164 -11.273 0.66 1 94.25 275 GLY B CA 1
ATOM 4747 C C . GLY B 1 275 ? 11.797 -11.359 0.009 1 94.25 275 GLY B C 1
ATOM 4748 O O . GLY B 1 275 ? 11.336 -10.391 -0.604 1 94.25 275 GLY B O 1
ATOM 4749 N N . LEU B 1 276 ? 11.219 -12.562 0.102 1 94.62 276 LEU B N 1
ATOM 4750 C CA . LEU B 1 276 ? 9.875 -12.734 -0.445 1 94.62 276 LEU B CA 1
ATOM 4751 C C . LEU B 1 276 ? 8.844 -12.016 0.413 1 94.62 276 LEU B C 1
ATOM 4753 O O . LEU B 1 276 ? 8.953 -11.992 1.64 1 94.62 276 LEU B O 1
ATOM 4757 N N . PRO B 1 277 ? 7.879 -11.445 -0.288 1 90.75 277 PRO B N 1
ATOM 4758 C CA . PRO B 1 277 ? 6.816 -10.828 0.504 1 90.75 277 PRO B CA 1
ATOM 4759 C C . PRO B 1 277 ? 6.047 -11.836 1.351 1 90.75 277 PRO B C 1
ATOM 4761 O O . PRO B 1 277 ? 6.016 -13.023 1.021 1 90.75 277 PRO B O 1
ATOM 4764 N N . PRO B 1 278 ? 5.402 -11.328 2.381 1 86.38 278 PRO B N 1
ATOM 4765 C CA . PRO B 1 278 ? 4.703 -12.227 3.305 1 86.38 278 PRO B CA 1
ATOM 4766 C C . PRO B 1 278 ? 3.582 -13.008 2.631 1 86.38 278 PRO B C 1
ATOM 4768 O O . PRO B 1 278 ? 3.201 -14.086 3.107 1 86.38 278 PRO B O 1
ATOM 4771 N N . ASP B 1 279 ? 3.088 -12.469 1.562 1 89.62 279 ASP B N 1
ATOM 4772 C CA . ASP B 1 279 ? 1.941 -13.117 0.934 1 89.62 279 ASP B CA 1
ATOM 4773 C C . ASP B 1 279 ? 2.381 -14.008 -0.228 1 89.62 279 ASP B C 1
ATOM 4775 O O . ASP B 1 279 ? 1.549 -14.461 -1.018 1 89.62 279 ASP B O 1
ATOM 4779 N N . SER B 1 280 ? 3.66 -14.273 -0.342 1 94.38 280 SER B N 1
ATOM 4780 C CA . SER B 1 280 ? 4.16 -15.141 -1.402 1 94.38 280 SER B CA 1
ATOM 4781 C C . SER B 1 280 ? 3.592 -16.547 -1.275 1 94.38 280 SER B C 1
ATOM 4783 O O . SER B 1 280 ? 3.461 -17.078 -0.167 1 94.38 280 SER B O 1
ATOM 4785 N N . ILE B 1 281 ? 3.318 -17.203 -2.432 1 95.56 281 ILE B N 1
ATOM 4786 C CA . ILE B 1 281 ? 2.873 -18.578 -2.406 1 95.56 281 ILE B CA 1
ATOM 4787 C C . ILE B 1 281 ? 4.082 -19.516 -2.377 1 95.56 281 ILE B C 1
ATOM 4789 O O . ILE B 1 281 ? 3.941 -20.719 -2.148 1 95.56 281 ILE B O 1
ATOM 4793 N N . VAL B 1 282 ? 5.258 -18.938 -2.652 1 96.5 282 VAL B N 1
ATOM 4794 C CA . VAL B 1 282 ? 6.5 -19.688 -2.561 1 96.5 282 VAL B CA 1
ATOM 4795 C C . VAL B 1 282 ? 6.945 -19.781 -1.102 1 96.5 282 VAL B C 1
ATOM 4797 O O . VAL B 1 282 ? 7.16 -18.75 -0.448 1 96.5 282 VAL B O 1
ATOM 4800 N N . GLU B 1 283 ? 7.051 -20.953 -0.578 1 92.38 283 GLU B N 1
ATOM 4801 C CA . GLU B 1 283 ? 7.316 -21.141 0.844 1 92.38 283 GLU B CA 1
ATOM 4802 C C . GLU B 1 283 ? 8.805 -21.375 1.101 1 92.38 283 GLU B C 1
ATOM 4804 O O . GLU B 1 283 ? 9.25 -21.359 2.25 1 92.38 283 GLU B O 1
ATOM 4809 N N . MET B 1 284 ? 9.57 -21.438 0.151 1 94.06 284 MET B N 1
ATOM 4810 C CA . MET B 1 284 ? 11.008 -21.656 0.302 1 94.06 284 MET B CA 1
ATOM 4811 C C . MET B 1 284 ? 11.695 -20.391 0.806 1 94.06 284 MET B C 1
ATOM 4813 O O . MET B 1 284 ? 11.383 -19.281 0.363 1 94.06 284 MET B O 1
ATOM 4817 N N . ASP B 1 285 ? 12.602 -20.609 1.719 1 95 285 ASP B N 1
ATOM 4818 C CA . ASP B 1 285 ? 13.43 -19.5 2.162 1 95 285 ASP B CA 1
ATOM 4819 C C . ASP B 1 285 ? 14.461 -19.125 1.098 1 95 285 ASP B C 1
ATOM 4821 O O . ASP B 1 285 ? 15.391 -19.891 0.832 1 95 285 ASP B O 1
ATOM 4825 N N . VAL B 1 286 ? 14.305 -17.969 0.613 1 97.88 286 VAL B N 1
ATOM 4826 C CA . VAL B 1 286 ? 15.219 -17.578 -0.453 1 97.88 286 VAL B CA 1
ATOM 4827 C C . VAL B 1 286 ? 16.391 -16.781 0.134 1 97.88 286 VAL B C 1
ATOM 4829 O O . VAL B 1 286 ? 16.266 -16.203 1.218 1 97.88 286 VAL B O 1
ATOM 4832 N N . ALA B 1 287 ? 17.547 -16.812 -0.532 1 98.5 287 ALA B N 1
ATOM 4833 C CA . ALA B 1 287 ? 18.609 -15.867 -0.205 1 98.5 287 ALA B CA 1
ATOM 4834 C C . ALA B 1 287 ? 18.141 -14.422 -0.399 1 98.5 287 ALA B C 1
ATOM 4836 O O . ALA B 1 287 ? 17.391 -14.125 -1.335 1 98.5 287 ALA B O 1
ATOM 4837 N N . ALA B 1 288 ? 18.594 -13.555 0.559 1 97.94 288 ALA B N 1
ATOM 4838 C CA . ALA B 1 288 ? 18.016 -12.219 0.505 1 97.94 288 ALA B CA 1
ATOM 4839 C C . ALA B 1 288 ? 18.984 -11.18 1.05 1 97.94 288 ALA B C 1
ATOM 4841 O O . ALA B 1 288 ? 19.766 -11.469 1.952 1 97.94 288 ALA B O 1
ATOM 4842 N N . VAL B 1 289 ? 18.984 -10.031 0.403 1 97.25 289 VAL B N 1
ATOM 4843 C CA . VAL B 1 289 ? 19.547 -8.82 0.992 1 97.25 289 VAL B CA 1
ATOM 4844 C C . VAL B 1 289 ? 18.484 -8.117 1.83 1 97.25 289 VAL B C 1
ATOM 4846 O O . VAL B 1 289 ? 17.391 -7.789 1.329 1 97.25 289 VAL B O 1
ATOM 4849 N N . ILE B 1 290 ? 18.734 -7.906 3.082 1 93.69 290 ILE B N 1
ATOM 4850 C CA . ILE B 1 290 ? 17.719 -7.402 3.988 1 93.69 290 ILE B CA 1
ATOM 4851 C C . ILE B 1 290 ? 18.125 -6.035 4.523 1 93.69 290 ILE B C 1
ATOM 4853 O O . ILE B 1 290 ? 19.266 -5.848 4.949 1 93.69 290 ILE B O 1
ATOM 4857 N N . GLN B 1 291 ? 17.125 -5.145 4.383 1 89.25 291 GLN B N 1
ATOM 4858 C CA . GLN B 1 291 ? 17.234 -3.844 5.035 1 89.25 291 GLN B CA 1
ATOM 4859 C C . GLN B 1 291 ? 16.516 -3.838 6.379 1 89.25 291 GLN B C 1
ATOM 4861 O O . GLN B 1 291 ? 15.352 -4.25 6.465 1 89.25 291 GLN B O 1
ATOM 4866 N N . SER B 1 292 ? 17.188 -3.543 7.402 1 81.19 292 SER B N 1
ATOM 4867 C CA . SER B 1 292 ? 16.562 -3.518 8.719 1 81.19 292 SER B CA 1
ATOM 4868 C C . SER B 1 292 ? 15.57 -2.361 8.836 1 81.19 292 SER B C 1
ATOM 4870 O O . SER B 1 292 ? 15.891 -1.323 9.422 1 81.19 292 SER B O 1
ATOM 4872 N N . THR B 1 293 ? 14.359 -2.547 8.352 1 70.38 293 THR B N 1
ATOM 4873 C CA . THR B 1 293 ? 13.375 -1.476 8.328 1 70.38 293 THR B CA 1
ATOM 4874 C C . THR B 1 293 ? 12.469 -1.546 9.555 1 70.38 293 THR B C 1
ATOM 4876 O O . THR B 1 293 ? 11.641 -0.664 9.773 1 70.38 293 THR B O 1
ATOM 4879 N N . ARG B 1 294 ? 12.516 -2.496 10.352 1 65.81 294 ARG B N 1
ATOM 4880 C CA . ARG B 1 294 ? 11.594 -2.691 11.469 1 65.81 294 ARG B CA 1
ATOM 4881 C C . ARG B 1 294 ? 12.234 -2.26 12.789 1 65.81 294 ARG B C 1
ATOM 4883 O O . ARG B 1 294 ? 11.641 -1.5 13.555 1 65.81 294 ARG B O 1
ATOM 4890 N N . GLU B 1 295 ? 13.32 -2.799 12.891 1 71 295 GLU B N 1
ATOM 4891 C CA . GLU B 1 295 ? 13.859 -2.541 14.227 1 71 295 GLU B CA 1
ATOM 4892 C C . GLU B 1 295 ? 14.875 -1.4 14.203 1 71 295 GLU B C 1
ATOM 4894 O O . GLU B 1 295 ? 15.875 -1.468 13.484 1 71 295 GLU B O 1
ATOM 4899 N N . GLY B 1 296 ? 14.453 -0.326 14.773 1 85 296 GLY B N 1
ATOM 4900 C CA . GLY B 1 296 ? 15.43 0.718 15.039 1 85 296 GLY B CA 1
ATOM 4901 C C . GLY B 1 296 ? 15.367 1.859 14.039 1 85 296 GLY B C 1
ATOM 4902 O O . GLY B 1 296 ? 15.812 2.971 14.336 1 85 296 GLY B O 1
ATOM 4903 N N . VAL B 1 297 ? 14.828 1.562 12.875 1 90 297 VAL B N 1
ATOM 4904 C CA . VAL B 1 297 ? 14.836 2.582 11.828 1 90 297 VAL B CA 1
ATOM 4905 C C . VAL B 1 297 ? 13.961 3.762 12.25 1 90 297 VAL B C 1
ATOM 4907 O O . VAL B 1 297 ? 14.32 4.918 12.023 1 90 297 VAL B O 1
ATOM 4910 N N . GLY B 1 298 ? 12.859 3.438 12.875 1 89.19 298 GLY B N 1
ATOM 4911 C CA . GLY B 1 298 ? 11.984 4.492 13.367 1 89.19 298 GLY B CA 1
ATOM 4912 C C . GLY B 1 298 ? 12.648 5.383 14.398 1 89.19 298 GLY B C 1
ATOM 4913 O O . GLY B 1 298 ? 12.523 6.609 14.336 1 89.19 298 GLY B O 1
ATOM 4914 N N . ARG B 1 299 ? 13.328 4.75 15.289 1 92.5 299 ARG B N 1
ATOM 4915 C CA . ARG B 1 299 ? 14.055 5.492 16.312 1 92.5 299 ARG B CA 1
ATOM 4916 C C . ARG B 1 299 ? 15.133 6.371 15.703 1 92.5 299 ARG B C 1
ATOM 4918 O O . ARG B 1 299 ? 15.273 7.539 16.078 1 92.5 299 ARG B O 1
ATOM 4925 N N . GLN B 1 300 ? 15.859 5.797 14.773 1 95.75 300 GLN B N 1
ATOM 4926 C CA . GLN B 1 300 ? 16.938 6.52 14.102 1 95.75 300 GLN B CA 1
ATOM 4927 C C . GLN B 1 300 ? 16.406 7.754 13.383 1 95.75 300 GLN B C 1
ATOM 4929 O O . GLN B 1 300 ? 16.938 8.852 13.531 1 95.75 300 GLN B O 1
ATOM 4934 N N . ILE B 1 301 ? 15.344 7.602 12.672 1 95.12 301 ILE B N 1
ATOM 4935 C CA . ILE B 1 301 ? 14.805 8.68 11.852 1 95.12 301 ILE B CA 1
ATOM 4936 C C . ILE B 1 301 ? 14.172 9.742 12.75 1 95.12 301 ILE B C 1
ATOM 4938 O O . ILE B 1 301 ? 14.383 10.938 12.539 1 95.12 301 ILE B O 1
ATOM 4942 N N . ALA B 1 302 ? 13.445 9.297 13.758 1 93.44 302 ALA B N 1
ATOM 4943 C CA . ALA B 1 302 ? 12.828 10.234 14.695 1 93.44 302 ALA B CA 1
ATOM 4944 C C . ALA B 1 302 ? 13.883 11.078 15.406 1 93.44 302 ALA B C 1
ATOM 4946 O O . ALA B 1 302 ? 13.734 12.289 15.547 1 93.44 302 ALA B O 1
ATOM 4947 N N . ASP B 1 303 ? 14.898 10.398 15.797 1 95.5 303 ASP B N 1
ATOM 4948 C CA . ASP B 1 303 ? 16 11.094 16.438 1 95.5 303 ASP B CA 1
ATOM 4949 C C . ASP B 1 303 ? 16.609 12.141 15.516 1 95.5 303 ASP B C 1
ATOM 4951 O O . ASP B 1 303 ? 16.844 13.281 15.922 1 95.5 303 ASP B O 1
ATOM 4955 N N . MET B 1 304 ? 16.859 11.789 14.32 1 97.38 304 MET B N 1
ATOM 4956 C CA . MET B 1 304 ? 17.453 12.695 13.344 1 97.38 304 MET B CA 1
ATOM 4957 C C . MET B 1 304 ? 16.547 13.898 13.086 1 97.38 304 MET B C 1
ATOM 4959 O O . MET B 1 304 ? 17.031 15.031 13.031 1 97.38 304 MET B O 1
ATOM 4963 N N . VAL B 1 305 ? 15.266 13.641 12.984 1 95.75 305 VAL B N 1
ATOM 4964 C CA . VAL B 1 305 ? 14.305 14.703 12.719 1 95.75 305 VAL B CA 1
ATOM 4965 C C . VAL B 1 305 ? 14.266 15.68 13.891 1 95.75 305 VAL B C 1
ATOM 4967 O O . VAL B 1 305 ? 14.266 16.891 13.695 1 95.75 305 VAL B O 1
ATOM 4970 N N . GLN B 1 306 ? 14.305 15.18 15.07 1 93.12 306 GLN B N 1
ATOM 4971 C CA . GLN B 1 306 ? 14.281 16.016 16.266 1 93.12 306 GLN B CA 1
ATOM 4972 C C . GLN B 1 306 ? 15.531 16.906 16.344 1 93.12 306 GLN B C 1
ATOM 4974 O O . GLN B 1 306 ? 15.438 18.094 16.641 1 93.12 306 GLN B O 1
ATOM 4979 N N . ARG B 1 307 ? 16.594 16.328 16.062 1 96.19 307 ARG B N 1
ATOM 4980 C CA . ARG B 1 307 ? 17.859 17.078 16.078 1 96.19 307 ARG B CA 1
ATOM 4981 C C . ARG B 1 307 ? 17.875 18.141 14.977 1 96.19 307 ARG B C 1
ATOM 4983 O O . ARG B 1 307 ? 18.359 19.25 15.188 1 96.19 307 ARG B O 1
ATOM 4990 N N . LEU B 1 308 ? 17.281 17.797 13.859 1 95.62 308 LEU B N 1
ATOM 4991 C CA . LEU B 1 308 ? 17.188 18.719 12.742 1 95.62 308 LEU B CA 1
ATOM 4992 C C . LEU B 1 308 ? 16.328 19.938 13.109 1 95.62 308 LEU B C 1
ATOM 4994 O O . LEU B 1 308 ? 16.719 21.078 12.875 1 95.62 308 LEU B O 1
ATOM 4998 N N . ILE B 1 309 ? 15.234 19.641 13.711 1 90.56 309 ILE B N 1
ATOM 4999 C CA . ILE B 1 309 ? 14.305 20.688 14.125 1 90.56 309 ILE B CA 1
ATOM 5000 C C . ILE B 1 309 ? 14.953 21.562 15.195 1 90.56 309 ILE B C 1
ATOM 5002 O O . ILE B 1 309 ? 14.742 22.781 15.234 1 90.56 309 ILE B O 1
ATOM 5006 N N . ALA B 1 310 ? 15.812 20.969 16.031 1 90 310 ALA B N 1
ATOM 5007 C CA . ALA B 1 310 ? 16.484 21.672 17.109 1 90 310 ALA B CA 1
ATOM 5008 C C . ALA B 1 310 ? 17.641 22.516 16.578 1 90 310 ALA B C 1
ATOM 5010 O O . ALA B 1 310 ? 18.281 23.234 17.344 1 90 310 ALA B O 1
ATOM 5011 N N . GLY B 1 311 ? 17.953 22.344 15.375 1 92.06 311 GLY B N 1
ATOM 5012 C CA . GLY B 1 311 ? 18.922 23.25 14.766 1 92.06 311 GLY B CA 1
ATOM 5013 C C . GLY B 1 311 ? 20.281 22.609 14.547 1 92.06 311 GLY B C 1
ATOM 5014 O O . GLY B 1 311 ? 21.25 23.281 14.195 1 92.06 311 GLY B O 1
ATOM 5015 N N . GLU B 1 312 ? 20.375 21.312 14.734 1 94.69 312 GLU B N 1
ATOM 5016 C CA . GLU B 1 312 ? 21.641 20.625 14.43 1 94.69 312 GLU B CA 1
ATOM 5017 C C . GLU B 1 312 ? 21.984 20.766 12.953 1 94.69 312 GLU B C 1
ATOM 5019 O O . GLU B 1 312 ? 21.125 20.656 12.086 1 94.69 312 GLU B O 1
ATOM 5024 N N . PRO B 1 313 ? 23.266 21.047 12.711 1 94.5 313 PRO B N 1
ATOM 5025 C CA . PRO B 1 313 ? 23.672 21.188 11.312 1 94.5 313 PRO B CA 1
ATOM 5026 C C . PRO B 1 313 ? 23.391 19.922 10.5 1 94.5 313 PRO B C 1
ATOM 5028 O O . PRO B 1 313 ? 23.688 18.812 10.953 1 94.5 313 PRO B O 1
ATOM 5031 N N . ALA B 1 314 ? 22.859 20.109 9.305 1 94.12 314 ALA B N 1
ATOM 5032 C CA . ALA B 1 314 ? 22.391 19 8.461 1 94.12 314 ALA B CA 1
ATOM 5033 C C . ALA B 1 314 ? 23.547 18.062 8.117 1 94.12 314 ALA B C 1
ATOM 5035 O O . ALA B 1 314 ? 23.344 16.859 7.977 1 94.12 314 ALA B O 1
ATOM 5036 N N . GLU B 1 315 ? 24.797 18.609 8.023 1 93.69 315 GLU B N 1
ATOM 5037 C CA . GLU B 1 315 ? 25.953 17.828 7.621 1 93.69 315 GLU B CA 1
ATOM 5038 C C . GLU B 1 315 ? 26.312 16.797 8.688 1 93.69 315 GLU B C 1
ATOM 5040 O O . GLU B 1 315 ? 27.016 15.82 8.406 1 93.69 315 GLU B O 1
ATOM 5045 N N . GLN B 1 316 ? 25.797 16.984 9.875 1 96.38 316 GLN B N 1
ATOM 5046 C CA . GLN B 1 316 ? 26.078 16.062 10.977 1 96.38 316 GLN B CA 1
ATOM 5047 C C . GLN B 1 316 ? 25.016 14.977 11.07 1 96.38 316 GLN B C 1
ATOM 5049 O O . GLN B 1 316 ? 25.141 14.039 11.859 1 96.38 316 GLN B O 1
ATOM 5054 N N . LEU B 1 317 ? 24 15.125 10.25 1 97.88 317 LEU B N 1
ATOM 5055 C CA . LEU B 1 317 ? 22.859 14.203 10.281 1 97.88 317 LEU B CA 1
ATOM 5056 C C . LEU B 1 317 ? 22.812 13.359 9.016 1 97.88 317 LEU B C 1
ATOM 5058 O O . LEU B 1 317 ? 21.891 13.492 8.211 1 97.88 317 LEU B O 1
ATOM 5062 N N . GLN B 1 318 ? 23.812 12.586 8.875 1 98 318 GLN B N 1
ATOM 5063 C CA . GLN B 1 318 ? 23.953 11.68 7.738 1 98 318 GLN B CA 1
ATOM 5064 C C . GLN B 1 318 ? 24.281 10.266 8.195 1 98 318 GLN B C 1
ATOM 5066 O O . GLN B 1 318 ? 25.328 10.023 8.797 1 98 318 GLN B O 1
ATOM 5071 N N . VAL B 1 319 ? 23.344 9.344 7.949 1 97.56 319 VAL B N 1
ATOM 5072 C CA . VAL B 1 319 ? 23.484 7.984 8.461 1 97.56 319 VAL B CA 1
ATOM 5073 C C . VAL B 1 319 ? 23.297 6.98 7.324 1 97.56 319 VAL B C 1
ATOM 5075 O O . VAL B 1 319 ? 22.344 7.078 6.543 1 97.56 319 VAL B O 1
ATOM 5078 N N . LEU B 1 320 ? 24.234 6.086 7.184 1 97.12 320 LEU B N 1
ATOM 5079 C CA . LEU B 1 320 ? 24.203 4.996 6.211 1 97.12 320 LEU B CA 1
ATOM 5080 C C . LEU B 1 320 ? 24.219 3.643 6.914 1 97.12 320 LEU B C 1
ATOM 5082 O O . LEU B 1 320 ? 25.219 3.279 7.539 1 97.12 320 LEU B O 1
ATOM 5086 N N . TRP B 1 321 ? 23.094 2.898 6.816 1 95.88 321 TRP B N 1
ATOM 5087 C CA . TRP B 1 321 ? 23.031 1.564 7.402 1 95.88 321 TRP B CA 1
ATOM 5088 C C . TRP B 1 321 ? 23.469 0.506 6.398 1 95.88 321 TRP B C 1
ATOM 5090 O O . TRP B 1 321 ? 23.156 0.611 5.207 1 95.88 321 TRP B O 1
ATOM 5100 N N . GLN B 1 322 ? 24.109 -0.505 6.883 1 96.12 322 GLN B N 1
ATOM 5101 C CA . GLN B 1 322 ? 24.562 -1.617 6.051 1 96.12 322 GLN B CA 1
ATOM 5102 C C . GLN B 1 322 ? 23.5 -2.711 5.98 1 96.12 322 GLN B C 1
ATOM 5104 O O . GLN B 1 322 ? 22.828 -2.988 6.973 1 96.12 322 GLN B O 1
ATOM 5109 N N . PRO B 1 323 ? 23.375 -3.271 4.77 1 94.88 323 PRO B N 1
ATOM 5110 C CA . PRO B 1 323 ? 22.422 -4.379 4.648 1 94.88 323 PRO B CA 1
ATOM 5111 C C . PRO B 1 323 ? 22.953 -5.68 5.254 1 94.88 323 PRO B C 1
ATOM 5113 O O . PRO B 1 323 ? 24.156 -5.836 5.43 1 94.88 323 PRO B O 1
ATOM 5116 N N . ASP B 1 324 ? 21.984 -6.469 5.609 1 94.81 324 ASP B N 1
ATOM 5117 C CA . ASP B 1 324 ? 22.297 -7.844 5.977 1 94.81 324 ASP B CA 1
ATOM 5118 C C . ASP B 1 324 ? 22.031 -8.797 4.82 1 94.81 324 ASP B C 1
ATOM 5120 O O . ASP B 1 324 ? 21.297 -8.469 3.893 1 94.81 324 ASP B O 1
ATOM 5124 N N . PHE B 1 325 ? 22.766 -9.914 4.941 1 97 325 PHE B N 1
ATOM 5125 C CA . PHE B 1 325 ? 22.531 -10.953 3.945 1 97 325 PHE B CA 1
ATOM 5126 C C . PHE B 1 325 ? 22.062 -12.242 4.605 1 97 325 PHE B C 1
ATOM 5128 O O . PHE B 1 325 ? 22.703 -12.742 5.535 1 97 325 PHE B O 1
ATOM 5135 N N . LEU B 1 326 ? 20.969 -12.711 4.113 1 97 326 LEU B N 1
ATOM 5136 C CA . LEU B 1 326 ? 20.453 -14.008 4.539 1 97 326 LEU B CA 1
ATOM 5137 C C . LEU B 1 326 ? 20.688 -15.07 3.471 1 97 326 LEU B C 1
ATOM 5139 O O . LEU B 1 326 ? 20.25 -14.914 2.33 1 97 326 LEU B O 1
ATOM 5143 N N . GLU B 1 327 ? 21.297 -16.156 3.732 1 96.25 327 GLU B N 1
ATOM 5144 C CA . GLU B 1 327 ? 21.734 -17.141 2.746 1 96.25 327 GLU B CA 1
ATOM 5145 C C . GLU B 1 327 ? 20.547 -17.906 2.182 1 96.25 327 GLU B C 1
ATOM 5147 O O . GLU B 1 327 ? 20.531 -18.281 1.009 1 96.25 327 GLU B O 1
ATOM 5152 N N . GLY B 1 328 ? 19.594 -18.125 3.037 1 96.62 328 GLY B N 1
ATOM 5153 C CA . GLY B 1 328 ? 18.422 -18.875 2.607 1 96.62 328 GLY B CA 1
ATOM 5154 C C . GLY B 1 328 ? 18.766 -20.234 2.014 1 96.62 328 GLY B C 1
ATOM 5155 O O . GLY B 1 328 ? 19.75 -20.859 2.42 1 96.62 328 GLY B O 1
ATOM 5156 N N . SER B 1 329 ? 17.828 -20.75 1.066 1 97.19 329 SER B N 1
ATOM 5157 C CA . SER B 1 329 ? 17.969 -22.078 0.506 1 97.19 329 SER B CA 1
ATOM 5158 C C . SER B 1 329 ? 18.094 -22.031 -1.013 1 97.19 329 SER B C 1
ATOM 5160 O O . SER B 1 329 ? 17.953 -23.062 -1.685 1 97.19 329 SER B O 1
ATOM 5162 N N . THR B 1 330 ? 18.344 -20.797 -1.518 1 98 330 THR B N 1
ATOM 5163 C CA . THR B 1 330 ? 18.344 -20.672 -2.971 1 98 330 THR B CA 1
ATOM 5164 C C . THR B 1 330 ? 19.719 -20.281 -3.488 1 98 330 THR B C 1
ATOM 5166 O O . THR B 1 330 ? 19.844 -19.656 -4.543 1 98 330 THR B O 1
ATOM 5169 N N . LEU B 1 331 ? 20.734 -20.547 -2.748 1 97.69 331 LEU B N 1
ATOM 5170 C CA . LEU B 1 331 ? 22.109 -20.453 -3.232 1 97.69 331 LEU B CA 1
ATOM 5171 C C . LEU B 1 331 ? 22.641 -21.828 -3.609 1 97.69 331 LEU B C 1
ATOM 5173 O O . LEU B 1 331 ? 22.672 -22.734 -2.773 1 97.69 331 LEU B O 1
ATOM 5177 N N . HIS B 1 332 ? 22.953 -21.938 -4.859 1 96.75 332 HIS B N 1
ATOM 5178 C CA . HIS B 1 332 ? 23.438 -23.203 -5.391 1 96.75 332 HIS B CA 1
ATOM 5179 C C . HIS B 1 332 ? 24.797 -23.031 -6.055 1 96.75 332 HIS B C 1
ATOM 5181 O O . HIS B 1 332 ? 25.094 -21.984 -6.613 1 96.75 332 HIS B O 1
ATOM 5187 N N . PRO B 1 333 ? 25.625 -24.141 -5.949 1 94.69 333 PRO B N 1
ATOM 5188 C CA . PRO B 1 333 ?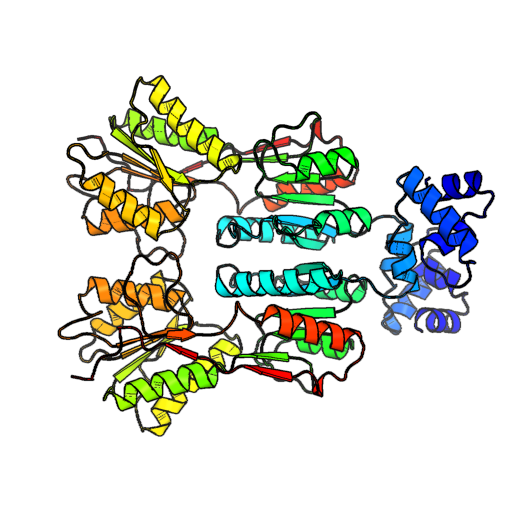 26.844 -24.078 -6.758 1 94.69 333 PRO B CA 1
ATOM 5189 C C . PRO B 1 333 ? 26.562 -24.062 -8.258 1 94.69 333 PRO B C 1
ATOM 5191 O O . PRO B 1 333 ? 25.562 -24.641 -8.711 1 94.69 333 PRO B O 1
ATOM 5194 N N . ALA B 1 334 ? 27.453 -23.359 -8.938 1 91.94 334 ALA B N 1
ATOM 5195 C CA . ALA B 1 334 ? 27.297 -23.344 -10.391 1 91.94 334 ALA B CA 1
ATOM 5196 C C . ALA B 1 334 ? 27.562 -24.734 -10.977 1 91.94 334 ALA B C 1
ATOM 5198 O O . ALA B 1 334 ? 28.453 -25.453 -10.5 1 91.94 334 ALA B O 1
ATOM 5199 N N . ASP B 1 335 ? 26.688 -25.344 -11.719 1 75.12 335 ASP B N 1
ATOM 5200 C CA . ASP B 1 335 ? 27 -26.609 -12.367 1 75.12 335 ASP B CA 1
ATOM 5201 C C . ASP B 1 335 ? 28.203 -26.469 -13.305 1 75.12 335 ASP B C 1
ATOM 5203 O O . ASP B 1 335 ? 28.422 -25.391 -13.867 1 75.12 335 ASP B O 1
#

pLDDT: mean 86.85, std 14.17, range [40.72, 98.88]

Radius of gyration: 28.35 Å; Cα contacts (8 Å, |Δi|>4): 1371; chains: 2; bounding box: 68×89×66 Å

Solvent-accessible surface area (backbone atoms only — not comparable to full-atom values): 33970 Å² total; per-residue (Å²): 115,62,57,53,51,51,6,62,72,68,73,42,51,50,63,55,40,49,34,27,55,35,64,39,81,87,42,54,69,68,57,25,49,54,44,46,50,48,24,53,75,69,65,44,64,55,54,52,46,62,23,26,60,72,67,71,47,62,50,22,33,33,36,38,34,51,52,74,74,59,56,55,70,28,67,64,57,53,45,30,50,50,33,30,39,55,42,26,44,76,71,65,25,43,57,35,36,33,68,36,49,86,82,44,90,64,55,59,65,55,53,36,59,64,42,55,62,37,58,32,37,35,38,41,81,33,23,43,74,35,65,67,58,53,52,32,57,72,72,69,49,58,53,37,28,42,35,63,57,66,62,97,61,80,56,23,25,41,34,66,40,36,29,55,36,31,21,52,52,44,45,52,45,43,74,40,57,39,66,44,54,25,33,48,32,60,66,62,69,36,25,62,54,51,33,27,51,47,15,36,47,50,40,31,49,77,68,73,38,66,71,81,45,60,40,74,30,67,78,23,29,29,47,19,22,52,50,40,52,54,42,64,67,39,96,76,43,55,48,27,38,38,21,72,32,26,39,27,24,40,11,32,50,48,34,27,50,74,67,54,19,44,51,74,80,79,35,34,19,38,35,14,24,62,26,67,51,92,43,45,78,67,81,73,53,52,10,18,34,36,66,69,43,70,70,57,41,10,53,53,50,35,51,49,50,51,41,45,69,72,60,48,62,35,72,76,39,63,47,75,44,76,54,44,78,44,63,58,67,15,70,54,69,45,128,115,62,58,53,51,51,7,62,73,69,72,41,51,49,63,55,40,49,33,28,54,36,64,41,81,87,42,53,70,68,56,25,49,53,46,47,50,48,24,55,74,68,64,44,65,55,56,52,45,63,24,26,60,73,67,70,49,60,50,22,33,32,38,38,34,52,53,74,73,58,56,57,68,30,67,64,56,53,45,30,51,51,33,29,39,55,41,27,43,77,72,65,25,43,58,34,37,33,67,36,50,85,82,45,91,64,54,59,68,53,54,35,58,64,43,55,62,37,58,33,35,35,39,41,79,33,24,46,73,34,65,67,60,52,51,35,58,73,71,68,50,57,51,38,29,41,35,63,58,67,62,97,60,79,56,22,24,41,34,66,40,35,30,57,36,31,20,51,53,44,44,52,44,42,74,40,57,41,65,44,52,24,32,47,33,61,68,64,71,36,25,61,55,49,32,26,51,48,14,37,47,51,40,32,50,76,68,73,39,66,69,81,46,61,41,74,29,68,79,23,27,28,48,18,22,52,48,41,53,53,42,65,67,39,97,78,42,55,49,26,39,39,20,71,32,26,40,27,23,41,12,32,50,48,33,29,50,74,67,53,19,46,52,74,79,78,35,34,19,38,35,15,25,61,26,68,51,92,44,47,77,67,82,71,54,50,10,18,33,36,67,68,43,69,71,55,41,12,52,52,51,35,50,50,50,51,41,46,69,73,61,49,63,36,74,76,40,64,48,76,44,76,53,44,78,44,62,58,67,16,69,54,68,46,129

Sequence (670 aa):
MSLKAIAAQLGLSVTTVSRALNGYDDVSQETRARVEAEAARRGYRPNTFARRLKMGKIDAVGLVFPVHPVPLNNSVFMEMVGEISRELAQHEVDLLLIADDDLADSHSYMRLVQSRRVDALIVAHTLDNDPRLQQLQTVNFPFLALGRSRLPQPYAWFDFDNYAGTHQATERLIRLGHRRIAMLGEHNSQAFITQRREGWRDALKAHQLDDSGLRMLPPTRRAGYKAVLELMALPAPPTAIVTDCNSLGDGAAMALQTLNRLQGEGAVSLVVYDGLPPDSIVEMDVAAVIQSTREGVGRQIADMVQRLIAGEPAEQLQVLWQPDFLEGSTLHPADMSLKAIAAQLGLSVTTVSRALNGYDDVSQETRARVEAEAARRGYRPNTFARRLKMGKIDAVGLVFPVHPVPLNNSVFMEMVGEISRELAQHEVDLLLIADDDLADSHSYMRLVQSRRVDALIVAHTLDNDPRLQQLQTVNFPFLALGRSRLPQPYAWFDFDNYAGTHQATERLIRLGHRRIAMLGEHNSQAFITQRREGWRDALKAHQLDDSGLRMLPPTRRAGYKAVLELMALPAPPTAIVTDCNSLGDGAAMALQTLNRLQGEGAVSLVVYDGLPPDSIVEMDVAAVIQSTREGVGRQIADMVQRLIAGEPAEQLQVLWQPDFLEGSTLHPAD